Protein 8VPO (pdb70)

Nearest PDB structures (foldseek):
  8vpo-assembly1_A  TM=1.002E+00  e=7.323E-84  Paramaledivibacter caminithermalis
  4k39-assembly1_A  TM=7.616E-01  e=4.270E-11  Clostridium perfringens ATCC 13124
  4k37-assembly2_B  TM=7.480E-01  e=2.255E-10  Clostridium perfringens ATCC 13124
  4k38-assembly2_B  TM=7.263E-01  e=1.929E-10  Clostridium perfringens ATCC 13124
  3c52-assembly1_A  TM=3.795E-01  e=2.228E-02  Helicobacter pylori

Organism: Paramaledivibacter caminithermalis (strain DSM 15212 / CIP 107654 / DViRD3) (NCBI:txid1121301)

Radius of gyration: 23.8 Å; Cα contacts (8 Å, |Δi|>4): 849; chains: 1; bounding box: 66×46×62 Å

B-factor: mean 29.74, std 12.77, range [12.24, 94.48]

Structure (mmCIF, N/CA/C/O backbone):
data_8VPO
#
_entry.id   8VPO
#
_cell.length_a   69.172
_cell.length_b   74.348
_cell.length_c   91.765
_cell.angle_alpha   90.00
_cell.angle_beta   90.00
_cell.angle_gamma   90.00
#
_symmetry.space_group_name_H-M   'P 21 21 21'
#
loop_
_entity.id
_entity.type
_entity.pdbx_description
1 polymer 'Radical SAM core domain-containing protein'
2 non-polymer 'IRON/SULFUR CLUSTER'
3 non-polymer GLYCEROL
4 water water
#
loop_
_atom_site.group_PDB
_atom_site.id
_atom_site.type_symbol
_atom_site.label_atom_id
_atom_site.label_alt_id
_atom_site.label_comp_id
_atom_site.label_asym_id
_atom_site.label_entity_id
_atom_site.label_seq_id
_atom_site.pdbx_PDB_ins_code
_atom_site.Cartn_x
_atom_site.Cartn_y
_atom_site.Cartn_z
_atom_site.occupancy
_atom_site.B_iso_or_equiv
_atom_site.auth_seq_id
_atom_site.auth_comp_id
_atom_site.auth_asym_id
_atom_site.auth_atom_id
_atom_site.pdbx_PDB_model_num
ATOM 1 N N . ASN A 1 3 ? -1.910 3.601 -51.040 1.00 46.94 3 ASN A N 1
ATOM 2 C CA . ASN A 1 3 ? -2.050 4.823 -51.831 1.00 49.60 3 ASN A CA 1
ATOM 3 C C . ASN A 1 3 ? -3.288 4.693 -52.690 1.00 45.46 3 ASN A C 1
ATOM 4 O O . ASN A 1 3 ? -3.367 5.264 -53.776 1.00 65.34 3 ASN A O 1
ATOM 9 N N . SER A 1 4 ? -4.273 3.952 -52.217 1.00 51.33 4 SER A N 1
ATOM 10 C CA . SER A 1 4 ? -5.450 3.762 -53.054 1.00 63.88 4 SER A CA 1
ATOM 11 C C . SER A 1 4 ? -6.366 4.985 -53.048 1.00 54.57 4 SER A C 1
ATOM 12 O O . SER A 1 4 ? -5.927 6.113 -52.813 1.00 58.61 4 SER A O 1
ATOM 15 N N . ARG A 1 5 ? -7.641 4.777 -53.350 1.00 55.77 5 ARG A N 1
ATOM 16 C CA . ARG A 1 5 ? -8.618 5.837 -53.243 1.00 51.32 5 ARG A CA 1
ATOM 17 C C . ARG A 1 5 ? -9.614 5.576 -52.135 1.00 44.86 5 ARG A C 1
ATOM 18 O O . ARG A 1 5 ? -10.306 6.508 -51.718 1.00 43.34 5 ARG A O 1
ATOM 26 N N . GLU A 1 6 ? -9.728 4.353 -51.639 1.00 35.24 6 GLU A N 1
ATOM 27 C CA . GLU A 1 6 ? -10.675 4.171 -50.552 1.00 30.57 6 GLU A CA 1
ATOM 28 C C . GLU A 1 6 ? -10.021 4.673 -49.254 1.00 28.00 6 GLU A C 1
ATOM 29 O O . GLU A 1 6 ? -8.832 4.427 -49.028 1.00 31.42 6 GLU A O 1
ATOM 35 N N . LEU A 1 7 ? -10.780 5.436 -48.461 1.00 31.29 7 LEU A N 1
ATOM 36 C CA . LEU A 1 7 ? -10.285 6.061 -47.235 1.00 25.04 7 LEU A CA 1
ATOM 37 C C . LEU A 1 7 ? -10.954 5.428 -46.023 1.00 31.03 7 LEU A C 1
ATOM 38 O O . LEU A 1 7 ? -12.088 4.919 -46.095 1.00 29.74 7 LEU A O 1
ATOM 43 N N . LEU A 1 8 ? -10.265 5.514 -44.880 1.00 23.19 8 LEU A N 1
ATOM 44 C CA . LEU A 1 8 ? -10.725 4.811 -43.698 1.00 28.75 8 LEU A CA 1
ATOM 45 C C . LEU A 1 8 ? -10.365 5.629 -42.464 1.00 17.73 8 LEU A C 1
ATOM 46 O O . LEU A 1 8 ? -9.247 6.162 -42.414 1.00 24.38 8 LEU A O 1
ATOM 51 N N . LEU A 1 9 ? -11.294 5.731 -41.513 1.00 22.02 9 LEU A N 1
ATOM 52 C CA . LEU A 1 9 ? -10.981 6.250 -40.178 1.00 22.18 9 LEU A CA 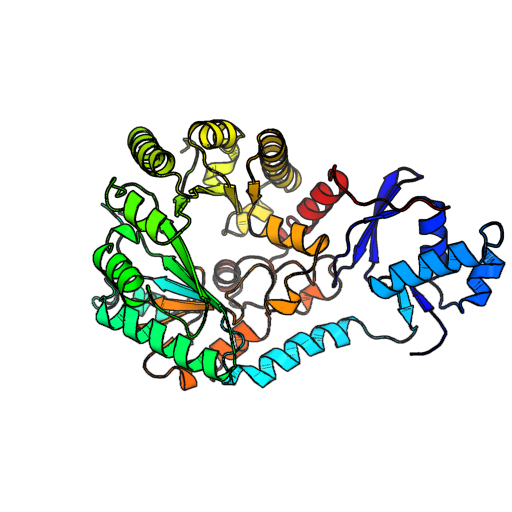1
ATOM 53 C C . LEU A 1 9 ? -10.039 5.263 -39.470 1.00 24.58 9 LEU A C 1
ATOM 54 O O . LEU A 1 9 ? -10.280 4.039 -39.448 1.00 25.44 9 LEU A O 1
ATOM 59 N N . SER A 1 10 ? -8.891 5.771 -39.015 1.00 18.69 10 SER A N 1
ATOM 60 C CA . SER A 1 10 ? -7.937 4.902 -38.323 1.00 18.15 10 SER A CA 1
ATOM 61 C C . SER A 1 10 ? -8.575 4.361 -37.050 1.00 16.96 10 SER A C 1
ATOM 62 O O . SER A 1 10 ? -9.244 5.086 -36.320 1.00 17.42 10 SER A O 1
ATOM 65 N N . LYS A 1 11 ? -8.409 3.028 -36.803 1.00 17.30 11 LYS A N 1
ATOM 66 C CA . LYS A 1 11 ? -8.848 2.436 -35.540 1.00 17.72 11 LYS A CA 1
ATOM 67 C C . LYS A 1 11 ? -8.128 3.002 -34.332 1.00 20.37 11 LYS A C 1
ATOM 68 O O . LYS A 1 11 ? -8.611 2.764 -33.219 1.00 19.16 11 LYS A O 1
ATOM 74 N N . TYR A 1 12 ? -7.039 3.754 -34.537 1.00 17.12 12 TYR A N 1
ATOM 75 C CA . TYR A 1 12 ? -6.284 4.334 -33.445 1.00 16.81 12 TYR A CA 1
ATOM 76 C C . TYR A 1 12 ? -6.790 5.701 -33.045 1.00 18.36 12 TYR A C 1
ATOM 77 O O . TYR A 1 12 ? -6.191 6.329 -32.155 1.00 16.42 12 TYR A O 1
ATOM 86 N N . VAL A 1 13 ? -7.861 6.191 -33.664 1.00 15.57 13 VAL A N 1
ATOM 87 C CA . VAL A 1 13 ? -8.439 7.468 -33.276 1.00 12.84 13 VAL A CA 1
ATOM 88 C C . VAL A 1 13 ? -9.354 7.218 -32.095 1.00 18.75 13 VAL A C 1
ATOM 89 O O . VAL A 1 13 ? -10.322 6.447 -32.199 1.00 22.49 13 VAL A O 1
ATOM 93 N N . ASN A 1 14 ? -9.054 7.866 -30.964 1.00 14.51 14 ASN A N 1
ATOM 94 C CA . ASN A 1 14 ? -9.810 7.735 -29.736 1.00 16.86 14 ASN A CA 1
ATOM 95 C C . ASN A 1 14 ? -10.703 8.945 -29.542 1.00 19.50 14 ASN A C 1
ATOM 96 O O . ASN A 1 14 ? -10.296 10.055 -29.891 1.00 19.20 14 ASN A O 1
ATOM 101 N N . THR A 1 15 ? -11.886 8.732 -28.952 1.00 19.75 15 THR A N 1
ATOM 102 C CA . THR A 1 15 ? -12.876 9.809 -28.744 1.00 21.29 15 THR A CA 1
ATOM 103 C C . THR A 1 15 ? -13.159 9.942 -27.260 1.00 20.36 15 THR A C 1
ATOM 104 O O . THR A 1 15 ? -13.469 8.947 -26.603 1.00 22.63 15 THR A O 1
ATOM 108 N N . ILE A 1 16 ? -13.111 11.183 -26.762 1.00 20.13 16 ILE A N 1
ATOM 109 C CA . ILE A 1 16 ? -13.528 11.611 -25.415 1.00 17.54 16 ILE A CA 1
ATOM 110 C C . ILE A 1 16 ? -14.610 12.665 -25.656 1.00 23.23 16 ILE A C 1
ATOM 111 O O . ILE A 1 16 ? -14.323 13.730 -26.189 1.00 25.48 16 ILE A O 1
ATOM 116 N N . LYS A 1 17 ? -15.866 12.314 -25.398 1.00 25.14 17 LYS A N 1
ATOM 117 C CA . LYS A 1 17 ? -16.961 13.211 -25.721 1.00 26.48 17 LYS A CA 1
ATOM 118 C C . LYS A 1 17 ? -17.096 14.209 -24.585 1.00 25.24 17 LYS A C 1
ATOM 119 O O . LYS A 1 17 ? -17.249 13.820 -23.421 1.00 34.01 17 LYS A O 1
ATOM 125 N N . LYS A 1 18 ? -16.978 15.497 -24.911 1.00 27.61 18 LYS A N 1
ATOM 126 C CA . LYS A 1 18 ? -17.194 16.558 -23.931 1.00 25.92 18 LYS A CA 1
ATOM 127 C C . LYS A 1 18 ? -18.666 16.984 -23.895 1.00 32.55 18 LYS A C 1
ATOM 128 O O . LYS A 1 18 ? -19.221 17.145 -22.809 1.00 36.77 18 LYS A O 1
ATOM 134 N N . ASP A 1 19 ? -19.321 17.138 -25.044 1.00 33.18 19 ASP A N 1
ATOM 135 C CA . ASP A 1 19 ? -20.780 17.369 -25.110 1.00 26.93 19 ASP A CA 1
ATOM 136 C C . ASP A 1 19 ? -21.244 17.001 -26.508 1.00 36.68 19 ASP A C 1
ATOM 137 O O . ASP A 1 19 ? -20.461 16.509 -27.329 1.00 32.38 19 ASP A O 1
ATOM 142 N N . ASP A 1 20 ? -22.519 17.259 -26.799 1.00 34.65 20 ASP A N 1
ATOM 143 C CA . ASP A 1 20 ? -23.055 16.761 -28.068 1.00 33.59 20 ASP A CA 1
ATOM 144 C C . ASP A 1 20 ? -22.520 17.529 -29.258 1.00 30.90 20 ASP A C 1
ATOM 145 O O . ASP A 1 20 ? -22.690 17.090 -30.405 1.00 36.13 20 ASP A O 1
ATOM 150 N N . ASN A 1 21 ? -21.838 18.650 -29.015 1.00 32.44 21 ASN A N 1
ATOM 151 C CA . ASN A 1 21 ? -21.177 19.324 -30.113 1.00 33.49 21 ASN A CA 1
ATOM 152 C C . ASN A 1 21 ? -19.670 19.407 -29.909 1.00 28.37 21 ASN A C 1
ATOM 153 O O . ASN A 1 21 ? -19.028 20.232 -30.566 1.00 26.86 21 ASN A O 1
ATOM 158 N N . SER A 1 22 ? -19.090 18.540 -29.056 1.00 25.86 22 SER A N 1
ATOM 159 C CA . SER A 1 22 ? -17.652 18.646 -28.740 1.00 22.23 22 SER A CA 1
ATOM 160 C C . SER A 1 22 ? -17.057 17.254 -28.506 1.00 19.35 22 SER A C 1
ATOM 161 O O . SER A 1 22 ? -17.390 16.615 -27.507 1.00 24.00 22 SER A O 1
ATOM 164 N N . PHE A 1 23 ? -16.207 16.813 -29.436 1.00 23.41 23 PHE A N 1
ATOM 165 C CA . PHE A 1 23 ? -15.574 15.497 -29.361 1.00 20.66 23 PHE A CA 1
ATOM 166 C C . PHE A 1 23 ? -14.066 15.684 -29.411 1.00 19.68 23 PHE A C 1
ATOM 167 O O . PHE A 1 23 ? -13.523 16.182 -30.410 1.00 19.04 23 PHE A O 1
ATOM 175 N N . ARG A 1 24 ? -13.374 15.242 -28.360 1.00 16.37 24 ARG A N 1
ATOM 176 C CA . ARG A 1 24 ? -11.936 15.410 -28.362 1.00 16.67 24 ARG A CA 1
ATOM 177 C C . ARG A 1 24 ? -11.290 14.133 -28.862 1.00 18.55 24 ARG A C 1
ATOM 178 O O . ARG A 1 24 ? -11.627 13.054 -28.396 1.00 19.89 24 ARG A O 1
ATOM 186 N N . LEU A 1 25 ? -10.369 14.284 -29.803 1.00 16.00 25 LEU A N 1
ATOM 187 C CA . LEU A 1 25 ? -9.868 13.154 -30.555 1.00 16.57 25 LEU A CA 1
ATOM 188 C C . LEU A 1 25 ? -8.367 13.141 -30.465 1.00 15.70 25 LEU A C 1
ATOM 189 O O . LEU A 1 25 ? -7.729 14.175 -30.550 1.00 17.05 25 LEU A O 1
ATOM 194 N N . PHE A 1 26 ? -7.777 11.944 -30.307 1.00 13.67 26 PHE A N 1
ATOM 195 C CA . PHE A 1 26 ? -6.350 11.816 -30.504 1.00 12.24 26 PHE A CA 1
ATOM 196 C C . PHE A 1 26 ? -6.036 10.411 -31.015 1.00 15.15 26 PHE A C 1
ATOM 197 O O . PHE A 1 26 ? -6.795 9.448 -30.785 1.00 17.49 26 PHE A O 1
ATOM 205 N N . HIS A 1 27 ? -4.866 10.306 -31.619 1.00 16.00 27 HIS A N 1
ATOM 206 C CA . HIS A 1 27 ? -4.422 9.048 -32.219 1.00 14.42 27 HIS A CA 1
ATOM 207 C C . HIS A 1 27 ? -3.457 8.331 -31.287 1.00 16.33 27 HIS A C 1
ATOM 208 O O . HIS A 1 27 ? -2.484 8.911 -30.809 1.00 15.82 27 HIS A O 1
ATOM 215 N N . SER A 1 28 ? -3.694 7.030 -31.065 1.00 15.62 28 SER A N 1
ATOM 216 C CA . SER A 1 28 ? -2.887 6.316 -30.073 1.00 15.60 28 SER A CA 1
ATOM 217 C C . SER A 1 28 ? -1.414 6.290 -30.411 1.00 15.90 28 SER A C 1
ATOM 218 O O . SER A 1 28 ? -0.587 6.185 -29.494 1.00 15.58 28 SER A O 1
ATOM 221 N N . ILE A 1 29 ? -1.058 6.306 -31.700 1.00 15.59 29 ILE A N 1
ATOM 222 C CA . ILE A 1 29 ? 0.334 6.373 -32.102 1.00 14.79 29 ILE A CA 1
ATOM 223 C C . ILE A 1 29 ? 0.800 7.805 -32.207 1.00 17.73 29 ILE A C 1
ATOM 224 O O . ILE A 1 29 ? 1.843 8.172 -31.641 1.00 18.47 29 ILE A O 1
ATOM 229 N N . HIS A 1 30 ? 0.064 8.630 -32.978 1.00 15.90 30 HIS A N 1
ATOM 230 C CA . HIS A 1 30 ? 0.606 9.903 -33.438 1.00 18.36 30 HIS A CA 1
ATOM 231 C C . HIS A 1 30 ? 0.339 11.041 -32.475 1.00 19.01 30 HIS A C 1
ATOM 232 O O . HIS A 1 30 ? 1.115 12.007 -32.445 1.00 21.57 30 HIS A O 1
ATOM 239 N N . GLY A 1 31 ? -0.792 11.018 -31.788 1.00 15.81 31 GLY A N 1
ATOM 240 C CA . GLY A 1 31 ? -1.214 12.159 -30.977 1.00 14.29 31 GLY A CA 1
ATOM 241 C C . GLY A 1 31 ? -2.224 13.011 -31.731 1.00 14.85 31 GLY A C 1
ATOM 242 O O . GLY A 1 31 ? -3.325 12.580 -32.099 1.00 16.48 31 GLY A O 1
ATOM 243 N N . GLY A 1 32 ? -1.826 14.249 -31.999 1.00 16.08 32 GLY A N 1
ATOM 244 C CA . GLY A 1 32 ? -2.728 15.123 -32.753 1.00 16.47 32 GLY A CA 1
ATOM 245 C C . GLY A 1 32 ? -3.956 15.614 -32.010 1.00 18.58 32 GLY A C 1
ATOM 246 O O . GLY A 1 32 ? -4.966 15.949 -32.656 1.00 18.32 32 GLY A O 1
ATOM 247 N N . LEU A 1 33 ? -3.923 15.698 -30.657 1.00 15.48 33 LEU A N 1
ATOM 248 C CA . LEU A 1 33 ? -5.134 16.031 -29.901 1.00 14.26 33 LEU A CA 1
ATOM 249 C C . LEU A 1 33 ? -5.843 17.295 -30.440 1.00 14.80 33 LEU A C 1
ATOM 250 O O . LEU A 1 33 ? -5.214 18.366 -30.634 1.00 16.97 33 LEU A O 1
ATOM 255 N N . CYS A 1 34 ? -7.155 17.191 -30.596 1.00 16.11 34 CYS A N 1
ATOM 256 C CA . CYS A 1 34 ? -7.947 18.345 -31.022 1.00 14.92 34 CYS A CA 1
ATOM 257 C C . CYS A 1 34 ? -9.374 18.087 -30.597 1.00 15.08 34 CYS A C 1
ATOM 258 O O . CYS A 1 34 ? -9.727 16.985 -30.148 1.00 17.83 34 CYS A O 1
ATOM 261 N N . GLU A 1 35 ? -10.230 19.064 -30.879 1.00 14.86 35 GLU A N 1
ATOM 262 C CA . GLU A 1 35 ? -11.647 18.947 -30.609 1.00 16.94 35 GLU A CA 1
ATOM 263 C C . GLU A 1 35 ? -12.370 19.191 -31.923 1.00 19.42 35 GLU A C 1
ATOM 264 O O . GLU A 1 35 ? -11.911 20.024 -32.739 1.00 20.21 35 GLU A O 1
ATOM 270 N N . VAL A 1 36 ? -13.436 18.391 -32.170 1.00 18.80 36 VAL A N 1
ATOM 271 C CA . VAL A 1 36 ? -14.263 18.607 -33.351 1.00 20.74 36 VAL A CA 1
ATOM 272 C C . VAL A 1 36 ? -15.734 18.771 -32.965 1.00 20.68 36 VAL A C 1
ATOM 273 O O . VAL A 1 36 ? -16.199 18.229 -31.962 1.00 22.41 36 VAL A O 1
ATOM 277 N N . ASP A 1 37 ? -16.481 19.517 -33.792 1.00 26.07 37 ASP A N 1
ATOM 278 C CA . ASP A 1 37 ? -17.915 19.648 -33.557 1.00 24.36 37 ASP A CA 1
ATOM 279 C C . ASP A 1 37 ? -18.649 18.420 -34.110 1.00 27.20 37 ASP A C 1
ATOM 280 O O . ASP A 1 37 ? -18.039 17.528 -34.710 1.00 28.57 37 ASP A O 1
ATOM 285 N N . ASN A 1 38 ? -19.983 18.404 -33.944 1.00 28.02 38 ASN A N 1
ATOM 286 C CA . ASN A 1 38 ? -20.751 17.203 -34.282 1.00 35.99 38 ASN A CA 1
ATOM 287 C C . ASN A 1 38 ? -20.694 16.886 -35.773 1.00 31.14 38 ASN A C 1
ATOM 288 O O . ASN A 1 38 ? -20.586 15.713 -36.157 1.00 35.20 38 ASN A O 1
ATOM 293 N N . GLU A 1 39 ? -20.743 17.903 -36.640 1.00 38.38 39 GLU A N 1
ATOM 294 C CA . GLU A 1 39 ? -20.771 17.622 -38.077 1.00 35.18 39 GLU A CA 1
ATOM 295 C C . GLU A 1 39 ? -19.477 17.001 -38.532 1.00 31.95 39 GLU A C 1
ATOM 296 O O . GLU A 1 39 ? -19.484 16.033 -39.312 1.00 32.11 39 GLU A O 1
ATOM 302 N N . ILE A 1 40 ? -18.341 17.496 -38.019 1.00 28.63 40 ILE A N 1
ATOM 303 C CA . ILE A 1 40 ? -17.086 16.887 -38.421 1.00 26.65 40 ILE A CA 1
ATOM 304 C C . ILE A 1 40 ? -16.992 15.464 -37.854 1.00 25.16 40 ILE A C 1
ATOM 305 O O . ILE A 1 40 ? -16.455 14.558 -38.510 1.00 30.53 40 ILE A O 1
ATOM 310 N N . TYR A 1 41 ? -17.489 15.260 -36.628 1.00 25.95 41 TYR A N 1
ATOM 311 C CA . TYR A 1 41 ? -17.454 13.923 -36.035 1.00 24.17 41 TYR A CA 1
ATOM 312 C C . TYR A 1 41 ? -18.276 12.947 -36.877 1.00 26.70 41 TYR A C 1
ATOM 313 O O . TYR A 1 41 ? -17.885 11.783 -37.064 1.00 28.38 41 TYR A O 1
ATOM 322 N N . LYS A 1 42 ? -19.403 13.425 -37.426 1.00 31.20 42 LYS A N 1
ATOM 323 C CA . LYS A 1 42 ? -20.226 12.565 -38.283 1.00 30.44 42 LYS A CA 1
ATOM 324 C C . LYS A 1 42 ? -19.483 12.173 -39.545 1.00 31.46 42 LYS A C 1
ATOM 325 O O . LYS A 1 42 ? -19.564 11.014 -39.977 1.00 34.55 42 LYS A O 1
ATOM 331 N N . VAL A 1 43 ? -18.723 13.103 -40.128 1.00 31.19 43 VAL A N 1
ATOM 332 C CA . VAL A 1 43 ? -17.907 12.814 -41.305 1.00 29.22 43 VAL A CA 1
ATOM 333 C C . VAL A 1 43 ? -16.839 11.770 -40.966 1.00 39.81 43 VAL A C 1
ATOM 334 O O . VAL A 1 43 ? -16.653 10.787 -41.693 1.00 29.53 43 VAL A O 1
ATOM 338 N N . LEU A 1 44 ? -16.125 11.950 -39.845 1.00 27.86 44 LEU A N 1
ATOM 339 C CA . LEU A 1 44 ? -15.092 10.976 -39.507 1.00 31.16 44 LEU A CA 1
ATOM 340 C C . LEU A 1 44 ? -15.703 9.592 -39.305 1.00 28.78 44 LEU A C 1
ATOM 341 O O . LEU A 1 44 ? -15.207 8.594 -39.846 1.00 33.39 44 LEU A O 1
ATOM 346 N N . ASN A 1 45 ? -16.820 9.523 -38.601 1.00 29.88 45 ASN A N 1
ATOM 347 C CA . ASN A 1 45 ? -17.454 8.235 -38.337 1.00 31.73 45 ASN A CA 1
ATOM 348 C C . ASN A 1 45 ? -18.055 7.590 -39.571 1.00 41.27 45 ASN A C 1
ATOM 349 O O . ASN A 1 45 ? -18.159 6.348 -39.635 1.00 33.14 45 ASN A O 1
ATOM 354 N N . TYR A 1 46 ? -18.463 8.387 -40.554 1.00 32.87 46 TYR A N 1
ATOM 355 C CA . TYR A 1 46 ? -18.869 7.780 -41.816 1.00 38.86 46 TYR A CA 1
ATOM 356 C C . TYR A 1 46 ? -17.714 6.980 -42.431 1.00 41.36 46 TYR A C 1
ATOM 357 O O . TYR A 1 46 ? -17.934 5.967 -43.113 1.00 36.68 46 TYR A O 1
ATOM 366 N N . LEU A 1 47 ? -16.478 7.385 -42.163 1.00 35.93 47 LEU A N 1
ATOM 367 C CA . LEU A 1 47 ? -15.327 6.679 -42.694 1.00 28.28 47 LEU A CA 1
ATOM 368 C C . LEU A 1 47 ? -14.935 5.425 -41.884 1.00 28.10 47 LEU A C 1
ATOM 369 O O . LEU A 1 47 ? -13.843 4.914 -42.115 1.00 31.48 47 LEU A O 1
ATOM 374 N N . LYS A 1 48 ? -15.788 4.923 -40.984 1.00 33.79 48 LYS A N 1
ATOM 375 C CA . LYS A 1 48 ? -15.528 3.626 -40.330 1.00 31.52 48 LYS A CA 1
ATOM 376 C C . LYS A 1 48 ? -15.573 2.478 -41.333 1.00 40.05 48 LYS A C 1
ATOM 377 O O . LYS A 1 48 ? -14.878 1.462 -41.167 1.00 39.25 48 LYS A O 1
ATOM 383 N N . LYS A 1 49 ? -16.428 2.597 -42.348 1.00 34.63 49 LYS A N 1
ATOM 384 C CA A LYS A 1 49 ? -16.358 1.781 -43.549 0.34 39.14 49 LYS A CA 1
ATOM 385 C CA B LYS A 1 49 ? -16.326 1.761 -43.524 0.66 39.16 49 LYS A CA 1
ATOM 386 C C . LYS A 1 49 ? -15.534 2.517 -44.579 1.00 37.60 49 LYS A C 1
ATOM 387 O O . LYS A 1 49 ? -15.681 3.735 -44.749 1.00 35.81 49 LYS A O 1
ATOM 398 N N . SER A 1 50 ? -14.692 1.790 -45.277 1.00 37.61 50 SER A N 1
ATOM 399 C CA . SER A 1 50 ? -13.912 2.381 -46.341 1.00 34.67 50 SER A CA 1
ATOM 400 C C . SER A 1 50 ? -14.821 3.137 -47.322 1.00 43.61 50 SER A C 1
ATOM 401 O O . SER A 1 50 ? -15.827 2.592 -47.782 1.00 35.42 50 SER A O 1
ATOM 404 N N . ARG A 1 51 ? -14.484 4.402 -47.632 1.00 37.16 51 ARG A N 1
ATOM 405 C CA . ARG A 1 51 ? -15.271 5.221 -48.565 1.00 35.10 51 ARG A CA 1
ATOM 406 C C . ARG A 1 51 ? -14.385 5.836 -49.625 1.00 36.09 51 ARG A C 1
ATOM 407 O O . ARG A 1 51 ? -13.241 6.217 -49.362 1.00 35.44 51 ARG A O 1
ATOM 415 N N . LEU A 1 52 ? -14.925 5.976 -50.844 1.00 38.42 52 LEU A N 1
ATOM 416 C CA . LEU A 1 52 ? -14.303 6.918 -51.759 1.00 38.44 52 LEU A CA 1
ATOM 417 C C . LEU A 1 52 ? -14.781 8.317 -51.406 1.00 30.66 52 LEU A C 1
ATOM 418 O O . LEU A 1 52 ? -15.861 8.496 -50.846 1.00 32.28 52 LEU A O 1
ATOM 423 N N . LEU A 1 53 ? -13.928 9.281 -51.707 1.00 31.49 53 LEU A N 1
ATOM 424 C CA . LEU A 1 53 ? -14.226 10.681 -51.436 1.00 37.74 53 LEU A CA 1
ATOM 425 C C . LEU A 1 53 ? -15.595 11.067 -51.989 1.00 46.93 53 LEU A C 1
ATOM 426 O O . LEU A 1 53 ? -16.419 11.649 -51.267 1.00 40.66 53 LEU A O 1
ATOM 431 N N . THR A 1 54 ? -15.917 10.625 -53.221 1.00 48.04 54 THR A N 1
ATOM 432 C CA . THR A 1 54 ? -17.194 11.018 -53.822 1.00 45.34 54 THR A CA 1
ATOM 433 C C . THR A 1 54 ? -18.376 10.456 -53.052 1.00 47.87 54 THR A C 1
ATOM 434 O O . THR A 1 54 ? -19.474 11.017 -53.111 1.00 43.93 54 THR A O 1
ATOM 438 N N . ASP A 1 55 ? -18.184 9.351 -52.336 1.00 38.23 55 ASP A N 1
ATOM 439 C CA . ASP A 1 55 ? -19.259 8.845 -51.485 1.00 41.07 55 ASP A CA 1
ATOM 440 C C . ASP A 1 55 ? -19.493 9.748 -50.286 1.00 48.69 55 ASP A C 1
ATOM 441 O O . ASP A 1 55 ? -20.602 9.759 -49.715 1.00 41.28 55 ASP A O 1
ATOM 446 N N . ILE A 1 56 ? -18.446 10.448 -49.836 1.00 42.52 56 ILE A N 1
ATOM 447 C CA . ILE A 1 56 ? -18.631 11.321 -48.679 1.00 44.66 56 ILE A CA 1
ATOM 448 C C . ILE A 1 56 ? -19.418 12.550 -49.097 1.00 42.39 56 ILE A C 1
ATOM 449 O O . ILE A 1 56 ? -20.372 12.953 -48.418 1.00 51.68 56 ILE A O 1
ATOM 454 N N . TYR A 1 57 ? -19.029 13.150 -50.221 1.00 37.97 57 TYR A N 1
ATOM 455 C CA . TYR A 1 57 ? -19.831 14.165 -50.899 1.00 45.78 57 TYR A CA 1
ATOM 456 C C . TYR A 1 57 ? -21.312 13.847 -50.880 1.00 49.34 57 TYR A C 1
ATOM 457 O O . TYR A 1 57 ? -22.130 14.627 -50.379 1.00 51.94 57 TYR A O 1
ATOM 466 N N . ASN A 1 58 ? -21.685 12.698 -51.431 1.00 49.46 58 ASN A N 1
ATOM 467 C CA . ASN A 1 58 ? -23.113 12.458 -51.589 1.00 51.49 58 ASN A CA 1
ATOM 468 C C . ASN A 1 58 ? -23.772 12.178 -50.252 1.00 49.68 58 ASN A C 1
ATOM 469 O O . ASN A 1 58 ? -24.927 12.555 -50.039 1.00 56.90 58 ASN A O 1
ATOM 474 N N . GLU A 1 59 ? -23.046 11.563 -49.324 1.00 45.35 59 GLU A N 1
ATOM 475 C CA . GLU A 1 59 ? -23.653 11.232 -48.046 1.00 48.30 59 GLU A CA 1
ATOM 476 C C . GLU A 1 59 ? -24.045 12.496 -47.295 1.00 47.97 59 GLU A C 1
ATOM 477 O O . GLU A 1 59 ? -25.104 12.559 -46.654 1.00 52.41 59 GLU A O 1
ATOM 483 N N . PHE A 1 60 ? -23.205 13.514 -47.375 1.00 45.40 60 PHE A N 1
ATOM 484 C CA . PHE A 1 60 ? -23.475 14.768 -46.688 1.00 58.85 60 PHE A CA 1
ATOM 485 C C . PHE A 1 60 ? -24.063 15.778 -47.679 1.00 62.33 60 PHE A C 1
ATOM 486 O O . PHE A 1 60 ? -25.287 15.947 -47.707 1.00 74.65 60 PHE A O 1
ATOM 494 N N . SER A 1 61 ? -23.237 16.424 -48.508 1.00 56.77 61 SER A N 1
ATOM 495 C CA . SER A 1 61 ? -23.723 17.259 -49.616 1.00 64.26 61 SER A CA 1
ATOM 496 C C . SER A 1 61 ? -24.541 18.470 -49.165 1.00 75.25 61 SER A C 1
ATOM 497 O O . SER A 1 61 ? -24.545 19.489 -49.867 1.00 73.26 61 SER A O 1
ATOM 500 N N . TYR A 1 62 ? -25.259 18.384 -48.030 1.00 68.94 62 TYR A N 1
ATOM 501 C CA . TYR A 1 62 ? -25.693 19.621 -47.382 1.00 69.93 62 TYR A CA 1
ATOM 502 C C . TYR A 1 62 ? -24.507 20.419 -46.873 1.00 63.11 62 TYR A C 1
ATOM 503 O O . TYR A 1 62 ? -24.678 21.567 -46.453 1.00 67.86 62 TYR A O 1
ATOM 512 N N . ILE A 1 63 ? -23.322 19.822 -46.890 1.00 57.34 63 ILE A N 1
ATOM 513 C CA . ILE A 1 63 ? -22.060 20.521 -46.740 1.00 53.98 63 ILE A CA 1
ATOM 514 C C . ILE A 1 63 ? -21.448 20.626 -48.119 1.00 48.79 63 ILE A C 1
ATOM 515 O O . ILE A 1 63 ? -21.467 19.654 -48.884 1.00 61.26 63 ILE A O 1
ATOM 520 N N . ASP A 1 64 ? -20.919 21.800 -48.454 1.00 53.90 64 ASP A N 1
ATOM 521 C CA . ASP A 1 64 ? -20.256 21.964 -49.738 1.00 53.61 64 ASP A CA 1
ATOM 522 C C . ASP A 1 64 ? -19.147 20.937 -49.878 1.00 58.59 64 ASP A C 1
ATOM 523 O O . ASP A 1 64 ? -18.454 20.624 -48.907 1.00 49.42 64 ASP A O 1
ATOM 528 N N . ASN A 1 65 ? -19.010 20.393 -51.094 1.00 56.04 65 ASN A N 1
ATOM 529 C CA . ASN A 1 65 ? -17.924 19.470 -51.401 1.00 52.27 65 ASN A CA 1
ATOM 530 C C . ASN A 1 65 ? -16.585 20.027 -50.951 1.00 51.90 65 ASN A C 1
ATOM 531 O O . ASN A 1 65 ? -15.729 19.281 -50.449 1.00 47.91 65 ASN A O 1
ATOM 536 N N . SER A 1 66 ? -16.387 21.341 -51.122 1.00 40.52 66 SER A N 1
ATOM 537 C CA . SER A 1 66 ? -15.080 21.936 -50.867 1.00 39.43 66 SER A CA 1
ATOM 538 C C . SER A 1 66 ? -14.767 21.931 -49.374 1.00 43.62 66 SER A C 1
ATOM 539 O O . SER A 1 66 ? -13.589 21.957 -48.981 1.00 42.06 66 SER A O 1
ATOM 542 N N . GLU A 1 67 ? -15.816 21.930 -48.544 1.00 38.04 67 GLU A N 1
ATOM 543 C CA . GLU A 1 67 ? -15.625 21.839 -47.103 1.00 42.50 67 GLU A CA 1
ATOM 544 C C . GLU A 1 67 ? -15.355 20.402 -46.708 1.00 41.61 67 GLU A C 1
ATOM 545 O O . GLU A 1 67 ? -14.452 20.143 -45.904 1.00 41.28 67 GLU A O 1
ATOM 551 N N . ILE A 1 68 ? -16.114 19.462 -47.287 1.00 39.23 68 ILE A N 1
ATOM 552 C CA . ILE A 1 68 ? -15.813 18.049 -47.072 1.00 35.58 68 ILE A CA 1
ATOM 553 C C . ILE A 1 68 ? -14.371 17.746 -47.470 1.00 37.61 68 ILE A C 1
ATOM 554 O O . ILE A 1 68 ? -13.639 17.083 -46.719 1.00 41.12 68 ILE A O 1
ATOM 559 N N . ASN A 1 69 ? -13.921 18.240 -48.633 1.00 33.66 69 ASN A N 1
ATOM 560 C CA . ASN A 1 69 ? -12.528 18.033 -49.056 1.00 36.62 69 ASN A CA 1
ATOM 561 C C . ASN A 1 69 ? -11.520 18.632 -48.066 1.00 43.75 69 ASN A C 1
ATOM 562 O O . ASN A 1 69 ? -10.436 18.062 -47.836 1.00 37.38 69 ASN A O 1
ATOM 567 N N . ASP A 1 70 ? -11.845 19.789 -47.480 1.00 37.36 70 ASP A N 1
ATOM 568 C CA . ASP A 1 70 ? -10.957 20.389 -46.483 1.00 41.60 70 ASP A CA 1
ATOM 569 C C . ASP A 1 70 ? -10.832 19.504 -45.232 1.00 25.52 70 ASP A C 1
ATOM 570 O O . ASP A 1 70 ? -9.736 19.330 -44.695 1.00 32.85 70 ASP A O 1
ATOM 575 N N . ILE A 1 71 ? -11.956 19.014 -44.742 1.00 29.41 71 ILE A N 1
ATOM 576 C CA . ILE A 1 71 ? -11.967 18.177 -43.542 1.00 30.08 71 ILE A CA 1
ATOM 577 C C . ILE A 1 71 ? -11.137 16.927 -43.791 1.00 33.71 71 ILE A C 1
ATOM 578 O O . ILE A 1 71 ? -10.276 16.547 -42.989 1.00 25.97 71 ILE A O 1
ATOM 583 N N . VAL A 1 72 ? -11.406 16.255 -44.911 1.00 30.34 72 VAL A N 1
ATOM 584 C CA . VAL A 1 72 ? -10.732 14.979 -45.205 1.00 25.49 72 VAL A CA 1
ATOM 585 C C . VAL A 1 72 ? -9.247 15.196 -45.379 1.00 28.44 72 VAL A C 1
ATOM 586 O O . VAL A 1 72 ? -8.425 14.437 -44.871 1.00 31.37 72 VAL A O 1
ATOM 590 N N . ASN A 1 73 ? -8.867 16.256 -46.090 1.00 30.26 73 ASN A N 1
ATOM 591 C CA . ASN A 1 73 ? -7.443 16.515 -46.246 1.00 27.76 73 ASN A CA 1
ATOM 592 C C . ASN A 1 73 ? -6.759 16.834 -44.918 1.00 27.12 73 ASN A C 1
ATOM 593 O O . ASN A 1 73 ? -5.610 16.437 -44.714 1.00 30.47 73 ASN A O 1
ATOM 598 N N . GLU A 1 74 ? -7.421 17.576 -44.030 1.00 27.81 74 GLU A N 1
ATOM 599 C CA . GLU A 1 74 ? -6.760 17.946 -42.776 1.00 25.13 74 GLU A CA 1
ATOM 600 C C . GLU A 1 74 ? -6.519 16.697 -41.932 1.00 22.77 74 GLU A C 1
ATOM 601 O O . GLU A 1 74 ? -5.416 16.479 -41.417 1.00 24.92 74 GLU A O 1
ATOM 607 N N . PHE A 1 75 ? -7.516 15.840 -41.860 1.00 24.77 75 PHE A N 1
ATOM 608 C CA . PHE A 1 75 ? -7.384 14.663 -40.986 1.00 19.81 75 PHE A CA 1
ATOM 609 C C . PHE A 1 75 ? -6.592 13.527 -41.635 1.00 23.49 75 PHE A C 1
ATOM 610 O O . PHE A 1 75 ? -5.984 12.714 -40.905 1.00 21.71 75 PHE A O 1
ATOM 618 N N . PHE A 1 76 ? -6.491 13.498 -42.986 1.00 22.70 76 PHE A N 1
ATOM 619 C CA . PHE A 1 76 ? -5.494 12.641 -43.628 1.00 26.20 76 PHE A CA 1
ATOM 620 C C . PHE A 1 76 ? -4.068 13.032 -43.241 1.00 26.70 76 PHE A C 1
ATOM 621 O O . PHE A 1 76 ? -3.253 12.188 -42.853 1.00 24.41 76 PHE A O 1
ATOM 629 N N . GLU A 1 77 ? -3.741 14.321 -43.324 1.00 24.21 77 GLU A N 1
ATOM 630 C CA . GLU A 1 77 ? -2.410 14.750 -42.960 1.00 26.83 77 GLU A CA 1
ATOM 631 C C . GLU A 1 77 ? -2.124 14.515 -41.489 1.00 21.38 77 GLU A C 1
ATOM 632 O O . GLU A 1 77 ? -0.962 14.338 -41.113 1.00 30.72 77 GLU A O 1
ATOM 638 N N . LYS A 1 78 ? -3.163 14.555 -40.635 1.00 24.32 78 LYS A N 1
ATOM 639 C CA . LYS A 1 78 ? -2.954 14.237 -39.217 1.00 22.49 78 LYS A CA 1
ATOM 640 C C . LYS A 1 78 ? -2.741 12.740 -38.995 1.00 24.41 78 LYS A C 1
ATOM 641 O O . LYS A 1 78 ? -2.328 12.342 -37.900 1.00 23.23 78 LYS A O 1
ATOM 647 N N . GLY A 1 79 ? -2.931 11.913 -40.028 1.00 21.73 79 GLY A N 1
ATOM 648 C CA . GLY A 1 79 ? -2.913 10.479 -39.832 1.00 23.96 79 GLY A CA 1
ATOM 649 C C . GLY A 1 79 ? -4.166 9.905 -39.218 1.00 17.91 79 GLY A C 1
ATOM 650 O O . GLY A 1 79 ? -4.175 8.696 -38.861 1.00 21.44 79 GLY A O 1
ATOM 651 N N . PHE A 1 80 ? -5.224 10.693 -39.059 1.00 17.01 80 PHE A N 1
ATOM 652 C CA . PHE A 1 80 ? -6.465 10.159 -38.511 1.00 16.10 80 PHE A CA 1
ATOM 653 C C . PHE A 1 80 ? -7.271 9.423 -39.569 1.00 20.51 80 PHE A C 1
ATOM 654 O O . PHE A 1 80 ? -7.996 8.485 -39.241 1.00 20.20 80 PHE A O 1
ATOM 662 N N . ILE A 1 81 ? -7.208 9.879 -40.818 1.00 20.35 81 ILE A N 1
ATOM 663 C CA . ILE A 1 81 ? -7.780 9.148 -41.948 1.00 18.57 81 ILE A CA 1
ATOM 664 C C . ILE A 1 81 ? -6.603 8.565 -42.702 1.00 18.15 81 ILE A C 1
ATOM 665 O O . ILE A 1 81 ? -5.558 9.211 -42.852 1.00 20.65 81 ILE A O 1
ATOM 670 N N . ILE A 1 82 ? -6.762 7.317 -43.157 1.00 20.64 82 ILE A N 1
ATOM 671 C CA . ILE A 1 82 ? -5.716 6.566 -43.805 1.00 17.48 82 ILE A CA 1
ATOM 672 C C . ILE A 1 82 ? -6.343 5.976 -45.074 1.00 20.63 82 ILE A C 1
ATOM 673 O O . ILE A 1 82 ? -7.561 6.017 -45.249 1.00 24.04 82 ILE A O 1
ATOM 678 N N . TYR A 1 83 ? -5.481 5.453 -45.940 1.00 23.77 83 TYR A N 1
ATOM 679 C CA . TYR A 1 83 ? -5.961 4.605 -47.025 1.00 26.27 83 TYR A CA 1
ATOM 680 C C . TYR A 1 83 ? -6.348 3.258 -46.447 1.00 28.28 83 TYR A C 1
ATOM 681 O O . TYR A 1 83 ? -5.572 2.673 -45.686 1.00 25.80 83 TYR A O 1
ATOM 690 N N . ASN A 1 84 ? -7.518 2.747 -46.853 1.00 25.30 84 ASN A N 1
ATOM 691 C CA . ASN A 1 84 ? -7.949 1.410 -46.490 1.00 24.64 84 ASN A CA 1
ATOM 692 C C . ASN A 1 84 ? -6.861 0.422 -46.844 1.00 27.79 84 ASN A C 1
ATOM 693 O O . ASN A 1 84 ? -6.302 0.475 -47.936 1.00 33.42 84 ASN A O 1
ATOM 698 N N . GLY A 1 85 ? -6.549 -0.482 -45.911 1.00 27.32 85 GLY A N 1
ATOM 699 C CA . GLY A 1 85 ? -5.487 -1.441 -46.129 1.00 24.75 85 GLY A CA 1
ATOM 700 C C . GLY A 1 85 ? -4.173 -1.093 -45.444 1.00 26.14 85 GLY A C 1
ATOM 701 O O . GLY A 1 85 ? -3.303 -1.965 -45.323 1.00 27.03 85 GLY A O 1
ATOM 702 N N . GLN A 1 86 ? -3.984 0.166 -45.022 1.00 23.12 86 GLN A N 1
ATOM 703 C CA . GLN A 1 86 ? -2.725 0.537 -44.376 1.00 20.62 86 GLN A CA 1
ATOM 704 C C . GLN A 1 86 ? -2.625 -0.169 -43.011 1.00 22.45 86 GLN A C 1
ATOM 705 O O . GLN A 1 86 ? -3.587 -0.181 -42.244 1.00 26.56 86 GLN A O 1
ATOM 711 N N . ASN A 1 87 ? -1.443 -0.681 -42.693 1.00 22.29 87 ASN A N 1
ATOM 712 C CA . ASN A 1 87 ? -1.217 -1.311 -41.390 1.00 19.96 87 ASN A CA 1
ATOM 713 C C . ASN A 1 87 ? -0.383 -0.348 -40.560 1.00 17.11 87 ASN A C 1
ATOM 714 O O . ASN A 1 87 ? 0.841 -0.288 -40.697 1.00 21.93 87 ASN A O 1
ATOM 719 N N . GLU A 1 88 ? -1.063 0.414 -39.710 1.00 20.09 88 GLU A N 1
ATOM 720 C CA . GLU A 1 88 ? -0.369 1.496 -39.015 1.00 18.52 88 GLU A CA 1
ATOM 721 C C . GLU A 1 88 ? 0.597 0.997 -37.940 1.00 20.21 88 GLU A C 1
ATOM 722 O O . GLU A 1 88 ? 1.644 1.648 -37.695 1.00 18.95 88 GLU A O 1
ATOM 728 N N . ILE A 1 89 ? 0.250 -0.104 -37.238 1.00 16.76 89 ILE A N 1
ATOM 729 C CA . ILE A 1 89 ? 1.187 -0.557 -36.213 1.00 16.61 89 ILE A CA 1
ATOM 730 C C . ILE A 1 89 ? 2.442 -1.112 -36.838 1.00 17.10 89 ILE A C 1
ATOM 731 O O . ILE A 1 89 ? 3.535 -0.884 -36.320 1.00 19.81 89 ILE A O 1
ATOM 736 N N . GLU A 1 90 ? 2.336 -1.746 -38.047 1.00 18.02 90 GLU A N 1
ATOM 737 C CA . GLU A 1 90 ? 3.558 -2.190 -38.714 1.00 19.91 90 GLU A CA 1
ATOM 738 C C . GLU A 1 90 ? 4.396 -1.002 -39.158 1.00 18.48 90 GLU A C 1
ATOM 739 O O . GLU A 1 90 ? 5.627 -1.066 -39.080 1.00 20.20 90 GLU A O 1
ATOM 745 N N . SER A 1 91 ? 3.750 0.094 -39.578 1.00 16.57 91 SER A N 1
ATOM 746 C CA . SER A 1 91 ? 4.499 1.309 -39.936 1.00 16.58 91 SER A CA 1
ATOM 747 C C . SER A 1 91 ? 5.227 1.893 -38.737 1.00 20.02 91 SER A C 1
ATOM 748 O O . SER A 1 91 ? 6.399 2.283 -38.823 1.00 21.65 91 SER A O 1
ATOM 751 N N . TYR A 1 92 ? 4.566 1.926 -37.603 1.00 18.05 92 TYR A N 1
ATOM 752 C CA . TYR A 1 92 ? 5.246 2.398 -36.393 1.00 17.93 92 TYR A CA 1
ATOM 753 C C . TYR A 1 92 ? 6.408 1.469 -36.023 1.00 19.52 92 TYR A C 1
ATOM 754 O O . TYR A 1 92 ? 7.508 1.901 -35.643 1.00 19.12 92 TYR A O 1
ATOM 763 N N . ARG A 1 93 ? 6.168 0.150 -36.048 1.00 18.24 93 ARG A N 1
ATOM 764 C CA . ARG A 1 93 ? 7.222 -0.777 -35.683 1.00 17.06 93 ARG A CA 1
ATOM 765 C C . ARG A 1 93 ? 8.423 -0.655 -36.621 1.00 21.44 93 ARG A C 1
ATOM 766 O O . ARG A 1 93 ? 9.545 -0.930 -36.216 1.00 21.36 93 ARG A O 1
ATOM 774 N N . GLU A 1 94 ? 8.216 -0.232 -37.864 1.00 21.84 94 GLU A N 1
ATOM 775 C CA . GLU A 1 94 ? 9.384 0.007 -38.735 1.00 21.54 94 GLU A CA 1
ATOM 776 C C . GLU A 1 94 ? 10.340 1.038 -38.111 1.00 23.04 94 GLU A C 1
ATOM 777 O O . GLU A 1 94 ? 11.568 0.889 -38.210 1.00 24.40 94 GLU A O 1
ATOM 783 N N . HIS A 1 95 ? 9.810 2.064 -37.430 1.00 19.27 95 HIS A N 1
ATOM 784 C CA . HIS A 1 95 ? 10.699 3.005 -36.721 1.00 21.50 95 HIS A CA 1
ATOM 785 C C . HIS A 1 95 ? 11.582 2.275 -35.705 1.00 19.16 95 HIS A C 1
ATOM 786 O O . HIS A 1 95 ? 12.771 2.610 -35.526 1.00 24.42 95 HIS A O 1
ATOM 793 N N . GLU A 1 96 ? 10.984 1.380 -34.926 1.00 19.27 96 GLU A N 1
ATOM 794 C CA . GLU A 1 96 ? 11.759 0.592 -33.978 1.00 21.92 96 GLU A CA 1
ATOM 795 C C . GLU A 1 96 ? 12.828 -0.236 -34.690 1.00 22.58 96 GLU A C 1
ATOM 796 O O . GLU A 1 96 ? 13.988 -0.266 -34.267 1.00 23.79 96 GLU A O 1
ATOM 802 N N . LYS A 1 97 ? 12.449 -0.921 -35.772 1.00 21.78 97 LYS A N 1
ATOM 803 C CA . LYS A 1 97 ? 13.382 -1.834 -36.443 1.00 24.15 97 LYS A CA 1
ATOM 804 C C . LYS A 1 97 ? 14.532 -1.072 -37.100 1.00 22.00 97 LYS A C 1
ATOM 805 O O . LYS A 1 97 ? 15.688 -1.526 -37.054 1.00 23.31 97 LYS A O 1
ATOM 811 N N . ARG A 1 98 ? 14.228 0.118 -37.637 1.00 21.56 98 ARG A N 1
ATOM 812 C CA . ARG A 1 98 ? 15.275 0.985 -38.208 1.00 23.08 98 ARG A CA 1
ATOM 813 C C . ARG A 1 98 ? 16.261 1.394 -37.131 1.00 30.59 98 ARG A C 1
ATOM 814 O O . ARG A 1 98 ? 17.489 1.301 -37.317 1.00 24.17 98 ARG A O 1
ATOM 822 N N . ARG A 1 99 ? 15.739 1.810 -35.973 1.00 21.75 99 ARG A N 1
ATOM 823 C CA . ARG A 1 99 ? 16.622 2.218 -34.880 1.00 23.56 99 ARG A CA 1
ATOM 824 C C . ARG A 1 99 ? 17.484 1.069 -34.377 1.00 23.56 99 ARG A C 1
ATOM 825 O O . ARG A 1 99 ? 18.682 1.252 -34.131 1.00 25.90 99 ARG A O 1
ATOM 833 N N . ILE A 1 100 ? 16.908 -0.139 -34.220 1.00 21.18 100 ILE A N 1
ATOM 834 C CA . ILE A 1 100 ? 17.698 -1.274 -33.825 1.00 23.09 100 ILE A 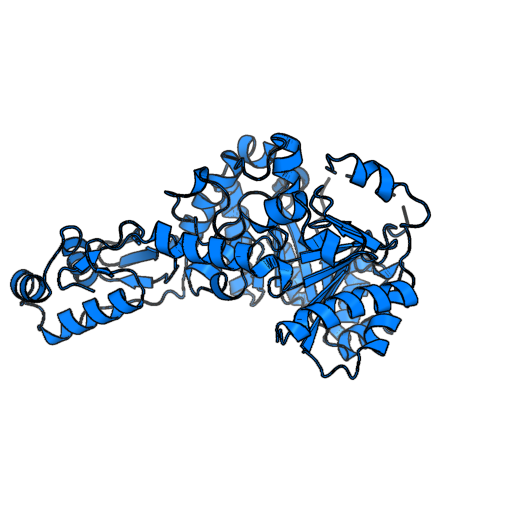CA 1
ATOM 835 C C . ILE A 1 100 ? 18.783 -1.540 -34.871 1.00 24.69 100 ILE A C 1
ATOM 836 O O . ILE A 1 100 ? 19.935 -1.860 -34.547 1.00 27.27 100 ILE A O 1
ATOM 841 N N . ASN A 1 101 ? 18.423 -1.429 -36.148 1.00 24.79 101 ASN A N 1
ATOM 842 C CA . ASN A 1 101 ? 19.379 -1.820 -37.180 1.00 34.54 101 ASN A CA 1
ATOM 843 C C . ASN A 1 101 ? 20.594 -0.885 -37.201 1.00 38.84 101 ASN A C 1
ATOM 844 O O . ASN A 1 101 ? 21.690 -1.323 -37.580 1.00 32.22 101 ASN A O 1
ATOM 849 N N . ARG A 1 102 ? 20.435 0.368 -36.737 1.00 30.78 102 ARG A N 1
ATOM 850 C CA . ARG A 1 102 ? 21.481 1.394 -36.779 1.00 26.20 102 ARG A CA 1
ATOM 851 C C . ARG A 1 102 ? 22.153 1.633 -35.419 1.00 28.20 102 ARG A C 1
ATOM 852 O O . ARG A 1 102 ? 22.881 2.636 -35.257 1.00 31.90 102 ARG A O 1
ATOM 860 N N . ILE A 1 103 ? 21.954 0.709 -34.472 1.00 27.34 103 ILE A N 1
ATOM 861 C CA . ILE A 1 103 ? 22.453 0.863 -33.106 1.00 31.01 103 ILE A CA 1
ATOM 862 C C . ILE A 1 103 ? 23.972 0.993 -33.086 1.00 31.64 103 ILE A C 1
ATOM 863 O O . ILE A 1 103 ? 24.535 1.707 -32.239 1.00 26.76 103 ILE A O 1
ATOM 868 N N . GLU A 1 104 ? 24.679 0.336 -34.018 1.00 29.14 104 GLU A N 1
ATOM 869 C CA . GLU A 1 104 ? 26.133 0.494 -33.929 1.00 40.57 104 GLU A CA 1
ATOM 870 C C . GLU A 1 104 ? 26.619 1.883 -34.327 1.00 31.56 104 GLU A C 1
ATOM 871 O O . GLU A 1 104 ? 27.762 2.225 -34.009 1.00 37.22 104 GLU A O 1
ATOM 877 N N . THR A 1 105 ? 25.790 2.711 -34.977 1.00 25.72 105 THR A N 1
ATOM 878 C CA . THR A 1 105 ? 26.171 4.083 -35.263 1.00 29.37 105 THR A CA 1
ATOM 879 C C . THR A 1 105 ? 26.203 4.915 -33.983 1.00 32.75 105 THR A C 1
ATOM 880 O O . THR A 1 105 ? 26.948 5.896 -33.901 1.00 28.78 105 THR A O 1
ATOM 884 N N . GLY A 1 106 ? 25.433 4.528 -32.973 1.00 32.56 106 GLY A N 1
ATOM 885 C CA . GLY A 1 106 ? 25.334 5.394 -31.824 1.00 24.58 106 GLY A CA 1
ATOM 886 C C . GLY A 1 106 ? 24.444 6.601 -32.034 1.00 26.27 106 GLY A C 1
ATOM 887 O O . GLY A 1 106 ? 24.292 7.407 -31.116 1.00 25.83 106 GLY A O 1
ATOM 888 N N . GLU A 1 107 ? 23.823 6.753 -33.195 1.00 28.72 107 GLU A N 1
ATOM 889 C CA . GLU A 1 107 ? 23.012 7.937 -33.394 1.00 27.68 107 GLU A CA 1
ATOM 890 C C . GLU A 1 107 ? 21.824 8.015 -32.420 1.00 22.73 107 GLU A C 1
ATOM 891 O O . GLU A 1 107 ? 21.342 9.111 -32.121 1.00 26.54 107 GLU A O 1
ATOM 897 N N . GLN A 1 108 ? 21.419 6.911 -31.854 1.00 22.99 108 GLN A N 1
ATOM 898 C CA . GLN A 1 108 ? 20.332 6.933 -30.878 1.00 22.49 108 GLN A CA 1
ATOM 899 C C . GLN A 1 108 ? 20.730 7.510 -29.531 1.00 24.53 108 GLN A C 1
ATOM 900 O O . GLN A 1 108 ? 19.845 7.751 -28.706 1.00 21.03 108 GLN A O 1
ATOM 906 N N . ILE A 1 109 ? 22.026 7.645 -29.252 1.00 22.50 109 ILE A N 1
ATOM 907 C CA . ILE A 1 109 ? 22.471 8.137 -27.950 1.00 21.77 109 ILE A CA 1
ATOM 908 C C . ILE A 1 109 ? 22.209 9.636 -27.882 1.00 26.63 109 ILE A C 1
ATOM 909 O O . ILE A 1 109 ? 22.853 10.431 -28.572 1.00 25.24 109 ILE A O 1
ATOM 914 N N . LYS A 1 110 ? 21.249 10.039 -27.068 1.00 20.69 110 LYS A N 1
ATOM 915 C CA . LYS A 1 110 ? 20.940 11.434 -26.950 1.00 19.70 110 LYS A CA 1
ATOM 916 C C . LYS A 1 110 ? 21.423 12.041 -25.648 1.00 20.26 110 LYS A C 1
ATOM 917 O O . LYS A 1 110 ? 21.414 13.254 -25.528 1.00 21.99 110 LYS A O 1
ATOM 923 N N . ALA A 1 111 ? 21.795 11.221 -24.674 1.00 19.88 111 ALA A N 1
ATOM 924 C CA . ALA A 1 111 ? 22.011 11.746 -23.327 1.00 20.03 111 ALA A CA 1
ATOM 925 C C . ALA A 1 111 ? 23.039 10.925 -22.587 1.00 20.66 111 ALA A C 1
ATOM 926 O O . ALA A 1 111 ? 23.041 9.698 -22.673 1.00 20.56 111 ALA A O 1
ATOM 928 N N . ILE A 1 112 ? 23.895 11.630 -21.842 1.00 19.72 112 ILE A N 1
ATOM 929 C CA . ILE A 1 112 ? 24.735 11.050 -20.816 1.00 16.55 112 ILE A CA 1
ATOM 930 C C . ILE A 1 112 ? 24.213 11.482 -19.433 1.00 16.09 112 ILE A C 1
ATOM 931 O O . ILE A 1 112 ? 24.036 12.686 -19.155 1.00 18.61 112 ILE A O 1
ATOM 936 N N . GLN A 1 113 ? 23.955 10.508 -18.594 1.00 16.82 113 GLN A N 1
ATOM 937 C CA . GLN A 1 113 ? 23.716 10.746 -17.177 1.00 19.16 113 GLN A CA 1
ATOM 938 C C . GLN A 1 113 ? 25.071 10.539 -16.524 1.00 15.95 113 GLN A C 1
ATOM 939 O O . GLN A 1 113 ? 25.545 9.406 -16.426 1.00 18.14 113 GLN A O 1
ATOM 945 N N . LEU A 1 114 ? 25.709 11.635 -16.113 1.00 17.39 114 LEU A N 1
ATOM 946 C CA . LEU A 1 114 ? 27.117 11.590 -15.669 1.00 17.14 114 LEU A CA 1
ATOM 947 C C . LEU A 1 114 ? 27.095 11.472 -14.150 1.00 21.16 114 LEU A C 1
ATOM 948 O O . LEU A 1 114 ? 26.829 12.445 -13.459 1.00 18.25 114 LEU A O 1
ATOM 953 N N . VAL A 1 115 ? 27.284 10.267 -13.623 1.00 20.15 115 VAL A N 1
ATOM 954 C CA . VAL A 1 115 ? 27.173 10.011 -12.180 1.00 17.10 115 VAL A CA 1
ATOM 955 C C . VAL A 1 115 ? 28.500 10.431 -11.540 1.00 19.72 115 VAL A C 1
ATOM 956 O O . VAL A 1 115 ? 29.459 9.650 -11.463 1.00 23.39 115 VAL A O 1
ATOM 960 N N . VAL A 1 116 ? 28.620 11.708 -11.176 1.00 20.44 116 VAL A N 1
ATOM 961 C CA . VAL A 1 116 ? 29.964 12.213 -10.825 1.00 18.75 116 VAL A CA 1
ATOM 962 C C . VAL A 1 116 ? 30.325 11.823 -9.418 1.00 23.26 116 VAL A C 1
ATOM 963 O O . VAL A 1 116 ? 31.501 11.871 -9.064 1.00 22.65 116 VAL A O 1
ATOM 967 N N . SER A 1 117 ? 29.360 11.404 -8.617 1.00 22.37 117 SER A N 1
ATOM 968 C CA . SER A 1 117 ? 29.634 10.993 -7.241 1.00 23.52 117 SER A CA 1
ATOM 969 C C . SER A 1 117 ? 28.567 10.016 -6.811 1.00 26.28 117 SER A C 1
ATOM 970 O O . SER A 1 117 ? 27.369 10.243 -7.068 1.00 25.82 117 SER A O 1
ATOM 973 N N . ASN A 1 118 ? 28.982 8.937 -6.127 1.00 21.45 118 ASN A N 1
ATOM 974 C CA . ASN A 1 118 ? 28.005 8.093 -5.463 1.00 22.55 118 ASN A CA 1
ATOM 975 C C . ASN A 1 118 ? 27.869 8.405 -3.964 1.00 26.13 118 ASN A C 1
ATOM 976 O O . ASN A 1 118 ? 27.188 7.664 -3.240 1.00 31.83 118 ASN A O 1
ATOM 981 N N . LYS A 1 119 ? 28.476 9.507 -3.502 1.00 25.57 119 LYS A N 1
ATOM 982 C CA . LYS A 1 119 ? 28.359 9.944 -2.113 1.00 27.79 119 LYS A CA 1
ATOM 983 C C . LYS A 1 119 ? 27.235 10.951 -1.979 1.00 31.62 119 LYS A C 1
ATOM 984 O O . LYS A 1 119 ? 26.953 11.707 -2.914 1.00 28.22 119 LYS A O 1
ATOM 990 N N . CYS A 1 120 ? 26.585 10.960 -0.830 1.00 28.57 120 CYS A N 1
ATOM 991 C CA . CYS A 1 120 ? 25.619 12.016 -0.534 1.00 30.25 120 CYS A CA 1
ATOM 992 C C . CYS A 1 120 ? 26.191 12.922 0.542 1.00 30.43 120 CYS A C 1
ATOM 993 O O . CYS A 1 120 ? 27.224 12.634 1.147 1.00 28.28 120 CYS A O 1
ATOM 996 N N . ASN A 1 121 ? 25.562 14.068 0.754 1.00 30.37 121 ASN A N 1
ATOM 997 C CA . ASN A 1 121 ? 26.134 14.842 1.830 1.00 36.83 121 ASN A CA 1
ATOM 998 C C . ASN A 1 121 ? 25.725 14.183 3.145 1.00 26.84 121 ASN A C 1
ATOM 999 O O . ASN A 1 121 ? 24.876 13.283 3.198 1.00 31.41 121 ASN A O 1
ATOM 1004 N N . TYR A 1 122 ? 26.415 14.575 4.204 1.00 25.42 122 TYR A N 1
ATOM 1005 C CA . TYR A 1 122 ? 26.246 13.848 5.439 1.00 28.25 122 TYR A CA 1
ATOM 1006 C C . TYR A 1 122 ? 24.806 14.020 6.005 1.00 32.21 122 TYR A C 1
ATOM 1007 O O . TYR A 1 122 ? 24.302 13.057 6.568 1.00 35.87 122 TYR A O 1
ATOM 1016 N N . ILE A 1 132 ? 15.609 -1.576 -4.132 1.00 58.69 132 ILE A N 1
ATOM 1017 C CA . ILE A 1 132 ? 15.562 -0.825 -5.393 1.00 65.06 132 ILE A CA 1
ATOM 1018 C C . ILE A 1 132 ? 16.180 -1.630 -6.551 1.00 62.97 132 ILE A C 1
ATOM 1019 O O . ILE A 1 132 ? 15.478 -2.020 -7.499 1.00 57.57 132 ILE A O 1
ATOM 1024 N N . TYR A 1 133 ? 17.484 -1.892 -6.459 1.00 55.35 133 TYR A N 1
ATOM 1025 C CA . TYR A 1 133 ? 18.239 -2.547 -7.522 1.00 52.16 133 TYR A CA 1
ATOM 1026 C C . TYR A 1 133 ? 18.089 -4.064 -7.462 1.00 59.06 133 TYR A C 1
ATOM 1027 O O . TYR A 1 133 ? 17.749 -4.641 -6.421 1.00 56.59 133 TYR A O 1
ATOM 1036 N N . SER A 1 134 ? 18.395 -4.714 -8.598 1.00 45.89 134 SER A N 1
ATOM 1037 C CA . SER A 1 134 ? 18.069 -6.125 -8.798 1.00 52.70 134 SER A CA 1
ATOM 1038 C C . SER A 1 134 ? 19.009 -6.766 -9.827 1.00 53.10 134 SER A C 1
ATOM 1039 O O . SER A 1 134 ? 18.571 -7.525 -10.698 1.00 54.10 134 SER A O 1
ATOM 1042 N N . SER A 1 135 ? 20.305 -6.465 -9.743 1.00 48.42 135 SER A N 1
ATOM 1043 C CA . SER A 1 135 ? 21.299 -7.113 -10.586 1.00 41.75 135 SER A CA 1
ATOM 1044 C C . SER A 1 135 ? 22.577 -7.296 -9.785 1.00 48.59 135 SER A C 1
ATOM 1045 O O . SER A 1 135 ? 22.828 -6.589 -8.805 1.00 38.62 135 SER A O 1
ATOM 1048 N N . LYS A 1 136 ? 23.385 -8.270 -10.222 1.00 47.20 136 LYS A N 1
ATOM 1049 C CA . LYS A 1 136 ? 24.684 -8.491 -9.594 1.00 44.74 136 LYS A CA 1
ATOM 1050 C C . LYS A 1 136 ? 25.593 -7.279 -9.767 1.00 41.35 136 LYS A C 1
ATOM 1051 O O . LYS A 1 136 ? 26.335 -6.917 -8.846 1.00 42.52 136 LYS A O 1
ATOM 1057 N N . GLU A 1 137 ? 25.588 -6.680 -10.968 1.00 35.46 137 GLU A N 1
ATOM 1058 C CA . GLU A 1 137 ? 26.526 -5.617 -11.285 1.00 40.36 137 GLU A CA 1
ATOM 1059 C C . GLU A 1 137 ? 26.276 -4.380 -10.422 1.00 35.35 137 GLU A C 1
ATOM 1060 O O . GLU A 1 137 ? 27.228 -3.687 -10.068 1.00 41.33 137 GLU A O 1
ATOM 1066 N N . ARG A 1 138 ? 25.023 -4.118 -10.045 1.00 31.93 138 ARG A N 1
ATOM 1067 C CA . ARG A 1 138 ? 24.737 -2.997 -9.151 1.00 28.93 138 ARG A CA 1
ATOM 1068 C C . ARG A 1 138 ? 25.342 -3.254 -7.780 1.00 39.85 138 ARG A C 1
ATOM 1069 O O . ARG A 1 138 ? 25.982 -2.383 -7.197 1.00 38.14 138 ARG A O 1
ATOM 1077 N N . GLU A 1 139 ? 25.134 -4.462 -7.249 1.00 43.25 139 GLU A N 1
ATOM 1078 C CA . GLU A 1 139 ? 25.752 -4.832 -5.981 1.00 38.58 139 GLU A CA 1
ATOM 1079 C C . GLU A 1 139 ? 27.265 -4.642 -6.036 1.00 40.84 139 GLU A C 1
ATOM 1080 O O . GLU A 1 139 ? 27.863 -4.039 -5.135 1.00 53.69 139 GLU A O 1
ATOM 1086 N N . ILE A 1 140 ? 27.891 -5.090 -7.119 1.00 38.42 140 ILE A N 1
ATOM 1087 C CA . ILE A 1 140 ? 29.342 -5.014 -7.222 1.00 42.74 140 ILE A CA 1
ATOM 1088 C C . ILE A 1 140 ? 29.808 -3.561 -7.211 1.00 51.96 140 ILE A C 1
ATOM 1089 O O . ILE A 1 140 ? 30.638 -3.167 -6.382 1.00 49.90 140 ILE A O 1
ATOM 1094 N N . TYR A 1 141 ? 29.295 -2.742 -8.142 1.00 36.00 141 TYR A N 1
ATOM 1095 C CA . TYR A 1 141 ? 29.850 -1.395 -8.317 1.00 33.09 141 TYR A CA 1
ATOM 1096 C C . TYR A 1 141 ? 29.334 -0.378 -7.305 1.00 33.21 141 TYR A C 1
ATOM 1097 O O . TYR A 1 141 ? 29.985 0.656 -7.129 1.00 37.94 141 TYR A O 1
ATOM 1106 N N . GLN A 1 142 ? 28.197 -0.612 -6.640 1.00 40.83 142 GLN A N 1
ATOM 1107 C CA . GLN A 1 142 ? 27.771 0.386 -5.655 1.00 40.83 142 GLN A CA 1
ATOM 1108 C C . GLN A 1 142 ? 28.734 0.398 -4.489 1.00 50.67 142 GLN A C 1
ATOM 1109 O O . GLN A 1 142 ? 28.909 1.430 -3.831 1.00 59.86 142 GLN A O 1
ATOM 1115 N N . LYS A 1 143 ? 29.394 -0.734 -4.265 1.00 54.84 143 LYS A N 1
ATOM 1116 C CA . LYS A 1 143 ? 30.327 -0.967 -3.176 1.00 58.73 143 LYS A CA 1
ATOM 1117 C C . LYS A 1 143 ? 31.741 -0.568 -3.549 1.00 55.94 143 LYS A C 1
ATOM 1118 O O . LYS A 1 143 ? 32.540 -0.253 -2.664 1.00 57.42 143 LYS A O 1
ATOM 1124 N N . HIS A 1 144 ? 32.063 -0.605 -4.837 1.00 45.95 144 HIS A N 1
ATOM 1125 C CA . HIS A 1 144 ? 33.446 -0.541 -5.276 1.00 42.21 144 HIS A CA 1
ATOM 1126 C C . HIS A 1 144 ? 34.058 0.785 -4.878 1.00 52.14 144 HIS A C 1
ATOM 1127 O O . HIS A 1 144 ? 33.438 1.844 -5.029 1.00 47.60 144 HIS A O 1
ATOM 1134 N N . ASP A 1 145 ? 35.283 0.724 -4.350 1.00 55.47 145 ASP A N 1
ATOM 1135 C CA . ASP A 1 145 ? 35.904 1.931 -3.827 1.00 53.00 145 ASP A CA 1
ATOM 1136 C C . ASP A 1 145 ? 36.391 2.865 -4.919 1.00 44.26 145 ASP A C 1
ATOM 1137 O O . ASP A 1 145 ? 36.481 4.069 -4.671 1.00 51.73 145 ASP A O 1
ATOM 1142 N N . LYS A 1 146 ? 36.677 2.364 -6.128 1.00 47.34 146 LYS A N 1
ATOM 1143 C CA . LYS A 1 146 ? 37.046 3.256 -7.227 1.00 43.71 146 LYS A CA 1
ATOM 1144 C C . LYS A 1 146 ? 35.841 3.777 -8.015 1.00 32.43 146 LYS A C 1
ATOM 1145 O O . LYS A 1 146 ? 36.038 4.481 -8.997 1.00 31.33 146 LYS A O 1
ATOM 1151 N N . ASN A 1 147 ? 34.629 3.461 -7.583 1.00 32.14 147 ASN A N 1
ATOM 1152 C CA . ASN A 1 147 ? 33.396 3.908 -8.244 1.00 27.93 147 ASN A CA 1
ATOM 1153 C C . ASN A 1 147 ? 32.651 4.954 -7.428 1.00 30.12 147 ASN A C 1
ATOM 1154 O O . ASN A 1 147 ? 31.405 5.041 -7.488 1.00 26.03 147 ASN A O 1
ATOM 1159 N N . GLN A 1 148 ? 33.390 5.724 -6.614 1.00 30.12 148 GLN A N 1
ATOM 1160 C CA . GLN A 1 148 ? 32.774 6.638 -5.671 1.00 30.54 148 GLN A CA 1
ATOM 1161 C C . GLN A 1 148 ? 32.841 8.075 -6.133 1.00 22.34 148 GLN A C 1
ATOM 1162 O O . GLN A 1 148 ? 31.842 8.795 -6.042 1.00 28.36 148 GLN A O 1
ATOM 1168 N N . ILE A 1 149 ? 33.965 8.495 -6.683 1.00 25.28 149 ILE A N 1
ATOM 1169 C CA . ILE A 1 149 ? 34.176 9.874 -7.059 1.00 24.95 149 ILE A CA 1
ATOM 1170 C C . ILE A 1 149 ? 34.767 9.913 -8.457 1.00 27.74 149 ILE A C 1
ATOM 1171 O O . ILE A 1 149 ? 35.856 9.372 -8.713 1.00 28.42 149 ILE A O 1
ATOM 1176 N N . MET A 1 150 ? 34.044 10.514 -9.392 1.00 22.40 150 MET A N 1
ATOM 1177 C CA . MET A 1 150 ? 34.544 10.548 -10.750 1.00 20.33 150 MET A CA 1
ATOM 1178 C C . MET A 1 150 ? 35.630 11.624 -10.867 1.00 25.08 150 MET A C 1
ATOM 1179 O O . MET A 1 150 ? 35.378 12.791 -10.543 1.00 28.24 150 MET A O 1
ATOM 1184 N N . THR A 1 151 ? 36.845 11.255 -11.338 1.00 26.65 151 THR A N 1
ATOM 1185 C CA . THR A 1 151 ? 37.867 12.284 -11.563 1.00 27.54 151 THR A CA 1
ATOM 1186 C C . THR A 1 151 ? 37.552 13.161 -12.763 1.00 26.46 151 THR A C 1
ATOM 1187 O O . THR A 1 151 ? 36.872 12.724 -13.703 1.00 28.07 151 THR A O 1
ATOM 1191 N N . PRO A 1 152 ? 38.067 14.396 -12.779 1.00 31.54 152 PRO A N 1
ATOM 1192 C CA . PRO A 1 152 ? 37.857 15.286 -13.948 1.00 24.98 152 PRO A CA 1
ATOM 1193 C C . PRO A 1 152 ? 38.392 14.670 -15.230 1.00 31.05 152 PRO A C 1
ATOM 1194 O O . PRO A 1 152 ? 37.798 14.799 -16.302 1.00 29.47 152 PRO A O 1
ATOM 1198 N N . GLU A 1 153 ? 39.544 14.016 -15.141 1.00 31.61 153 GLU A N 1
ATOM 1199 C CA . GLU A 1 153 ? 40.170 13.419 -16.312 1.00 30.13 153 GLU A CA 1
ATOM 1200 C C . GLU A 1 153 ? 39.305 12.296 -16.875 1.00 25.64 153 GLU A C 1
ATOM 1201 O O . GLU A 1 153 ? 39.077 12.219 -18.091 1.00 33.35 153 GLU A O 1
ATOM 1207 N N . ASN A 1 154 ? 38.808 11.431 -16.005 1.00 28.91 154 ASN A N 1
ATOM 1208 C CA . ASN A 1 154 ? 37.934 10.357 -16.478 1.00 25.81 154 ASN A CA 1
ATOM 1209 C C . ASN A 1 154 ? 36.624 10.922 -17.030 1.00 28.41 154 ASN A C 1
ATOM 1210 O O . ASN A 1 154 ? 36.174 10.491 -18.093 1.00 26.32 154 ASN A O 1
ATOM 1215 N N . ALA A 1 155 ? 36.000 11.885 -16.335 1.00 26.09 155 ALA A N 1
ATOM 1216 C CA . ALA A 1 155 ? 34.774 12.500 -16.859 1.00 24.07 155 ALA A CA 1
ATOM 1217 C C . ALA A 1 155 ? 34.966 13.038 -18.269 1.00 31.12 155 ALA A C 1
ATOM 1218 O O . ALA A 1 155 ? 34.135 12.801 -19.164 1.00 27.84 155 ALA A O 1
ATOM 1220 N N . ILE A 1 156 ? 36.024 13.829 -18.488 1.00 25.75 156 ILE A N 1
ATOM 1221 C CA . ILE A 1 156 ? 36.239 14.399 -19.810 1.00 25.57 156 ILE A CA 1
ATOM 1222 C C . ILE A 1 156 ? 36.455 13.289 -20.851 1.00 24.96 156 ILE A C 1
ATOM 1223 O O . ILE A 1 156 ? 35.964 13.393 -21.983 1.00 32.23 156 ILE A O 1
ATOM 1228 N N . ASN A 1 157 ? 37.233 12.259 -20.507 1.00 26.29 157 ASN A N 1
ATOM 1229 C CA . ASN A 1 157 ? 37.482 11.139 -21.423 1.00 32.90 157 ASN A CA 1
ATOM 1230 C C . ASN A 1 157 ? 36.192 10.401 -21.799 1.00 36.70 157 ASN A C 1
ATOM 1231 O O . ASN A 1 157 ? 35.970 10.087 -22.982 1.00 33.36 157 ASN A O 1
ATOM 1236 N N . TYR A 1 158 ? 35.358 10.081 -20.797 1.00 28.48 158 TYR A N 1
ATOM 1237 C CA . TYR A 1 158 ? 34.067 9.419 -21.060 1.00 28.34 158 TYR A CA 1
ATOM 1238 C C . TYR A 1 158 ? 33.213 10.241 -22.014 1.00 29.34 158 TYR A C 1
ATOM 1239 O O . TYR A 1 158 ? 32.647 9.701 -22.979 1.00 25.54 158 TYR A O 1
ATOM 1248 N N . ILE A 1 159 ? 33.074 11.550 -21.748 1.00 25.49 159 ILE A N 1
ATOM 1249 C CA . ILE A 1 159 ? 32.259 12.408 -22.599 1.00 22.88 159 ILE A CA 1
ATOM 1250 C C . ILE A 1 159 ? 32.840 12.446 -23.998 1.00 27.76 159 ILE A C 1
ATOM 1251 O O . ILE A 1 159 ? 32.112 12.417 -25.006 1.00 27.58 159 ILE A O 1
ATOM 1256 N N . GLU A 1 160 ? 34.168 12.515 -24.086 1.00 26.80 160 GLU A N 1
ATOM 1257 C CA . GLU A 1 160 ? 34.800 12.662 -25.401 1.00 28.86 160 GLU A CA 1
ATOM 1258 C C . GLU A 1 160 ? 34.586 11.418 -26.259 1.00 32.94 160 GLU A C 1
ATOM 1259 O O . GLU A 1 160 ? 34.418 11.532 -27.479 1.00 33.99 160 GLU A O 1
ATOM 1265 N N . LYS A 1 161 ? 34.582 10.240 -25.632 1.00 28.68 161 LYS A N 1
ATOM 1266 C CA . LYS A 1 161 ? 34.309 8.988 -26.343 1.00 30.35 161 LYS A CA 1
ATOM 1267 C C . LYS A 1 161 ? 32.904 8.997 -26.924 1.00 38.21 161 LYS A C 1
ATOM 1268 O O . LYS A 1 161 ? 32.691 8.579 -28.071 1.00 33.45 161 LYS A O 1
ATOM 1274 N N . VAL A 1 162 ? 31.927 9.474 -26.143 1.00 30.15 162 VAL A N 1
ATOM 1275 C CA . VAL A 1 162 ? 30.556 9.561 -26.652 1.00 26.15 162 VAL A CA 1
ATOM 1276 C C . VAL A 1 162 ? 30.472 10.577 -27.774 1.00 26.27 162 VAL A C 1
ATOM 1277 O O . VAL A 1 162 ? 29.836 10.329 -28.804 1.00 26.85 162 VAL A O 1
ATOM 1281 N N . ILE A 1 163 ? 31.078 11.770 -27.591 1.00 24.93 163 ILE A N 1
ATOM 1282 C CA . ILE A 1 163 ? 30.989 12.813 -28.613 1.00 22.50 163 ILE A CA 1
ATOM 1283 C C . ILE A 1 163 ? 31.609 12.328 -29.918 1.00 32.31 163 ILE A C 1
ATOM 1284 O O . ILE A 1 163 ? 31.050 12.521 -31.006 1.00 29.31 163 ILE A O 1
ATOM 1289 N N . GLU A 1 164 ? 32.776 11.709 -29.834 1.00 31.62 164 GLU A N 1
ATOM 1290 C CA . GLU A 1 164 ? 33.433 11.250 -31.065 1.00 39.06 164 GLU A CA 1
ATOM 1291 C C . GLU A 1 164 ? 32.557 10.260 -31.835 1.00 35.98 164 GLU A C 1
ATOM 1292 O O . GLU A 1 164 ? 32.448 10.341 -33.072 1.00 36.19 164 GLU A O 1
ATOM 1298 N N . LYS A 1 165 ? 31.903 9.347 -31.118 1.00 34.46 165 LYS A N 1
ATOM 1299 C CA . LYS A 1 165 ? 31.030 8.355 -31.759 1.00 31.15 165 LYS A CA 1
ATOM 1300 C C . LYS A 1 165 ? 29.826 9.026 -32.420 1.00 35.32 165 LYS A C 1
ATOM 1301 O O . LYS A 1 165 ? 29.579 8.835 -33.614 1.00 29.88 165 LYS A O 1
ATOM 1307 N N . ILE A 1 166 ? 29.100 9.877 -31.687 1.00 26.14 166 ILE A N 1
ATOM 1308 C CA . ILE A 1 166 ? 27.847 10.366 -32.253 1.00 29.47 166 ILE A CA 1
ATOM 1309 C C . ILE A 1 166 ? 28.071 11.426 -33.333 1.00 32.43 166 ILE A C 1
ATOM 1310 O O . ILE A 1 166 ? 27.242 11.572 -34.241 1.00 32.88 166 ILE A O 1
ATOM 1315 N N . ILE A 1 167 ? 29.163 12.202 -33.286 1.00 34.85 167 ILE A N 1
ATOM 1316 C CA . ILE A 1 167 ? 29.325 13.167 -34.379 1.00 37.54 167 ILE A CA 1
ATOM 1317 C C . ILE A 1 167 ? 29.682 12.442 -35.685 1.00 37.84 167 ILE A C 1
ATOM 1318 O O . ILE A 1 167 ? 29.399 12.946 -36.781 1.00 39.03 167 ILE A O 1
ATOM 1323 N N . LYS A 1 168 ? 30.281 11.255 -35.590 1.00 36.66 168 LYS A N 1
ATOM 1324 C CA . LYS A 1 168 ? 30.463 10.420 -36.778 1.00 42.12 168 LYS A CA 1
ATOM 1325 C C . LYS A 1 168 ? 29.121 10.044 -37.410 1.00 50.20 168 LYS A C 1
ATOM 1326 O O . LYS A 1 168 ? 29.038 9.890 -38.628 1.00 44.16 168 LYS A O 1
ATOM 1332 N N . ALA A 1 169 ? 28.054 9.927 -36.612 1.00 42.00 169 ALA A N 1
ATOM 1333 C CA . ALA A 1 169 ? 26.693 9.784 -37.119 1.00 34.93 169 ALA A CA 1
ATOM 1334 C C . ALA A 1 169 ? 26.034 11.115 -37.455 1.00 38.01 169 ALA A C 1
ATOM 1335 O O . ALA A 1 169 ? 24.818 11.151 -37.690 1.00 44.16 169 ALA A O 1
ATOM 1337 N N . ASN A 1 170 ? 26.783 12.216 -37.430 1.00 40.00 170 ASN A N 1
ATOM 1338 C CA . ASN A 1 170 ? 26.250 13.540 -37.709 1.00 40.59 170 ASN A CA 1
ATOM 1339 C C . ASN A 1 170 ? 25.252 14.023 -36.667 1.00 38.20 170 ASN A C 1
ATOM 1340 O O . ASN A 1 170 ? 24.395 14.859 -36.987 1.00 40.65 170 ASN A O 1
ATOM 1345 N N . ASN A 1 171 ? 25.303 13.504 -35.438 1.00 34.27 171 ASN A N 1
ATOM 1346 C CA . ASN A 1 171 ? 24.485 14.072 -34.368 1.00 26.58 171 ASN A CA 1
ATOM 1347 C C . ASN A 1 171 ? 24.992 15.469 -34.017 1.00 35.80 171 ASN A C 1
ATOM 1348 O O . ASN A 1 171 ? 26.202 15.728 -33.989 1.00 38.71 171 ASN A O 1
ATOM 1353 N N . LYS A 1 172 ? 24.053 16.360 -33.736 1.00 28.69 172 LYS A N 1
ATOM 1354 C CA . LYS A 1 172 ? 24.328 17.781 -33.553 1.00 37.52 172 LYS A CA 1
ATOM 1355 C C . LYS A 1 172 ? 24.105 18.261 -32.122 1.00 33.96 172 LYS A C 1
ATOM 1356 O O . LYS A 1 172 ? 24.302 19.441 -31.857 1.00 32.50 172 LYS A O 1
ATOM 1362 N N . GLU A 1 173 ? 23.705 17.383 -31.206 1.00 34.35 173 GLU A N 1
ATOM 1363 C CA . GLU A 1 173 ? 23.338 17.780 -29.855 1.00 30.76 173 GLU A CA 1
ATOM 1364 C C . GLU A 1 173 ? 23.581 16.608 -28.900 1.00 26.16 173 GLU A C 1
ATOM 1365 O O . GLU A 1 173 ? 23.609 15.434 -29.295 1.00 27.38 173 GLU A O 1
ATOM 1371 N N . LEU A 1 174 ? 23.767 16.935 -27.617 1.00 24.75 174 LEU A N 1
ATOM 1372 C CA . LEU A 1 174 ? 23.966 15.889 -26.618 1.00 21.98 174 LEU A CA 1
ATOM 1373 C C . LEU A 1 174 ? 23.590 16.510 -25.296 1.00 21.94 174 LEU A C 1
ATOM 1374 O O . LEU A 1 174 ? 23.982 17.658 -25.042 1.00 25.46 174 LEU A O 1
ATOM 1379 N N . SER A 1 175 ? 22.828 15.792 -24.465 1.00 18.47 175 SER A N 1
ATOM 1380 C CA . SER A 1 175 ? 22.529 16.319 -23.147 1.00 20.58 175 SER A CA 1
ATOM 1381 C C . SER A 1 175 ? 23.411 15.626 -22.136 1.00 21.03 175 SER A C 1
ATOM 1382 O O . SER A 1 175 ? 23.680 14.444 -22.262 1.00 22.03 175 SER A O 1
ATOM 1385 N N . ILE A 1 176 ? 23.879 16.373 -21.127 1.00 17.97 176 ILE A N 1
ATOM 1386 C CA . ILE A 1 176 ? 24.721 15.811 -20.091 1.00 16.48 176 ILE A CA 1
ATOM 1387 C C . ILE A 1 176 ? 24.125 16.213 -18.768 1.00 19.03 176 ILE A C 1
ATOM 1388 O O . ILE A 1 176 ? 24.033 17.411 -18.483 1.00 19.03 176 ILE A O 1
ATOM 1393 N N . GLN A 1 177 ? 23.717 15.221 -17.978 1.00 17.03 177 GLN A N 1
ATOM 1394 C CA . GLN A 1 177 ? 23.027 15.498 -16.724 1.00 17.53 177 GLN A CA 1
ATOM 1395 C C . GLN A 1 177 ? 23.963 15.115 -15.600 1.00 17.41 177 GLN A C 1
ATOM 1396 O O . GLN A 1 177 ? 24.286 13.937 -15.453 1.00 18.11 177 GLN A O 1
ATOM 1402 N N . PHE A 1 178 ? 24.375 16.100 -14.800 1.00 19.34 178 PHE A N 1
ATOM 1403 C CA . PHE A 1 178 ? 25.177 15.788 -13.614 1.00 18.47 178 PHE A CA 1
ATOM 1404 C C . PHE A 1 178 ? 24.289 15.169 -12.539 1.00 17.88 178 PHE A C 1
ATOM 1405 O O . PHE A 1 178 ? 23.287 15.778 -12.136 1.00 19.18 178 PHE A O 1
ATOM 1413 N N . PHE A 1 179 ? 24.654 13.966 -12.075 1.00 16.26 179 PHE A N 1
ATOM 1414 C CA . PHE A 1 179 ? 23.795 13.126 -11.261 1.00 18.71 179 PHE A CA 1
ATOM 1415 C C . PHE A 1 179 ? 24.607 12.460 -10.154 1.00 22.40 179 PHE A C 1
ATOM 1416 O O . PHE A 1 179 ? 25.842 12.425 -10.195 1.00 20.72 179 PHE A O 1
ATOM 1424 N N . GLY A 1 180 ? 23.933 11.982 -9.131 1.00 21.22 180 GLY A N 1
ATOM 1425 C CA . GLY A 1 180 ? 24.704 11.338 -8.095 1.00 21.82 180 GLY A CA 1
ATOM 1426 C C . GLY A 1 180 ? 23.919 10.277 -7.456 1.00 30.94 180 GLY A C 1
ATOM 1427 O O . GLY A 1 180 ? 23.171 9.576 -8.154 1.00 27.17 180 GLY A O 1
ATOM 1428 N N . GLY A 1 181 ? 24.427 9.954 -6.268 1.00 28.48 181 GLY A N 1
ATOM 1429 C CA . GLY A 1 181 ? 24.141 10.535 -4.972 1.00 24.77 181 GLY A CA 1
ATOM 1430 C C . GLY A 1 181 ? 23.988 12.041 -5.072 1.00 26.21 181 GLY A C 1
ATOM 1431 O O . GLY A 1 181 ? 23.093 12.472 -5.793 1.00 27.74 181 GLY A O 1
ATOM 1432 N N . GLU A 1 182 ? 24.845 12.856 -4.414 1.00 19.09 182 GLU A N 1
ATOM 1433 C CA . GLU A 1 182 ? 24.633 14.316 -4.460 1.00 18.37 182 GLU A CA 1
ATOM 1434 C C . GLU A 1 182 ? 25.724 14.949 -5.323 1.00 20.87 182 GLU A C 1
ATOM 1435 O O . GLU A 1 182 ? 26.912 14.905 -4.952 1.00 20.55 182 GLU A O 1
ATOM 1441 N N . PRO A 1 183 ? 25.448 15.444 -6.528 1.00 18.07 183 PRO A N 1
ATOM 1442 C CA . PRO A 1 183 ? 26.576 15.800 -7.418 1.00 16.55 183 PRO A CA 1
ATOM 1443 C C . PRO A 1 183 ? 27.461 16.912 -6.853 1.00 21.01 183 PRO A C 1
ATOM 1444 O O . PRO A 1 183 ? 28.648 16.982 -7.207 1.00 19.79 183 PRO A O 1
ATOM 1448 N N . LEU A 1 184 ? 26.909 17.814 -6.018 1.00 17.21 184 LEU A N 1
ATOM 1449 C CA . LEU A 1 184 ? 27.743 18.929 -5.513 1.00 18.09 184 LEU A CA 1
ATOM 1450 C C . LEU A 1 184 ? 28.802 18.461 -4.525 1.00 22.56 184 LEU A C 1
ATOM 1451 O O . LEU A 1 184 ? 29.684 19.260 -4.187 1.00 23.62 184 LEU A O 1
ATOM 1456 N N . THR A 1 185 ? 28.739 17.198 -4.068 1.00 24.44 185 THR A N 1
ATOM 1457 C CA . THR A 1 185 ? 29.889 16.630 -3.361 1.00 22.31 185 THR A CA 1
ATOM 1458 C C . THR A 1 185 ? 31.080 16.475 -4.292 1.00 27.18 185 THR A C 1
ATOM 1459 O O . THR A 1 185 ? 32.153 16.095 -3.823 1.00 28.51 185 THR A O 1
ATOM 1463 N N . ASN A 1 186 ? 30.907 16.686 -5.600 1.00 21.15 186 ASN A N 1
ATOM 1464 C CA . ASN A 1 186 ? 32.012 16.617 -6.566 1.00 21.58 186 ASN A CA 1
ATOM 1465 C C . ASN A 1 186 ? 31.956 17.802 -7.521 1.00 22.66 186 ASN A C 1
ATOM 1466 O O . ASN A 1 186 ? 32.018 17.683 -8.749 1.00 20.91 186 ASN A O 1
ATOM 1471 N N . TRP A 1 187 ? 31.851 19.017 -6.943 1.00 22.12 187 TRP A N 1
ATOM 1472 C CA . TRP A 1 187 ? 31.852 20.215 -7.763 1.00 20.84 187 TRP A CA 1
ATOM 1473 C C . TRP A 1 187 ? 33.127 20.343 -8.596 1.00 20.48 187 TRP A C 1
ATOM 1474 O O . TRP A 1 187 ? 33.099 20.854 -9.709 1.00 21.83 187 TRP A O 1
ATOM 1485 N N . ASN A 1 188 ? 34.260 19.882 -8.073 1.00 21.63 188 ASN A N 1
ATOM 1486 C CA . ASN A 1 188 ? 35.487 19.969 -8.835 1.00 18.04 188 ASN A CA 1
ATOM 1487 C C . ASN A 1 188 ? 35.342 19.354 -10.226 1.00 23.25 188 ASN A C 1
ATOM 1488 O O . ASN A 1 188 ? 35.736 19.966 -11.224 1.00 24.37 188 ASN A O 1
ATOM 1493 N N . THR A 1 189 ? 34.770 18.144 -10.298 1.00 24.76 189 THR A N 1
ATOM 1494 C CA . THR A 1 189 ? 34.647 17.488 -11.613 1.00 23.52 189 THR A CA 1
ATOM 1495 C C . THR A 1 189 ? 33.606 18.195 -12.473 1.00 27.83 189 THR A C 1
ATOM 1496 O O . THR A 1 189 ? 33.817 18.416 -13.670 1.00 22.38 189 THR A O 1
ATOM 1500 N N . ILE A 1 190 ? 32.491 18.607 -11.878 1.00 23.29 190 ILE A N 1
ATOM 1501 C CA . ILE A 1 190 ? 31.490 19.331 -12.655 1.00 18.89 190 ILE A CA 1
ATOM 1502 C C . ILE A 1 190 ? 32.093 20.589 -13.268 1.00 22.17 190 ILE A C 1
ATOM 1503 O O . ILE A 1 190 ? 31.957 20.850 -14.458 1.00 22.23 190 ILE A O 1
ATOM 1508 N N . GLU A 1 191 ? 32.800 21.383 -12.449 1.00 22.63 191 GLU A N 1
ATOM 1509 C CA . GLU A 1 191 ? 33.355 22.641 -12.915 1.00 24.50 191 GLU A CA 1
ATOM 1510 C C . GLU A 1 191 ? 34.383 22.427 -14.015 1.00 25.40 191 GLU A C 1
ATOM 1511 O O . GLU A 1 191 ? 34.393 23.157 -15.001 1.00 27.35 191 GLU A O 1
ATOM 1517 N N . ARG A 1 192 ? 35.209 21.379 -13.879 1.00 21.47 192 ARG A N 1
ATOM 1518 C CA . ARG A 1 192 ? 36.220 21.055 -14.888 1.00 26.63 192 ARG A CA 1
ATOM 1519 C C . ARG A 1 192 ? 35.588 20.586 -16.185 1.00 27.90 192 ARG A C 1
ATOM 1520 O O . ARG A 1 192 ? 36.089 20.911 -17.263 1.00 28.62 192 ARG A O 1
ATOM 1528 N N . VAL A 1 193 ? 34.454 19.898 -16.108 1.00 24.21 193 VAL A N 1
ATOM 1529 C CA . VAL A 1 193 ? 33.785 19.466 -17.334 1.00 25.91 193 VAL A CA 1
ATOM 1530 C C . VAL A 1 193 ? 33.231 20.668 -18.073 1.00 24.06 193 VAL A C 1
ATOM 1531 O O . VAL A 1 193 ? 33.403 20.824 -19.290 1.00 25.72 193 VAL A O 1
ATOM 1535 N N . LEU A 1 194 ? 32.514 21.526 -17.344 1.00 21.16 194 LEU A N 1
ATOM 1536 C CA . LEU A 1 194 ? 31.985 22.760 -17.913 1.00 21.33 194 LEU A CA 1
ATOM 1537 C C . LEU A 1 194 ? 33.091 23.588 -18.554 1.00 26.04 194 LEU A C 1
ATOM 1538 O O . LEU A 1 194 ? 32.958 24.074 -19.686 1.00 25.52 194 LEU A O 1
ATOM 1543 N N . ASP A 1 195 ? 34.208 23.745 -17.842 1.00 25.02 195 ASP A N 1
ATOM 1544 C CA . ASP A 1 195 ? 35.270 24.577 -18.409 1.00 22.51 195 ASP A CA 1
ATOM 1545 C C . ASP A 1 195 ? 35.917 23.916 -19.622 1.00 29.39 195 ASP A C 1
ATOM 1546 O O . ASP A 1 195 ? 36.259 24.598 -20.596 1.00 31.60 195 ASP A O 1
ATOM 1551 N N . HIS A 1 196 ? 36.097 22.610 -19.585 1.00 31.15 196 HIS A N 1
ATOM 1552 C CA . HIS A 1 196 ? 36.725 21.931 -20.711 1.00 29.80 196 HIS A CA 1
ATOM 1553 C C . HIS A 1 196 ? 35.931 22.120 -22.000 1.00 34.66 196 HIS A C 1
ATOM 1554 O O . HIS A 1 196 ? 36.507 22.329 -23.071 1.00 29.86 196 HIS A O 1
ATOM 1561 N N . TYR A 1 197 ? 34.609 22.009 -21.936 1.00 27.49 197 TYR A N 1
ATOM 1562 C CA . TYR A 1 197 ? 33.786 22.000 -23.138 1.00 26.23 197 TYR A CA 1
ATOM 1563 C C . TYR A 1 197 ? 33.234 23.387 -23.479 1.00 25.84 197 TYR A C 1
ATOM 1564 O O . TYR A 1 197 ? 32.355 23.525 -24.333 1.00 28.51 197 TYR A O 1
ATOM 1573 N N . LYS A 1 198 ? 33.776 24.447 -22.877 1.00 26.36 198 LYS A N 1
ATOM 1574 C CA . LYS A 1 198 ? 33.130 25.745 -23.036 1.00 32.07 198 LYS A CA 1
ATOM 1575 C C . LYS A 1 198 ? 33.189 26.256 -24.468 1.00 28.94 198 LYS A C 1
ATOM 1576 O O . LYS A 1 198 ? 32.381 27.117 -24.853 1.00 36.12 198 LYS A O 1
ATOM 1582 N N . ASN A 1 199 ? 34.130 25.747 -25.270 1.00 32.62 199 ASN A N 1
ATOM 1583 C CA . ASN A 1 199 ? 34.278 26.219 -26.642 1.00 33.39 199 ASN A CA 1
ATOM 1584 C C . ASN A 1 199 ? 33.954 25.134 -27.646 1.00 40.98 199 ASN A C 1
ATOM 1585 O O . ASN A 1 199 ? 34.357 25.230 -28.812 1.00 39.02 199 ASN A O 1
ATOM 1590 N N . GLU A 1 200 ? 33.257 24.087 -27.202 1.00 34.84 200 GLU A N 1
ATOM 1591 C CA . GLU A 1 200 ? 32.918 22.976 -28.063 1.00 32.16 200 GLU A CA 1
ATOM 1592 C C . GLU A 1 200 ? 32.101 23.444 -29.257 1.00 37.09 200 GLU A C 1
ATOM 1593 O O . GLU A 1 200 ? 31.112 24.154 -29.103 1.00 41.88 200 GLU A O 1
ATOM 1599 N N . ASP A 1 201 ? 32.474 22.992 -30.453 1.00 35.33 201 ASP A N 1
ATOM 1600 C CA . ASP A 1 201 ? 31.716 23.399 -31.630 1.00 41.22 201 ASP A CA 1
ATOM 1601 C C . ASP A 1 201 ? 31.379 22.246 -32.560 1.00 43.59 201 ASP A C 1
ATOM 1602 O O . ASP A 1 201 ? 30.808 22.492 -33.630 1.00 43.43 201 ASP A O 1
ATOM 1607 N N . ARG A 1 202 ? 31.709 21.007 -32.185 1.00 41.61 202 ARG A N 1
ATOM 1608 C CA . ARG A 1 202 ? 31.308 19.860 -32.983 1.00 36.67 202 ARG A CA 1
ATOM 1609 C C . ARG A 1 202 ? 29.822 19.547 -32.835 1.00 44.65 202 ARG A C 1
ATOM 1610 O O . ARG A 1 202 ? 29.208 19.039 -33.783 1.00 40.13 202 ARG A O 1
ATOM 1618 N N . LEU A 1 203 ? 29.235 19.823 -31.663 1.00 37.31 203 LEU A N 1
ATOM 1619 C CA . LEU A 1 203 ? 27.797 19.691 -31.430 1.00 34.62 203 LEU A CA 1
ATOM 1620 C C . LEU A 1 203 ? 27.409 20.647 -30.315 1.00 30.67 203 LEU A C 1
ATOM 1621 O O . LEU A 1 203 ? 28.275 21.252 -29.682 1.00 33.97 203 LEU A O 1
ATOM 1626 N N . LYS A 1 204 ? 26.099 20.775 -30.060 1.00 28.14 204 LYS A N 1
ATOM 1627 C CA . LYS A 1 204 ? 25.618 21.632 -28.976 1.00 27.08 204 LYS A CA 1
ATOM 1628 C C . LYS A 1 204 ? 25.424 20.745 -27.750 1.00 31.09 204 LYS A C 1
ATOM 1629 O O . LYS A 1 204 ? 24.665 19.779 -27.812 1.00 27.75 204 LYS A O 1
ATOM 1635 N N . ILE A 1 205 ? 26.096 21.051 -26.653 1.00 25.80 205 ILE A N 1
ATOM 1636 C CA . ILE A 1 205 ? 25.893 20.322 -25.397 1.00 24.19 205 ILE A CA 1
ATOM 1637 C C . ILE A 1 205 ? 24.921 21.112 -24.534 1.00 28.15 205 ILE A C 1
ATOM 1638 O O . ILE A 1 205 ? 25.096 22.324 -24.336 1.00 30.06 205 ILE A O 1
ATOM 1643 N N . ASP A 1 206 ? 23.911 20.427 -24.008 1.00 24.95 206 ASP A N 1
ATOM 1644 C CA . ASP A 1 206 ? 22.963 20.977 -23.052 1.00 24.44 206 ASP A CA 1
ATOM 1645 C C . ASP A 1 206 ? 23.207 20.299 -21.713 1.00 25.89 206 ASP A C 1
ATOM 1646 O O . ASP A 1 206 ? 23.176 19.077 -21.641 1.00 28.45 206 ASP A O 1
ATOM 1651 N N . TYR A 1 207 ? 23.348 21.073 -20.647 1.00 19.56 207 TYR A N 1
ATOM 1652 C CA . TYR A 1 207 ? 23.614 20.483 -19.351 1.00 18.35 207 TYR A CA 1
ATOM 1653 C C . TYR A 1 207 ? 22.408 20.588 -18.419 1.00 19.65 207 TYR A C 1
ATOM 1654 O O . TYR A 1 207 ? 21.527 21.428 -18.594 1.00 21.99 207 TYR A O 1
ATOM 1663 N N . SER A 1 208 ? 22.369 19.741 -17.385 1.00 18.74 208 SER A N 1
ATOM 1664 C CA . SER A 1 208 ? 21.453 19.961 -16.274 1.00 20.34 208 SER A CA 1
ATOM 1665 C C . SER A 1 208 ? 22.104 19.363 -15.035 1.00 18.20 208 SER A C 1
ATOM 1666 O O . SER A 1 208 ? 23.104 18.649 -15.131 1.00 19.03 208 SER A O 1
ATOM 1669 N N . ILE A 1 209 ? 21.570 19.690 -13.858 1.00 17.78 209 ILE A N 1
ATOM 1670 C CA . ILE A 1 209 ? 22.115 19.114 -12.628 1.00 16.75 209 ILE A CA 1
ATOM 1671 C C . ILE A 1 209 ? 20.966 18.790 -11.698 1.00 20.72 209 ILE A C 1
ATOM 1672 O O . ILE A 1 209 ? 20.023 19.571 -11.576 1.00 20.10 209 ILE A O 1
ATOM 1677 N N . VAL A 1 210 ? 21.005 17.606 -11.076 1.00 17.33 210 VAL A N 1
ATOM 1678 C CA . VAL A 1 210 ? 19.951 17.175 -10.156 1.00 16.38 210 VAL A CA 1
ATOM 1679 C C . VAL A 1 210 ? 20.546 17.094 -8.764 1.00 19.96 210 VAL A C 1
ATOM 1680 O O . VAL A 1 210 ? 21.392 16.215 -8.511 1.00 22.35 210 VAL A O 1
ATOM 1684 N N . THR A 1 211 ? 20.061 17.944 -7.848 1.00 19.26 211 THR A N 1
ATOM 1685 C CA . THR A 1 211 ? 20.747 18.160 -6.577 1.00 19.93 211 THR A CA 1
ATOM 1686 C C . THR A 1 211 ? 19.740 18.375 -5.443 1.00 24.25 211 THR A C 1
ATOM 1687 O O . THR A 1 211 ? 18.576 18.750 -5.658 1.00 23.30 211 THR A O 1
ATOM 1691 N N . ASN A 1 212 ? 20.167 18.116 -4.202 1.00 19.00 212 ASN A N 1
ATOM 1692 C CA . ASN A 1 212 ? 19.281 18.569 -3.128 1.00 23.16 212 ASN A CA 1
ATOM 1693 C C . ASN A 1 212 ? 19.516 20.034 -2.771 1.00 25.19 212 ASN A C 1
ATOM 1694 O O . ASN A 1 212 ? 18.784 20.598 -1.947 1.00 26.15 212 ASN A O 1
ATOM 1699 N N . GLY A 1 213 ? 20.525 20.652 -3.366 1.00 22.18 213 GLY A N 1
ATOM 1700 C CA . GLY A 1 213 ? 20.772 22.072 -3.270 1.00 21.09 213 GLY A CA 1
ATOM 1701 C C . GLY A 1 213 ? 21.446 22.524 -1.974 1.00 24.95 213 GLY A C 1
ATOM 1702 O O . GLY A 1 213 ? 21.824 23.714 -1.883 1.00 27.66 213 GLY A O 1
ATOM 1703 N N . ALA A 1 214 ? 21.669 21.612 -1.013 1.00 25.91 214 ALA A N 1
ATOM 1704 C CA . ALA A 1 214 ? 22.226 22.009 0.290 1.00 32.75 214 ALA A CA 1
ATOM 1705 C C . ALA A 1 214 ? 23.576 22.713 0.156 1.00 31.69 214 ALA A C 1
ATOM 1706 O O . ALA A 1 214 ? 23.853 23.691 0.877 1.00 31.01 214 ALA A O 1
ATOM 1708 N N . LEU A 1 215 ? 24.414 22.255 -0.772 1.00 22.60 215 LEU A N 1
ATOM 1709 C CA . LEU A 1 215 ? 25.770 22.768 -0.947 1.00 24.10 215 LEU A CA 1
ATOM 1710 C C . LEU A 1 215 ? 25.884 23.973 -1.902 1.00 31.07 215 LEU A C 1
ATOM 1711 O O . LEU A 1 215 ? 27.006 24.346 -2.283 1.00 30.21 215 LEU A O 1
ATOM 1716 N N . ILE A 1 216 ? 24.779 24.587 -2.313 1.00 24.95 216 ILE A N 1
ATOM 1717 C CA . ILE A 1 216 ? 24.863 25.699 -3.257 1.00 22.48 216 ILE A CA 1
ATOM 1718 C C . ILE A 1 216 ? 25.406 26.931 -2.553 1.00 28.75 216 ILE A C 1
ATOM 1719 O O . ILE A 1 216 ? 24.958 27.288 -1.462 1.00 26.40 216 ILE A O 1
ATOM 1724 N N . THR A 1 217 ? 26.396 27.536 -3.160 1.00 21.66 217 THR A N 1
ATOM 1725 C CA . THR A 1 217 ? 27.028 28.789 -2.808 1.00 26.67 217 THR A CA 1
ATOM 1726 C C . THR A 1 217 ? 26.905 29.808 -3.934 1.00 23.44 217 THR A C 1
ATOM 1727 O O . THR A 1 217 ? 26.681 29.456 -5.101 1.00 23.83 217 THR A O 1
ATOM 1731 N N . PRO A 1 218 ? 27.081 31.088 -3.631 1.00 25.16 218 PRO A N 1
ATOM 1732 C CA . PRO A 1 218 ? 27.031 32.101 -4.695 1.00 24.13 218 PRO A CA 1
ATOM 1733 C C . PRO A 1 218 ? 27.970 31.790 -5.823 1.00 25.09 218 PRO A C 1
ATOM 1734 O O . PRO A 1 218 ? 27.593 31.925 -6.994 1.00 24.70 218 PRO A O 1
ATOM 1738 N N . LYS A 1 219 ? 29.159 31.247 -5.517 1.00 24.97 219 LYS A N 1
ATOM 1739 C CA A LYS A 1 219 ? 30.101 30.943 -6.589 0.45 25.57 219 LYS A CA 1
ATOM 1740 C CA B LYS A 1 219 ? 30.105 30.943 -6.587 0.55 25.54 219 LYS A CA 1
ATOM 1741 C C . LYS A 1 219 ? 29.562 29.865 -7.519 1.00 24.69 219 LYS A C 1
ATOM 1742 O O . LYS A 1 219 ? 29.672 29.991 -8.747 1.00 23.25 219 LYS A O 1
ATOM 1753 N N . ILE A 1 220 ? 29.004 28.794 -6.941 1.00 19.65 220 ILE A N 1
ATOM 1754 C CA . ILE A 1 220 ? 28.473 27.684 -7.747 1.00 17.82 220 ILE A CA 1
ATOM 1755 C C . ILE A 1 220 ? 27.285 28.191 -8.551 1.00 19.69 220 ILE A C 1
ATOM 1756 O O . ILE A 1 220 ? 27.153 27.907 -9.739 1.00 22.29 220 ILE A O 1
ATOM 1761 N N . SER A 1 221 ? 26.416 28.945 -7.898 1.00 20.88 221 SER A N 1
ATOM 1762 C CA . SER A 1 221 ? 25.244 29.491 -8.583 1.00 23.19 221 SER A CA 1
ATOM 1763 C C . SER A 1 221 ? 25.669 30.371 -9.754 1.00 25.79 221 SER A C 1
ATOM 1764 O O . SER A 1 221 ? 25.113 30.278 -10.848 1.00 20.12 221 SER A O 1
ATOM 1767 N N . GLU A 1 222 ? 26.667 31.239 -9.552 1.00 23.18 222 GLU A N 1
ATOM 1768 C CA . GLU A 1 222 ? 27.076 32.061 -10.691 1.00 23.51 222 GLU A CA 1
ATOM 1769 C C . GLU A 1 222 ? 27.622 31.213 -11.827 1.00 20.61 222 GLU A C 1
ATOM 1770 O O . GLU A 1 222 ? 27.472 31.556 -13.003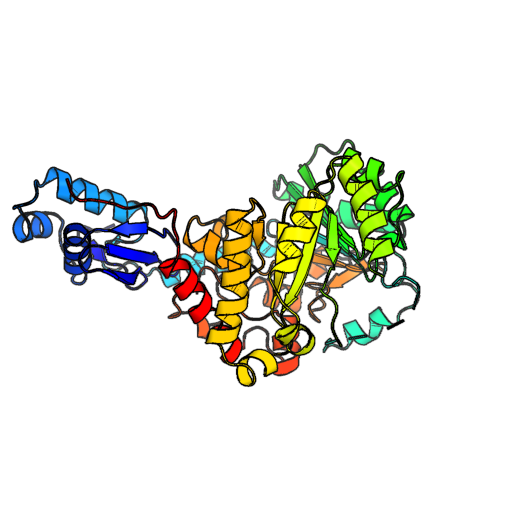 1.00 24.64 222 GLU A O 1
ATOM 1776 N N . TYR A 1 223 ? 28.282 30.109 -11.498 1.00 22.33 223 TYR A N 1
ATOM 1777 C CA . TYR A 1 223 ? 28.906 29.273 -12.509 1.00 23.59 223 TYR A CA 1
ATOM 1778 C C . TYR A 1 223 ? 27.855 28.472 -13.271 1.00 22.93 223 TYR A C 1
ATOM 1779 O O . TYR A 1 223 ? 27.915 28.358 -14.503 1.00 25.32 223 TYR A O 1
ATOM 1788 N N . LEU A 1 224 ? 26.874 27.936 -12.551 1.00 20.90 224 LEU A N 1
ATOM 1789 C CA . LEU A 1 224 ? 25.744 27.270 -13.216 1.00 20.42 224 LEU A CA 1
ATOM 1790 C C . LEU A 1 224 ? 25.018 28.230 -14.151 1.00 21.35 224 LEU A C 1
ATOM 1791 O O . LEU A 1 224 ? 24.599 27.839 -15.249 1.00 23.46 224 LEU A O 1
ATOM 1796 N N . LYS A 1 225 ? 24.890 29.504 -13.760 1.00 20.38 225 LYS A N 1
ATOM 1797 C CA . LYS A 1 225 ? 24.204 30.447 -14.640 1.00 20.24 225 LYS A CA 1
ATOM 1798 C C . LYS A 1 225 ? 25.037 30.726 -15.867 1.00 21.14 225 LYS A C 1
ATOM 1799 O O . LYS A 1 225 ? 24.506 30.852 -16.993 1.00 23.90 225 LYS A O 1
ATOM 1805 N N . LYS A 1 226 ? 26.349 30.912 -15.656 1.00 24.90 226 LYS A N 1
ATOM 1806 C CA . LYS A 1 226 ? 27.253 31.193 -16.766 1.00 26.09 226 LYS A CA 1
ATOM 1807 C C . LYS A 1 226 ? 27.168 30.121 -17.846 1.00 28.31 226 LYS A C 1
ATOM 1808 O O . LYS A 1 226 ? 27.266 30.424 -19.047 1.00 27.29 226 LYS A O 1
ATOM 1814 N N . TYR A 1 227 ? 27.042 28.847 -17.451 1.00 22.59 227 TYR A N 1
ATOM 1815 C CA . TYR A 1 227 ? 26.919 27.764 -18.413 1.00 25.67 227 TYR A CA 1
ATOM 1816 C C . TYR A 1 227 ? 25.472 27.367 -18.701 1.00 25.10 227 TYR A C 1
ATOM 1817 O O . TYR A 1 227 ? 25.256 26.358 -19.381 1.00 25.93 227 TYR A O 1
ATOM 1826 N N . ASN A 1 228 ? 24.504 28.149 -18.231 1.00 22.11 228 ASN A N 1
ATOM 1827 C CA . ASN A 1 228 ? 23.079 27.932 -18.562 1.00 25.64 228 ASN A CA 1
ATOM 1828 C C . ASN A 1 228 ? 22.649 26.514 -18.202 1.00 24.88 228 ASN A C 1
ATOM 1829 O O . ASN A 1 228 ? 22.054 25.787 -19.006 1.00 24.24 228 ASN A O 1
ATOM 1834 N N . VAL A 1 229 ? 22.924 26.145 -16.950 1.00 20.04 229 VAL A N 1
ATOM 1835 C CA . VAL A 1 229 ? 22.670 24.800 -16.432 1.00 18.70 229 VAL A CA 1
ATOM 1836 C C . VAL A 1 229 ? 21.397 24.878 -15.594 1.00 20.72 229 VAL A C 1
ATOM 1837 O O . VAL A 1 229 ? 21.443 25.391 -14.452 1.00 21.36 229 VAL A O 1
ATOM 1841 N N . PRO A 1 230 ? 20.276 24.377 -16.071 1.00 18.81 230 PRO A N 1
ATOM 1842 C CA . PRO A 1 230 ? 19.106 24.305 -15.192 1.00 19.58 230 PRO A CA 1
ATOM 1843 C C . PRO A 1 230 ? 19.361 23.404 -14.000 1.00 19.55 230 PRO A C 1
ATOM 1844 O O . PRO A 1 230 ? 19.952 22.327 -14.118 1.00 18.92 230 PRO A O 1
ATOM 1848 N N . VAL A 1 231 ? 18.846 23.845 -12.880 1.00 19.51 231 VAL A N 1
ATOM 1849 C CA . VAL A 1 231 ? 19.032 23.208 -11.570 1.00 17.24 231 VAL A CA 1
ATOM 1850 C C . VAL A 1 231 ? 17.742 22.531 -11.164 1.00 20.67 231 VAL A C 1
ATOM 1851 O O . VAL A 1 231 ? 16.725 23.200 -10.957 1.00 23.14 231 VAL A O 1
ATOM 1855 N N . ILE A 1 232 ? 17.780 21.209 -10.977 1.00 13.97 232 ILE A N 1
ATOM 1856 C CA . ILE A 1 232 ? 16.571 20.483 -10.596 1.00 15.53 232 ILE A CA 1
ATOM 1857 C C . ILE A 1 232 ? 16.772 20.110 -9.142 1.00 20.04 232 ILE A C 1
ATOM 1858 O O . ILE A 1 232 ? 17.614 19.257 -8.834 1.00 22.44 232 ILE A O 1
ATOM 1863 N N . MET A 1 233 ? 16.013 20.728 -8.264 1.00 18.07 233 MET A N 1
ATOM 1864 C CA . MET A 1 233 ? 16.218 20.553 -6.819 1.00 19.08 233 MET A CA 1
ATOM 1865 C C . MET A 1 233 ? 15.149 19.640 -6.222 1.00 22.78 233 MET A C 1
ATOM 1866 O O . MET A 1 233 ? 13.951 19.911 -6.355 1.00 19.74 233 MET A O 1
ATOM 1871 N N . SER A 1 234 ? 15.559 18.568 -5.533 1.00 24.09 234 SER A N 1
ATOM 1872 C CA . SER A 1 234 ? 14.567 17.769 -4.825 1.00 22.94 234 SER A CA 1
ATOM 1873 C C . SER A 1 234 ? 13.854 18.605 -3.774 1.00 27.32 234 SER A C 1
ATOM 1874 O O . SER A 1 234 ? 14.476 19.347 -3.010 1.00 30.48 234 SER A O 1
ATOM 1877 N N . PHE A 1 235 ? 12.539 18.520 -3.728 1.00 24.39 235 PHE A N 1
ATOM 1878 C CA . PHE A 1 235 ? 11.844 19.237 -2.658 1.00 24.29 235 PHE A CA 1
ATOM 1879 C C . PHE A 1 235 ? 10.573 18.463 -2.340 1.00 35.44 235 PHE A C 1
ATOM 1880 O O . PHE A 1 235 ? 9.829 18.110 -3.257 1.00 36.84 235 PHE A O 1
ATOM 1888 N N . ASP A 1 236 ? 10.302 18.237 -1.057 1.00 32.52 236 ASP A N 1
ATOM 1889 C CA . ASP A 1 236 ? 8.989 17.732 -0.650 1.00 43.27 236 ASP A CA 1
ATOM 1890 C C . ASP A 1 236 ? 8.461 18.507 0.554 1.00 41.54 236 ASP A C 1
ATOM 1891 O O . ASP A 1 236 ? 9.228 19.042 1.351 1.00 44.02 236 ASP A O 1
ATOM 1896 N N . SER A 1 237 ? 7.137 18.595 0.645 1.00 45.96 237 SER A N 1
ATOM 1897 C CA . SER A 1 237 ? 6.478 19.274 1.749 1.00 45.48 237 SER A CA 1
ATOM 1898 C C . SER A 1 237 ? 6.674 18.497 3.064 1.00 50.30 237 SER A C 1
ATOM 1899 O O . SER A 1 237 ? 6.980 17.299 3.057 1.00 43.21 237 SER A O 1
ATOM 1902 N N . PRO A 1 238 ? 6.528 19.162 4.216 1.00 52.51 238 PRO A N 1
ATOM 1903 C CA . PRO A 1 238 ? 6.822 18.474 5.490 1.00 52.97 238 PRO A CA 1
ATOM 1904 C C . PRO A 1 238 ? 5.894 17.275 5.695 1.00 41.76 238 PRO A C 1
ATOM 1905 O O . PRO A 1 238 ? 4.692 17.348 5.415 1.00 44.38 238 PRO A O 1
ATOM 1909 N N . ASN A 1 239 ? 6.478 16.150 6.121 1.00 46.95 239 ASN A N 1
ATOM 1910 C CA . ASN A 1 239 ? 5.769 14.865 6.184 1.00 43.79 239 ASN A CA 1
ATOM 1911 C C . ASN A 1 239 ? 6.222 14.026 7.372 1.00 54.61 239 ASN A C 1
ATOM 1912 O O . ASN A 1 239 ? 6.624 14.573 8.405 1.00 55.55 239 ASN A O 1
ATOM 1917 N N . ARG A 1 240 ? 6.167 12.699 7.206 1.00 60.12 240 ARG A N 1
ATOM 1918 C CA . ARG A 1 240 ? 6.469 11.698 8.230 1.00 58.52 240 ARG A CA 1
ATOM 1919 C C . ARG A 1 240 ? 5.436 11.777 9.334 1.00 64.22 240 ARG A C 1
ATOM 1920 O O . ARG A 1 240 ? 4.411 11.096 9.268 1.00 63.46 240 ARG A O 1
ATOM 1928 N N . SER A 1 251 ? 16.581 22.535 7.559 1.00 49.84 251 SER A N 1
ATOM 1929 C CA . SER A 1 251 ? 15.879 21.815 6.491 1.00 56.54 251 SER A CA 1
ATOM 1930 C C . SER A 1 251 ? 15.355 22.808 5.456 1.00 52.96 251 SER A C 1
ATOM 1931 O O . SER A 1 251 ? 15.887 22.968 4.347 1.00 45.96 251 SER A O 1
ATOM 1934 N N . ILE A 1 252 ? 14.283 23.478 5.849 1.00 46.36 252 ILE A N 1
ATOM 1935 C CA . ILE A 1 252 ? 13.631 24.402 4.944 1.00 48.59 252 ILE A CA 1
ATOM 1936 C C . ILE A 1 252 ? 14.382 25.719 4.922 1.00 46.88 252 ILE A C 1
ATOM 1937 O O . ILE A 1 252 ? 14.399 26.421 3.897 1.00 38.85 252 ILE A O 1
ATOM 1942 N N . LYS A 1 253 ? 15.022 26.085 6.031 1.00 35.66 253 LYS A N 1
ATOM 1943 C CA . LYS A 1 253 ? 15.823 27.290 6.008 1.00 34.38 253 LYS A CA 1
ATOM 1944 C C . LYS A 1 253 ? 16.970 27.148 5.020 1.00 31.75 253 LYS A C 1
ATOM 1945 O O . LYS A 1 253 ? 17.303 28.106 4.315 1.00 33.89 253 LYS A O 1
ATOM 1951 N N . ASN A 1 254 ? 17.583 25.960 4.944 1.00 29.41 254 ASN A N 1
ATOM 1952 C CA . ASN A 1 254 ? 18.694 25.812 4.013 1.00 37.35 254 ASN A CA 1
ATOM 1953 C C . ASN A 1 254 ? 18.181 25.739 2.582 1.00 29.69 254 ASN A C 1
ATOM 1954 O O . ASN A 1 254 ? 18.824 26.270 1.667 1.00 29.91 254 ASN A O 1
ATOM 1959 N N . THR A 1 255 ? 17.006 25.140 2.391 1.00 32.78 255 THR A N 1
ATOM 1960 C CA . THR A 1 255 ? 16.411 25.162 1.062 1.00 28.60 255 THR A CA 1
ATOM 1961 C C . THR A 1 255 ? 16.142 26.593 0.638 1.00 24.44 255 THR A C 1
ATOM 1962 O O . THR A 1 255 ? 16.516 26.979 -0.465 1.00 24.32 255 THR A O 1
ATOM 1966 N N . ILE A 1 256 ? 15.571 27.420 1.531 1.00 28.48 256 ILE A N 1
ATOM 1967 C CA . ILE A 1 256 ? 15.314 28.815 1.200 1.00 28.90 256 ILE A CA 1
ATOM 1968 C C . ILE A 1 256 ? 16.620 29.550 0.931 1.00 21.12 256 ILE A C 1
ATOM 1969 O O . ILE A 1 256 ? 16.736 30.304 -0.039 1.00 21.15 256 ILE A O 1
ATOM 1974 N N . LYS A 1 257 ? 17.654 29.294 1.752 1.00 22.27 257 LYS A N 1
ATOM 1975 C CA . LYS A 1 257 ? 18.963 29.904 1.516 1.00 27.20 257 LYS A CA 1
ATOM 1976 C C . LYS A 1 257 ? 19.467 29.587 0.106 1.00 24.49 257 LYS A C 1
ATOM 1977 O O . LYS A 1 257 ? 19.946 30.472 -0.613 1.00 22.04 257 LYS A O 1
ATOM 1983 N N . SER A 1 258 ? 19.324 28.316 -0.337 1.00 24.02 258 SER A N 1
ATOM 1984 C CA . SER A 1 258 ? 19.838 27.984 -1.664 1.00 21.42 258 SER A CA 1
ATOM 1985 C C . SER A 1 258 ? 18.991 28.578 -2.761 1.00 20.50 258 SER A C 1
ATOM 1986 O O . SER A 1 258 ? 19.503 29.030 -3.791 1.00 22.81 258 SER A O 1
ATOM 1989 N N . LEU A 1 259 ? 17.683 28.550 -2.573 1.00 20.03 259 LEU A N 1
ATOM 1990 C CA . LEU A 1 259 ? 16.819 29.158 -3.578 1.00 17.32 259 LEU A CA 1
ATOM 1991 C C . LEU A 1 259 ? 17.093 30.649 -3.714 1.00 21.14 259 LEU A C 1
ATOM 1992 O O . LEU A 1 259 ? 17.109 31.168 -4.817 1.00 20.36 259 LEU A O 1
ATOM 1997 N N . GLU A 1 260 ? 17.335 31.343 -2.604 1.00 22.37 260 GLU A N 1
A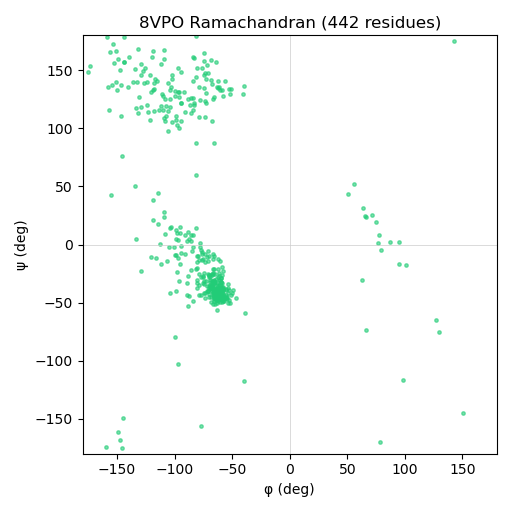TOM 1998 C CA . GLU A 1 260 ? 17.560 32.776 -2.719 1.00 24.38 260 GLU A CA 1
ATOM 1999 C C . GLU A 1 260 ? 18.820 33.066 -3.511 1.00 27.60 260 GLU A C 1
ATOM 2000 O O . GLU A 1 260 ? 18.844 34.007 -4.317 1.00 27.33 260 GLU A O 1
ATOM 2006 N N . ILE A 1 261 ? 19.868 32.240 -3.316 1.00 22.55 261 ILE A N 1
ATOM 2007 C CA . ILE A 1 261 ? 21.081 32.383 -4.122 1.00 24.40 261 ILE A CA 1
ATOM 2008 C C . ILE A 1 261 ? 20.776 32.129 -5.600 1.00 28.05 261 ILE A C 1
ATOM 2009 O O . ILE A 1 261 ? 21.157 32.912 -6.472 1.00 25.72 261 ILE A O 1
ATOM 2014 N N . LEU A 1 262 ? 20.109 31.007 -5.908 1.00 22.03 262 LEU A N 1
ATOM 2015 C CA . LEU A 1 262 ? 19.819 30.701 -7.311 1.00 21.74 262 LEU A CA 1
ATOM 2016 C C . LEU A 1 262 ? 18.960 31.776 -7.978 1.00 21.94 262 LEU A C 1
ATOM 2017 O O . LEU A 1 262 ? 19.179 32.111 -9.154 1.00 24.63 262 LEU A O 1
ATOM 2022 N N . LYS A 1 263 ? 17.964 32.304 -7.254 1.00 21.13 263 LYS A N 1
ATOM 2023 C CA . LYS A 1 263 ? 17.027 33.277 -7.819 1.00 21.85 263 LYS A CA 1
ATOM 2024 C C . LYS A 1 263 ? 17.732 34.603 -8.087 1.00 31.23 263 LYS A C 1
ATOM 2025 O O . LYS A 1 263 ? 17.426 35.287 -9.076 1.00 25.68 263 LYS A O 1
ATOM 2031 N N . GLU A 1 264 ? 18.691 34.948 -7.223 1.00 28.30 264 GLU A N 1
ATOM 2032 C CA . GLU A 1 264 ? 19.453 36.191 -7.375 1.00 36.90 264 GLU A CA 1
ATOM 2033 C C . GLU A 1 264 ? 20.178 36.240 -8.703 1.00 35.61 264 GLU A C 1
ATOM 2034 O O . GLU A 1 264 ? 20.214 37.295 -9.352 1.00 36.08 264 GLU A O 1
ATOM 2040 N N . ASN A 1 265 ? 20.803 35.117 -9.094 1.00 24.69 265 ASN A N 1
ATOM 2041 C CA . ASN A 1 265 ? 21.536 34.959 -10.346 1.00 25.19 265 ASN A CA 1
ATOM 2042 C C . ASN A 1 265 ? 20.628 34.566 -11.511 1.00 21.08 265 ASN A C 1
ATOM 2043 O O . ASN A 1 265 ? 21.119 34.396 -12.622 1.00 25.79 265 ASN A O 1
ATOM 2048 N N . ASN A 1 266 ? 19.315 34.474 -11.288 1.00 22.07 266 ASN A N 1
ATOM 2049 C CA . ASN A 1 266 ? 18.371 34.220 -12.372 1.00 24.09 266 ASN A CA 1
ATOM 2050 C C . ASN A 1 266 ? 18.620 32.853 -13.011 1.00 21.96 266 ASN A C 1
ATOM 2051 O O . ASN A 1 266 ? 18.465 32.657 -14.242 1.00 23.12 266 ASN A O 1
ATOM 2056 N N . ASN A 1 267 ? 19.088 31.925 -12.196 1.00 22.12 267 ASN A N 1
ATOM 2057 C CA . ASN A 1 267 ? 19.183 30.546 -12.661 1.00 19.98 267 ASN A CA 1
ATOM 2058 C C . ASN A 1 267 ? 17.794 29.984 -12.967 1.00 20.04 267 ASN A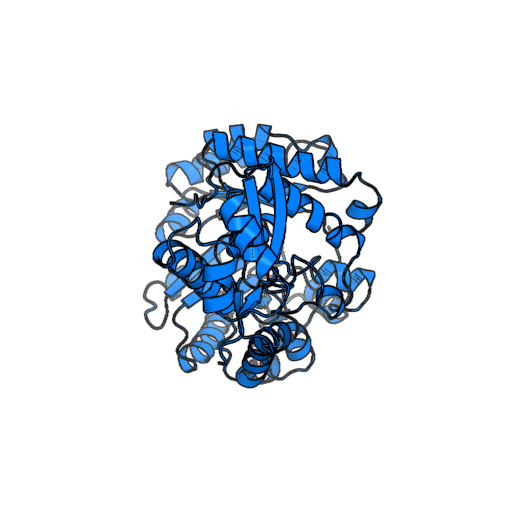 C 1
ATOM 2059 O O . ASN A 1 267 ? 16.785 30.427 -12.410 1.00 23.51 267 ASN A O 1
ATOM 2064 N N . TYR A 1 268 ? 17.754 28.965 -13.821 1.00 18.79 268 TYR A N 1
ATOM 2065 C CA . TYR A 1 268 ? 16.512 28.262 -14.111 1.00 21.53 268 TYR A CA 1
ATOM 2066 C C . TYR A 1 268 ? 16.382 27.183 -13.062 1.00 19.47 268 TYR A C 1
ATOM 2067 O O . TYR A 1 268 ? 17.298 26.366 -12.924 1.00 21.59 268 TYR A O 1
ATOM 2076 N N . ILE A 1 269 ? 15.310 27.225 -12.270 1.00 17.68 269 ILE A N 1
ATOM 2077 C CA . ILE A 1 269 ? 15.133 26.262 -11.175 1.00 15.19 269 ILE A CA 1
ATOM 2078 C C . ILE A 1 269 ? 13.877 25.431 -11.396 1.00 19.67 269 ILE A C 1
ATOM 2079 O O . ILE A 1 269 ? 12.838 25.964 -11.783 1.00 18.36 269 ILE A O 1
ATOM 2084 N N . ALA A 1 270 ? 13.964 24.119 -11.117 1.00 15.85 270 ALA A N 1
ATOM 2085 C CA . ALA A 1 270 ? 12.816 23.236 -11.078 1.00 17.03 270 ALA A CA 1
ATOM 2086 C C . ALA A 1 270 ? 12.861 22.519 -9.737 1.00 23.07 270 ALA A C 1
ATOM 2087 O O . ALA A 1 270 ? 13.948 22.288 -9.185 1.00 22.98 270 ALA A O 1
ATOM 2089 N N . PHE A 1 271 ? 11.680 22.170 -9.212 1.00 17.60 271 PHE A N 1
ATOM 2090 C CA . PHE A 1 271 ? 11.624 21.239 -8.098 1.00 17.23 271 PHE A CA 1
ATOM 2091 C C . PHE A 1 271 ? 11.344 19.863 -8.648 1.00 18.35 271 PHE A C 1
ATOM 2092 O O . PHE A 1 271 ? 10.666 19.719 -9.669 1.00 19.38 271 PHE A O 1
ATOM 2100 N N . ASN A 1 272 ? 11.811 18.841 -7.935 1.00 16.75 272 ASN A N 1
ATOM 2101 C CA . ASN A 1 272 ? 11.436 17.460 -8.200 1.00 20.36 272 ASN A CA 1
ATOM 2102 C C . ASN A 1 272 ? 10.738 16.981 -6.938 1.00 22.21 272 ASN A C 1
ATOM 2103 O O . ASN A 1 272 ? 11.385 16.941 -5.884 1.00 23.38 272 ASN A O 1
ATOM 2108 N N . SER A 1 273 ? 9.436 16.665 -7.020 1.00 17.12 273 SER A N 1
ATOM 2109 C CA . SER A 1 273 ? 8.637 16.259 -5.854 1.00 18.62 273 SER A CA 1
ATOM 2110 C C . SER A 1 273 ? 8.073 14.884 -6.124 1.00 22.09 273 SER A C 1
ATOM 2111 O O . SER A 1 273 ? 7.770 14.577 -7.257 1.00 24.96 273 SER A O 1
ATOM 2114 N N . VAL A 1 274 ? 7.955 14.083 -5.071 1.00 19.70 274 VAL A N 1
ATOM 2115 C CA . VAL A 1 274 ? 7.509 12.704 -5.192 1.00 19.65 274 VAL A CA 1
ATOM 2116 C C . VAL A 1 274 ? 6.066 12.589 -4.722 1.00 21.83 274 VAL A C 1
ATOM 2117 O O . VAL A 1 274 ? 5.700 13.112 -3.660 1.00 22.42 274 VAL A O 1
ATOM 2121 N N . LEU A 1 275 ? 5.233 11.901 -5.509 1.00 17.60 275 LEU A N 1
ATOM 2122 C CA . LEU A 1 275 ? 3.876 11.558 -5.065 1.00 17.29 275 LEU A CA 1
ATOM 2123 C C . LEU A 1 275 ? 3.903 10.062 -4.814 1.00 20.19 275 LEU A C 1
ATOM 2124 O O . LEU A 1 275 ? 3.866 9.273 -5.773 1.00 19.26 275 LEU A O 1
ATOM 2129 N N . SER A 1 276 ? 3.907 9.673 -3.533 1.00 16.15 276 SER A N 1
ATOM 2130 C CA . SER A 1 276 ? 4.109 8.259 -3.234 1.00 18.13 276 SER A CA 1
ATOM 2131 C C . SER A 1 276 ? 3.271 7.892 -2.038 1.00 19.33 276 SER A C 1
ATOM 2132 O O . SER A 1 276 ? 2.592 8.738 -1.449 1.00 21.47 276 SER A O 1
ATOM 2135 N N . ARG A 1 277 ? 3.338 6.610 -1.666 1.00 17.08 277 ARG A N 1
ATOM 2136 C CA . ARG A 1 277 ? 2.629 6.220 -0.460 1.00 21.10 277 ARG A CA 1
ATOM 2137 C C . ARG A 1 277 ? 3.014 7.096 0.724 1.00 21.96 277 ARG A C 1
ATOM 2138 O O . ARG A 1 277 ? 2.147 7.496 1.533 1.00 23.91 277 ARG A O 1
ATOM 2146 N N . ASP A 1 278 ? 4.284 7.438 0.833 1.00 22.29 278 ASP A N 1
ATOM 2147 C CA . ASP A 1 278 ? 4.747 8.194 1.998 1.00 21.73 278 ASP A CA 1
ATOM 2148 C C . ASP A 1 278 ? 4.399 9.678 1.951 1.00 26.24 278 ASP A C 1
ATOM 2149 O O . ASP A 1 278 ? 4.240 10.295 3.007 1.00 25.11 278 ASP A O 1
ATOM 2154 N N . THR A 1 279 ? 4.263 10.274 0.774 1.00 21.18 279 THR A N 1
ATOM 2155 C CA . THR A 1 279 ? 3.955 11.702 0.695 1.00 19.86 279 THR A CA 1
ATOM 2156 C C . THR A 1 279 ? 2.483 11.979 0.449 1.00 19.90 279 THR A C 1
ATOM 2157 O O . THR A 1 279 ? 2.082 13.146 0.536 1.00 22.84 279 THR A O 1
ATOM 2161 N N . PHE A 1 280 ? 1.687 10.925 0.157 1.00 20.93 280 PHE A N 1
ATOM 2162 C CA . PHE A 1 280 ? 0.341 11.106 -0.381 1.00 22.54 280 PHE A CA 1
ATOM 2163 C C . PHE A 1 280 ? -0.513 12.083 0.457 1.00 21.34 280 PHE A C 1
ATOM 2164 O O . PHE A 1 280 ? -1.161 12.986 -0.083 1.00 23.12 280 PHE A O 1
ATOM 2172 N N . ASP A 1 281 ? -0.566 11.878 1.773 1.00 24.41 281 ASP A N 1
ATOM 2173 C CA . ASP A 1 281 ? -1.424 12.726 2.586 1.00 19.85 281 ASP A CA 1
ATOM 2174 C C . ASP A 1 281 ? -0.862 14.122 2.808 1.00 24.96 281 ASP A C 1
ATOM 2175 O O . ASP A 1 281 ? -1.569 14.978 3.341 1.00 29.46 281 ASP A O 1
ATOM 2180 N N . TYR A 1 282 ? 0.398 14.345 2.486 1.00 22.00 282 TYR A N 1
ATOM 2181 C CA . TYR A 1 282 ? 1.081 15.608 2.686 1.00 21.27 282 TYR A CA 1
ATOM 2182 C C . TYR A 1 282 ? 1.279 16.381 1.399 1.00 28.00 282 TYR A C 1
ATOM 2183 O O . TYR A 1 282 ? 1.706 17.539 1.450 1.00 35.22 282 TYR A O 1
ATOM 2192 N N . PHE A 1 283 ? 0.865 15.822 0.274 1.00 24.49 283 PHE A N 1
ATOM 2193 C CA . PHE A 1 283 ? 1.147 16.397 -1.044 1.00 23.57 283 PHE A CA 1
ATOM 2194 C C . PHE A 1 283 ? 0.066 17.416 -1.359 1.00 25.82 283 PHE A C 1
ATOM 2195 O O . PHE A 1 283 ? -1.114 17.055 -1.411 1.00 26.83 283 PHE A O 1
ATOM 2203 N N . ASN A 1 284 ? 0.400 18.711 -1.426 1.00 23.62 284 ASN A N 1
ATOM 2204 C CA . ASN A 1 284 ? -0.686 19.666 -1.623 1.00 20.86 284 ASN A CA 1
ATOM 2205 C C . ASN A 1 284 ? -0.161 20.795 -2.480 1.00 24.49 284 ASN A C 1
ATOM 2206 O O . ASN A 1 284 ? 0.962 20.743 -2.982 1.00 26.33 284 ASN A O 1
ATOM 2211 N N . ASN A 1 285 ? -0.989 21.798 -2.668 1.00 21.54 285 ASN A N 1
ATOM 2212 C CA . ASN A 1 285 ? -0.639 22.799 -3.652 1.00 19.54 285 ASN A CA 1
ATOM 2213 C C . ASN A 1 285 ? 0.293 23.870 -3.111 1.00 20.12 285 ASN A C 1
ATOM 2214 O O . ASN A 1 285 ? 0.687 24.725 -3.902 1.00 24.73 285 ASN A O 1
ATOM 2219 N N . ASP A 1 286 ? 0.664 23.835 -1.809 1.00 24.54 286 ASP A N 1
ATOM 2220 C CA . ASP A 1 286 ? 1.563 24.839 -1.215 1.00 33.21 286 ASP A CA 1
ATOM 2221 C C . ASP A 1 286 ? 2.851 24.982 -1.991 1.00 30.89 286 ASP A C 1
ATOM 2222 O O . ASP A 1 286 ? 3.437 26.077 -2.052 1.00 28.14 286 ASP A O 1
ATOM 2227 N N . ILE A 1 287 ? 3.329 23.877 -2.556 1.00 26.96 287 ILE A N 1
ATOM 2228 C CA . ILE A 1 287 ? 4.609 23.917 -3.264 1.00 21.33 287 ILE A CA 1
ATOM 2229 C C . ILE A 1 287 ? 4.581 24.901 -4.430 1.00 20.64 287 ILE A C 1
ATOM 2230 O O . ILE A 1 287 ? 5.600 25.537 -4.741 1.00 22.95 287 ILE A O 1
ATOM 2235 N N . VAL A 1 288 ? 3.406 25.140 -5.042 1.00 20.03 288 VAL A N 1
ATOM 2236 C CA . VAL A 1 288 ? 3.350 26.121 -6.119 1.00 18.33 288 VAL A CA 1
ATOM 2237 C C . VAL A 1 288 ? 3.569 27.545 -5.587 1.00 17.00 288 VAL A C 1
ATOM 2238 O O . VAL A 1 288 ? 4.232 28.348 -6.238 1.00 22.48 288 VAL A O 1
ATOM 2242 N N . ASP A 1 289 ? 2.916 27.900 -4.482 1.00 24.08 289 ASP A N 1
ATOM 2243 C CA . ASP A 1 289 ? 3.120 29.201 -3.835 1.00 24.44 289 ASP A CA 1
ATOM 2244 C C . ASP A 1 289 ? 4.582 29.407 -3.434 1.00 24.98 289 ASP A C 1
ATOM 2245 O O . ASP A 1 289 ? 5.152 30.494 -3.627 1.00 27.04 289 ASP A O 1
ATOM 2250 N N . PHE A 1 290 ? 5.207 28.344 -2.925 1.00 23.56 290 PHE A N 1
ATOM 2251 C CA . PHE A 1 290 ? 6.637 28.381 -2.594 1.00 23.21 290 PHE A CA 1
ATOM 2252 C C . PHE A 1 290 ? 7.471 28.589 -3.846 1.00 23.76 290 PHE A C 1
ATOM 2253 O O . PHE A 1 290 ? 8.352 29.456 -3.900 1.00 24.23 290 PHE A O 1
ATOM 2261 N N . ALA A 1 291 ? 7.183 27.817 -4.893 1.00 19.82 291 ALA A N 1
ATOM 2262 C CA . ALA A 1 291 ? 7.904 27.972 -6.150 1.00 18.44 291 ALA A CA 1
ATOM 2263 C C . ALA A 1 291 ? 7.799 29.403 -6.676 1.00 19.85 291 ALA A C 1
ATOM 2264 O O . ALA A 1 291 ? 8.798 29.961 -7.143 1.00 19.84 291 ALA A O 1
ATOM 2266 N N . GLN A 1 292 ? 6.581 29.995 -6.670 1.00 20.77 292 GLN A N 1
ATOM 2267 C CA . GLN A 1 292 ? 6.459 31.312 -7.294 1.00 21.72 292 GLN A CA 1
ATOM 2268 C C . GLN A 1 292 ? 7.249 32.340 -6.505 1.00 19.60 292 GLN A C 1
ATOM 2269 O O . GLN A 1 292 ? 7.865 33.244 -7.098 1.00 25.64 292 GLN A O 1
ATOM 2275 N N . ASN A 1 293 ? 7.324 32.124 -5.189 1.00 20.00 293 ASN A N 1
ATOM 2276 C CA . ASN A 1 293 ? 8.021 33.088 -4.313 1.00 25.36 293 ASN A CA 1
ATOM 2277 C C . ASN A 1 293 ? 9.503 33.112 -4.628 1.00 24.18 293 ASN A C 1
ATOM 2278 O O . ASN A 1 293 ? 10.149 34.167 -4.532 1.00 24.54 293 ASN A O 1
ATOM 2283 N N . TYR A 1 294 ? 10.065 31.965 -5.034 1.00 20.73 294 TYR A N 1
ATOM 2284 C CA . TYR A 1 294 ? 11.492 31.886 -5.312 1.00 18.98 294 TYR A CA 1
ATOM 2285 C C . TYR A 1 294 ? 11.825 31.741 -6.791 1.00 20.39 294 TYR A C 1
ATOM 2286 O O . TYR A 1 294 ? 12.936 31.289 -7.131 1.00 21.53 294 TYR A O 1
ATOM 2295 N N . ASN A 1 295 ? 10.932 32.174 -7.681 1.00 17.50 295 ASN A N 1
ATOM 2296 C CA . ASN A 1 295 ? 11.164 32.130 -9.119 1.00 19.36 295 ASN A CA 1
ATOM 2297 C C . ASN A 1 295 ? 11.612 30.750 -9.575 1.00 21.77 295 ASN A C 1
ATOM 2298 O O . ASN A 1 295 ? 12.560 30.620 -10.355 1.00 21.43 295 ASN A O 1
ATOM 2303 N N . VAL A 1 296 ? 10.948 29.723 -9.060 1.00 17.87 296 VAL A N 1
ATOM 2304 C CA . VAL A 1 296 ? 11.125 28.345 -9.539 1.00 15.95 296 VAL A CA 1
ATOM 2305 C C . VAL A 1 296 ? 10.132 28.164 -10.683 1.00 17.67 296 VAL A C 1
ATOM 2306 O O . VAL A 1 296 ? 8.936 28.490 -10.525 1.00 21.29 296 VAL A O 1
ATOM 2310 N N . SER A 1 297 ? 10.627 27.755 -11.842 1.00 17.09 297 SER A N 1
ATOM 2311 C CA . SER A 1 297 ? 9.829 27.711 -13.084 1.00 18.63 297 SER A CA 1
ATOM 2312 C C . SER A 1 297 ? 9.029 26.439 -13.281 1.00 20.16 297 SER A C 1
ATOM 2313 O O . SER A 1 297 ? 8.080 26.432 -14.089 1.00 18.16 297 SER A O 1
ATOM 2316 N N . GLU A 1 298 ? 9.419 25.352 -12.623 1.00 17.64 298 GLU A N 1
ATOM 2317 C CA . GLU A 1 298 ? 8.863 24.053 -12.987 1.00 16.97 298 GLU A CA 1
ATOM 2318 C C . GLU A 1 298 ? 8.800 23.223 -11.723 1.00 17.75 298 GLU A C 1
ATOM 2319 O O . GLU A 1 298 ? 9.655 23.361 -10.835 1.00 16.88 298 GLU A O 1
ATOM 2325 N N . ILE A 1 299 ? 7.829 22.317 -11.680 1.00 15.99 299 ILE A N 1
ATOM 2326 C CA . ILE A 1 299 ? 7.701 21.342 -10.578 1.00 13.48 299 ILE A CA 1
ATOM 2327 C C . ILE A 1 299 ? 7.504 19.983 -11.226 1.00 17.21 299 ILE A C 1
ATOM 2328 O O . ILE A 1 299 ? 6.429 19.738 -11.787 1.00 18.52 299 ILE A O 1
ATOM 2333 N N . GLY A 1 300 ? 8.470 19.069 -11.087 1.00 15.47 300 GLY A N 1
ATOM 2334 C CA . GLY A 1 300 ? 8.333 17.734 -11.668 1.00 18.72 300 GLY A CA 1
ATOM 2335 C C . GLY A 1 300 ? 7.717 16.855 -10.602 1.00 19.15 300 GLY A C 1
ATOM 2336 O O . GLY A 1 300 ? 8.126 16.912 -9.433 1.00 21.79 300 GLY A O 1
ATOM 2337 N N . ILE A 1 301 ? 6.668 16.117 -10.978 1.00 14.66 301 ILE A N 1
ATOM 2338 C CA . ILE A 1 301 ? 6.014 15.192 -10.066 1.00 15.35 301 ILE A CA 1
ATOM 2339 C C . ILE A 1 301 ? 6.438 13.786 -10.484 1.00 20.26 301 ILE A C 1
ATOM 2340 O O . ILE A 1 301 ? 6.112 13.334 -11.594 1.00 20.60 301 ILE A O 1
ATOM 2345 N N . LEU A 1 302 ? 7.162 13.112 -9.611 1.00 16.90 302 LEU A N 1
ATOM 2346 C CA . LEU A 1 302 ? 7.503 11.696 -9.806 1.00 18.77 302 LEU A CA 1
ATOM 2347 C C . LEU A 1 302 ? 6.498 10.815 -9.088 1.00 18.72 302 LEU A C 1
ATOM 2348 O O . LEU A 1 302 ? 6.368 10.905 -7.859 1.00 22.23 302 LEU A O 1
ATOM 2353 N N . LEU A 1 303 ? 5.829 9.939 -9.838 1.00 20.05 303 LEU A N 1
ATOM 2354 C CA . LEU A 1 303 ? 4.879 9.012 -9.231 1.00 18.64 303 LEU A CA 1
ATOM 2355 C C . LEU A 1 303 ? 5.611 7.812 -8.627 1.00 23.67 303 LEU A C 1
ATOM 2356 O O . LEU A 1 303 ? 6.617 7.356 -9.156 1.00 25.07 303 LEU A O 1
ATOM 2361 N N . ASP A 1 304 ? 5.112 7.315 -7.502 1.00 18.24 304 ASP A N 1
ATOM 2362 C CA . ASP A 1 304 ? 5.763 6.229 -6.758 1.00 19.12 304 ASP A CA 1
ATOM 2363 C C . ASP A 1 304 ? 6.342 5.142 -7.675 1.00 20.85 304 ASP A C 1
ATOM 2364 O O . ASP A 1 304 ? 5.638 4.624 -8.553 1.00 20.59 304 ASP A O 1
ATOM 2369 N N . LEU A 1 305 ? 7.613 4.806 -7.442 1.00 20.37 305 LEU A N 1
ATOM 2370 C CA . LEU A 1 305 ? 8.237 3.671 -8.132 1.00 22.85 305 LEU A CA 1
ATOM 2371 C C . LEU A 1 305 ? 7.881 2.335 -7.524 1.00 27.59 305 LEU A C 1
ATOM 2372 O O . LEU A 1 305 ? 8.210 1.299 -8.124 1.00 27.30 305 LEU A O 1
ATOM 2377 N N . ASN A 1 306 ? 7.236 2.312 -6.354 1.00 23.25 306 ASN A N 1
ATOM 2378 C CA . ASN A 1 306 ? 6.788 1.042 -5.773 1.00 23.60 306 ASN A CA 1
ATOM 2379 C C . ASN A 1 306 ? 5.445 0.658 -6.379 1.00 23.76 306 ASN A C 1
ATOM 2380 O O . ASN A 1 306 ? 4.455 1.388 -6.190 1.00 25.79 306 ASN A O 1
ATOM 2385 N N . PRO A 1 307 ? 5.347 -0.446 -7.124 1.00 23.12 307 PRO A N 1
ATOM 2386 C CA . PRO A 1 307 ? 4.058 -0.777 -7.761 1.00 16.74 307 PRO A CA 1
ATOM 2387 C C . PRO A 1 307 ? 2.896 -0.951 -6.791 1.00 21.09 307 PRO A C 1
ATOM 2388 O O . PRO A 1 307 ? 1.735 -0.883 -7.232 1.00 20.52 307 PRO A O 1
ATOM 2392 N N . SER A 1 308 ? 3.141 -1.185 -5.491 1.00 21.82 308 SER A N 1
ATOM 2393 C CA . SER A 1 308 ? 1.991 -1.354 -4.602 1.00 23.45 308 SER A CA 1
ATOM 2394 C C . SER A 1 308 ? 1.175 -0.070 -4.480 1.00 20.24 308 SER A C 1
ATOM 2395 O O . SER A 1 308 ? -0.011 -0.123 -4.160 1.00 23.44 308 SER A O 1
ATOM 2398 N N . PHE A 1 309 ? 1.787 1.075 -4.780 1.00 19.66 309 PHE A N 1
ATOM 2399 C CA . PHE A 1 309 ? 1.042 2.329 -4.766 1.00 20.59 309 PHE A CA 1
ATOM 2400 C C . PHE A 1 309 ? -0.199 2.238 -5.635 1.00 22.27 309 PHE A C 1
ATOM 2401 O O . PHE A 1 309 ? -1.263 2.729 -5.265 1.00 21.99 309 PHE A O 1
ATOM 2409 N N . TYR A 1 310 ? -0.084 1.623 -6.814 1.00 18.05 310 TYR A N 1
ATOM 2410 C CA . TYR A 1 310 ? -1.176 1.609 -7.760 1.00 18.94 310 TYR A CA 1
ATOM 2411 C C . TYR A 1 310 ? -2.215 0.554 -7.431 1.00 28.49 310 TYR A C 1
ATOM 2412 O O . TYR A 1 310 ? -3.296 0.559 -8.033 1.00 27.04 310 TYR A O 1
ATOM 2421 N N . LYS A 1 311 ? -1.924 -0.347 -6.481 1.00 25.34 311 LYS A N 1
ATOM 2422 C CA . LYS A 1 311 ? -2.938 -1.286 -5.995 1.00 26.52 311 LYS A CA 1
ATOM 2423 C C . LYS A 1 311 ? -3.618 -0.802 -4.726 1.00 31.06 311 LYS A C 1
ATOM 2424 O O . LYS A 1 311 ? -4.806 -1.077 -4.512 1.00 34.95 311 LYS A O 1
ATOM 2430 N N . ASP A 1 312 ? -2.895 -0.063 -3.903 1.00 25.17 312 ASP A N 1
ATOM 2431 C CA . ASP A 1 312 ? -3.346 0.291 -2.564 1.00 28.74 312 ASP A CA 1
ATOM 2432 C C . ASP A 1 312 ? -4.031 1.645 -2.464 1.00 34.97 312 ASP A C 1
ATOM 2433 O O . ASP A 1 312 ? -4.685 1.918 -1.443 1.00 33.72 312 ASP A O 1
ATOM 2438 N N . PHE A 1 313 ? -3.874 2.520 -3.456 1.00 25.52 313 PHE A N 1
ATOM 2439 C CA . PHE A 1 313 ? -4.418 3.863 -3.383 1.00 22.16 313 PHE A CA 1
ATOM 2440 C C . PHE A 1 313 ? -5.447 4.029 -4.479 1.00 21.96 313 PHE A C 1
ATOM 2441 O O . PHE A 1 313 ? -5.273 3.516 -5.580 1.00 26.01 313 PHE A O 1
ATOM 2449 N N . ASN A 1 314 ? -6.516 4.742 -4.172 1.00 21.79 314 ASN A N 1
ATOM 2450 C CA . ASN A 1 314 ? -7.576 4.874 -5.141 1.00 23.77 314 ASN A CA 1
ATOM 2451 C C . ASN A 1 314 ? -7.044 5.661 -6.346 1.00 24.83 314 ASN A C 1
ATOM 2452 O O . ASN A 1 314 ? -6.501 6.744 -6.169 1.00 21.36 314 ASN A O 1
ATOM 2457 N N . LEU A 1 315 ? -7.189 5.115 -7.566 1.00 22.49 315 LEU A N 1
ATOM 2458 C CA . LEU A 1 315 ? -6.564 5.768 -8.728 1.00 20.51 315 LEU A CA 1
ATOM 2459 C C . LEU A 1 315 ? -7.146 7.154 -9.007 1.00 22.99 315 LEU A C 1
ATOM 2460 O O . LEU A 1 315 ? -6.409 8.064 -9.402 1.00 21.26 315 LEU A O 1
ATOM 2465 N N . ASP A 1 316 ? -8.460 7.346 -8.839 1.00 21.97 316 ASP A N 1
ATOM 2466 C CA . ASP A 1 316 ? -9.030 8.672 -9.032 1.00 26.87 316 ASP A CA 1
ATOM 2467 C C . ASP A 1 316 ? -8.431 9.689 -8.052 1.00 22.65 316 ASP A C 1
ATOM 2468 O O . ASP A 1 316 ? -8.233 10.858 -8.411 1.00 22.27 316 ASP A O 1
ATOM 2473 N N . ASP A 1 317 ? -8.109 9.271 -6.810 1.00 21.17 317 ASP A N 1
ATOM 2474 C CA . ASP A 1 317 ? -7.502 10.229 -5.876 1.00 23.75 317 ASP A CA 1
ATOM 2475 C C . ASP A 1 317 ? -6.074 10.584 -6.283 1.00 20.21 317 ASP A C 1
ATOM 2476 O O . ASP A 1 317 ? -5.644 11.735 -6.077 1.00 20.79 317 ASP A O 1
ATOM 2481 N N . ILE A 1 318 ? -5.312 9.605 -6.804 1.00 18.18 318 ILE A N 1
ATOM 2482 C CA . ILE A 1 318 ? -3.987 9.918 -7.363 1.00 17.44 318 ILE A CA 1
ATOM 2483 C C . ILE A 1 318 ? -4.143 10.928 -8.478 1.00 19.71 318 ILE A C 1
ATOM 2484 O O . ILE A 1 318 ? -3.457 11.950 -8.517 1.00 17.97 318 ILE A O 1
ATOM 2489 N N . VAL A 1 319 ? -5.064 10.648 -9.389 1.00 18.02 319 VAL A N 1
ATOM 2490 C CA . VAL A 1 319 ? -5.278 11.562 -10.525 1.00 16.86 319 VAL A CA 1
ATOM 2491 C C . VAL A 1 319 ? -5.635 12.944 -10.036 1.00 19.88 319 VAL A C 1
ATOM 2492 O O . VAL A 1 319 ? -5.137 13.959 -10.558 1.00 19.70 319 VAL A O 1
ATOM 2496 N N . ASN A 1 320 ? -6.541 13.032 -9.059 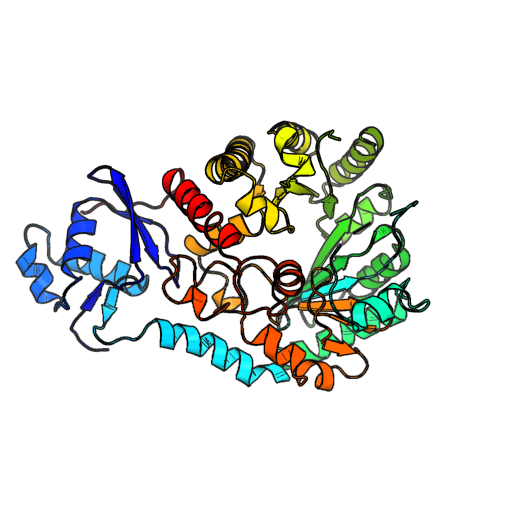1.00 18.90 320 ASN A N 1
ATOM 2497 C CA . ASN A 1 320 ? -6.927 14.387 -8.642 1.00 16.39 320 ASN A CA 1
ATOM 2498 C C . ASN A 1 320 ? -5.778 15.126 -7.965 1.00 23.61 320 ASN A C 1
ATOM 2499 O O . ASN A 1 320 ? -5.678 16.344 -8.093 1.00 21.13 320 ASN A O 1
ATOM 2504 N N . LYS A 1 321 ? -4.890 14.430 -7.271 1.00 19.51 321 LYS A N 1
ATOM 2505 C CA . LYS A 1 321 ? -3.771 15.138 -6.658 1.00 21.23 321 LYS A CA 1
ATOM 2506 C C . LYS A 1 321 ? -2.851 15.717 -7.727 1.00 16.76 321 LYS A C 1
ATOM 2507 O O . LYS A 1 321 ? -2.406 16.892 -7.626 1.00 18.92 321 LYS A O 1
ATOM 2513 N N . VAL A 1 322 ? -2.620 14.948 -8.793 1.00 15.67 322 VAL A N 1
ATOM 2514 C CA . VAL A 1 322 ? -1.766 15.417 -9.875 1.00 16.54 322 VAL A CA 1
ATOM 2515 C C . VAL A 1 322 ? -2.450 16.581 -10.573 1.00 20.65 322 VAL A C 1
ATOM 2516 O O . VAL A 1 322 ? -1.823 17.613 -10.837 1.00 17.60 322 VAL A O 1
ATOM 2520 N N . ILE A 1 323 ? -3.725 16.401 -10.970 1.00 16.53 323 ILE A N 1
ATOM 2521 C CA . ILE A 1 323 ? -4.404 17.435 -11.779 1.00 17.01 323 ILE A CA 1
ATOM 2522 C C . ILE A 1 323 ? -4.611 18.709 -10.965 1.00 18.06 323 ILE A C 1
ATOM 2523 O O . ILE A 1 323 ? -4.421 19.832 -11.471 1.00 18.76 323 ILE A O 1
ATOM 2528 N N . ASP A 1 324 ? -4.915 18.599 -9.674 1.00 17.42 324 ASP A N 1
ATOM 2529 C CA . ASP A 1 324 ? -5.049 19.820 -8.880 1.00 17.53 324 ASP A CA 1
ATOM 2530 C C . ASP A 1 324 ? -3.758 20.624 -8.853 1.00 17.76 324 ASP A C 1
ATOM 2531 O O . ASP A 1 324 ? -3.788 21.869 -8.921 1.00 18.19 324 ASP A O 1
ATOM 2536 N N . LEU A 1 325 ? -2.629 19.946 -8.614 1.00 16.07 325 LEU A N 1
ATOM 2537 C CA . LEU A 1 325 ? -1.345 20.653 -8.631 1.00 17.83 325 LEU A CA 1
ATOM 2538 C C . LEU A 1 325 ? -1.070 21.238 -10.007 1.00 17.65 325 LEU A C 1
ATOM 2539 O O . LEU A 1 325 ? -0.630 22.400 -10.123 1.00 16.62 325 LEU A O 1
ATOM 2544 N N . TYR A 1 326 ? -1.328 20.439 -11.055 1.00 16.01 326 TYR A N 1
ATOM 2545 C CA . TYR A 1 326 ? -1.051 20.873 -12.410 1.00 16.19 326 TYR A CA 1
ATOM 2546 C C . TYR A 1 326 ? -1.850 22.109 -12.760 1.00 15.32 326 TYR A C 1
ATOM 2547 O O . TYR A 1 326 ? -1.307 23.061 -13.281 1.00 15.33 326 TYR A O 1
ATOM 2556 N N . GLU A 1 327 ? -3.150 22.100 -12.455 1.00 15.99 327 GLU A N 1
ATOM 2557 C CA . GLU A 1 327 ? -3.987 23.253 -12.809 1.00 19.48 327 GLU A CA 1
ATOM 2558 C C . GLU A 1 327 ? -3.667 24.460 -11.946 1.00 18.13 327 GLU A C 1
ATOM 2559 O O . GLU A 1 327 ? -3.630 25.581 -12.450 1.00 18.03 327 GLU A O 1
ATOM 2565 N N . TYR A 1 328 ? -3.428 24.262 -10.630 1.00 15.27 328 TYR A N 1
ATOM 2566 C CA . TYR A 1 328 ? -3.023 25.434 -9.824 1.00 17.18 328 TYR A CA 1
ATOM 2567 C C . TYR A 1 328 ? -1.682 25.989 -10.320 1.00 16.49 328 TYR A C 1
ATOM 2568 O O . TYR A 1 328 ? -1.451 27.212 -10.340 1.00 17.26 328 TYR A O 1
ATOM 2577 N N . GLY A 1 329 ? -0.783 25.089 -10.769 1.00 16.35 329 GLY A N 1
ATOM 2578 C CA . GLY A 1 329 ? 0.458 25.559 -11.349 1.00 16.07 329 GLY A CA 1
ATOM 2579 C C . GLY A 1 329 ? 0.192 26.407 -12.588 1.00 18.23 329 GLY A C 1
ATOM 2580 O O . GLY A 1 329 ? 0.747 27.497 -12.739 1.00 18.73 329 GLY A O 1
ATOM 2581 N N . LEU A 1 330 ? -0.669 25.915 -13.477 1.00 17.68 330 LEU A N 1
ATOM 2582 C CA . LEU A 1 330 ? -0.981 26.657 -14.705 1.00 17.46 330 LEU A CA 1
ATOM 2583 C C . LEU A 1 330 ? -1.522 28.025 -14.355 1.00 19.83 330 LEU A C 1
ATOM 2584 O O . LEU A 1 330 ? -1.148 29.038 -14.983 1.00 18.97 330 LEU A O 1
ATOM 2589 N N . ASP A 1 331 ? -2.406 28.075 -13.351 1.00 16.96 331 ASP A N 1
ATOM 2590 C CA . ASP A 1 331 ? -2.971 29.357 -12.918 1.00 16.21 331 ASP A CA 1
ATOM 2591 C C . ASP A 1 331 ? -1.891 30.316 -12.416 1.00 17.48 331 ASP A C 1
ATOM 2592 O O . ASP A 1 331 ? -2.105 31.555 -12.393 1.00 17.34 331 ASP A O 1
ATOM 2597 N N . ASN A 1 332 ? -0.751 29.791 -11.959 1.00 16.95 332 ASN A N 1
ATOM 2598 C CA . ASN A 1 332 ? 0.353 30.582 -11.395 1.00 17.35 332 ASN A CA 1
ATOM 2599 C C . ASN A 1 332 ? 1.587 30.646 -12.305 1.00 16.09 332 ASN A C 1
ATOM 2600 O O . ASN A 1 332 ? 2.611 31.216 -11.904 1.00 22.93 332 ASN A O 1
ATOM 2605 N N . GLY A 1 333 ? 1.495 30.177 -13.546 1.00 16.91 333 GLY A N 1
ATOM 2606 C CA . GLY A 1 333 ? 2.605 30.329 -14.451 1.00 19.16 333 GLY A CA 1
ATOM 2607 C C . GLY A 1 333 ? 3.748 29.387 -14.170 1.00 17.49 333 GLY A C 1
ATOM 2608 O O . GLY A 1 333 ? 4.887 29.668 -14.563 1.00 19.42 333 GLY A O 1
ATOM 2609 N N . ILE A 1 334 ? 3.480 28.321 -13.442 1.00 16.44 334 ILE A N 1
ATOM 2610 C CA . ILE A 1 334 ? 4.482 27.326 -13.066 1.00 18.15 334 ILE A CA 1
ATOM 2611 C C . ILE A 1 334 ? 4.180 26.045 -13.842 1.00 15.95 334 ILE A C 1
ATOM 2612 O O . ILE A 1 334 ? 3.027 25.593 -13.868 1.00 19.63 334 ILE A O 1
ATOM 2617 N N . ILE A 1 335 ? 5.192 25.519 -14.530 1.00 18.74 335 ILE A N 1
ATOM 2618 C CA . ILE A 1 335 ? 5.066 24.305 -15.317 1.00 17.39 335 ILE A CA 1
ATOM 2619 C C . ILE A 1 335 ? 5.121 23.095 -14.389 1.00 20.06 335 ILE A C 1
ATOM 2620 O O . ILE A 1 335 ? 6.166 22.793 -13.821 1.00 24.25 335 ILE A O 1
ATOM 2625 N N . VAL A 1 336 ? 4.014 22.409 -14.215 1.00 17.45 336 VAL A N 1
ATOM 2626 C CA . VAL A 1 336 ? 3.976 21.165 -13.427 1.00 16.63 336 VAL A CA 1
ATOM 2627 C C . VAL A 1 336 ? 4.104 20.048 -14.441 1.00 16.11 336 VAL A C 1
ATOM 2628 O O . VAL A 1 336 ? 3.348 20.006 -15.423 1.00 17.90 336 VAL A O 1
ATOM 2632 N N . THR A 1 337 ? 5.061 19.151 -14.234 1.00 17.13 337 THR A N 1
ATOM 2633 C CA . THR A 1 337 ? 5.469 18.246 -15.301 1.00 15.53 337 THR A CA 1
ATOM 2634 C C . THR A 1 337 ? 5.884 16.919 -14.673 1.00 16.37 337 THR A C 1
ATOM 2635 O O . THR A 1 337 ? 5.591 16.650 -13.508 1.00 18.49 337 THR A O 1
ATOM 2639 N N . GLY A 1 338 ? 6.508 16.063 -15.485 1.00 14.75 338 GLY A N 1
ATOM 2640 C CA . GLY A 1 338 ? 6.810 14.697 -15.063 1.00 16.80 338 GLY A CA 1
ATOM 2641 C C . GLY A 1 338 ? 6.624 13.807 -16.264 1.00 15.76 338 GLY A C 1
ATOM 2642 O O . GLY A 1 338 ? 6.170 14.264 -17.318 1.00 17.07 338 GLY A O 1
ATOM 2643 N N . TYR A 1 339 ? 6.943 12.529 -16.113 1.00 14.47 339 TYR A N 1
ATOM 2644 C CA . TYR A 1 339 ? 6.800 11.668 -17.282 1.00 15.45 339 TYR A CA 1
ATOM 2645 C C . TYR A 1 339 ? 5.360 11.680 -17.806 1.00 14.82 339 TYR A C 1
ATOM 2646 O O . TYR A 1 339 ? 5.122 11.592 -19.018 1.00 15.42 339 TYR A O 1
ATOM 2655 N N . TRP A 1 340 ? 4.393 11.691 -16.893 1.00 16.49 340 TRP A N 1
ATOM 2656 C CA . TRP A 1 340 ? 2.975 11.691 -17.297 1.00 17.08 340 TRP A CA 1
ATOM 2657 C C . TRP A 1 340 ? 2.673 12.912 -18.136 1.00 18.22 340 TRP A C 1
ATOM 2658 O O . TRP A 1 340 ? 1.832 12.848 -19.049 1.00 15.76 340 TRP A O 1
ATOM 2669 N N . HIS A 1 341 ? 3.351 14.037 -17.868 1.00 14.62 341 HIS A N 1
ATOM 2670 C CA . HIS A 1 341 ? 3.116 15.256 -18.645 1.00 14.34 341 HIS A CA 1
ATOM 2671 C C . HIS A 1 341 ? 3.825 15.197 -19.985 1.00 16.37 341 HIS A C 1
ATOM 2672 O O . HIS A 1 341 ? 3.314 15.747 -20.961 1.00 17.35 341 HIS A O 1
ATOM 2679 N N . ILE A 1 342 ? 4.998 14.576 -20.047 1.00 14.87 342 ILE A N 1
ATOM 2680 C CA . ILE A 1 342 ? 5.617 14.323 -21.364 1.00 15.17 342 ILE A CA 1
ATOM 2681 C C . ILE A 1 342 ? 4.693 13.477 -22.234 1.00 16.09 342 ILE A C 1
ATOM 2682 O O . ILE A 1 342 ? 4.495 13.761 -23.431 1.00 16.28 342 ILE A O 1
ATOM 2687 N N . THR A 1 343 ? 4.096 12.445 -21.654 1.00 13.86 343 THR A N 1
ATOM 2688 C CA . THR A 1 343 ? 3.129 11.648 -22.403 1.00 14.32 343 THR A CA 1
ATOM 2689 C C . THR A 1 343 ? 1.976 12.504 -22.910 1.00 15.14 343 THR A C 1
ATOM 2690 O O . THR A 1 343 ? 1.595 12.423 -24.094 1.00 15.16 343 THR A O 1
ATOM 2694 N N . TYR A 1 344 ? 1.413 13.339 -22.020 1.00 14.09 344 TYR A N 1
ATOM 2695 C CA . TYR A 1 344 ? 0.293 14.207 -22.440 1.00 14.31 344 TYR A CA 1
ATOM 2696 C C . TYR A 1 344 ? 0.725 15.181 -23.521 1.00 16.73 344 TYR A C 1
ATOM 2697 O O . TYR A 1 344 ? 0.015 15.356 -24.519 1.00 15.29 344 TYR A O 1
ATOM 2706 N N . GLN A 1 345 ? 1.906 15.813 -23.366 1.00 14.28 345 GLN A N 1
ATOM 2707 C CA . GLN A 1 345 ? 2.332 16.752 -24.407 1.00 14.81 345 GLN A CA 1
ATOM 2708 C C . GLN A 1 345 ? 2.606 16.047 -25.718 1.00 16.23 345 GLN A C 1
ATOM 2709 O O . GLN A 1 345 ? 2.321 16.615 -26.764 1.00 16.99 345 GLN A O 1
ATOM 2715 N N . ASN A 1 346 ? 3.055 14.776 -25.692 1.00 14.68 346 ASN A N 1
ATOM 2716 C CA . ASN A 1 346 ? 3.256 14.065 -26.953 1.00 16.46 346 ASN A CA 1
ATOM 2717 C C . ASN A 1 346 ? 1.934 13.840 -27.670 1.00 16.80 346 ASN A C 1
ATOM 2718 O O . ASN A 1 346 ? 1.905 13.756 -28.893 1.00 17.06 346 ASN A O 1
ATOM 2723 N N . ILE A 1 347 ? 0.864 13.681 -26.914 1.00 14.85 347 ILE A N 1
ATOM 2724 C CA . ILE A 1 347 ? -0.480 13.506 -27.450 1.00 14.55 347 ILE A CA 1
ATOM 2725 C C . ILE A 1 347 ? -0.945 14.769 -28.137 1.00 17.71 347 ILE A C 1
ATOM 2726 O O . ILE A 1 347 ? -1.731 14.694 -29.078 1.00 17.13 347 ILE A O 1
ATOM 2731 N N . ILE A 1 348 ? -0.398 15.916 -27.757 1.00 15.41 348 ILE A N 1
ATOM 2732 C CA . ILE A 1 348 ? -0.739 17.159 -28.485 1.00 17.89 348 ILE A CA 1
ATOM 2733 C C . ILE A 1 348 ? 0.179 17.382 -29.688 1.00 19.32 348 ILE A C 1
ATOM 2734 O O . ILE A 1 348 ? -0.293 17.712 -30.785 1.00 22.45 348 ILE A O 1
ATOM 2739 N N . MET A 1 349 ? 1.485 17.177 -29.496 1.00 18.65 349 MET A N 1
ATOM 2740 C CA A MET A 1 349 ? 2.495 17.446 -30.518 0.57 18.31 349 MET A CA 1
ATOM 2741 C CA B MET A 1 349 ? 2.541 17.506 -30.460 0.43 18.40 349 MET A CA 1
ATOM 2742 C C . MET A 1 349 ? 3.602 16.413 -30.389 1.00 18.92 349 MET A C 1
ATOM 2743 O O . MET A 1 349 ? 4.305 16.320 -29.365 1.00 19.78 349 MET A O 1
ATOM 2752 N N . ASN A 1 350 ? 3.748 15.625 -31.430 1.00 20.11 350 ASN A N 1
ATOM 2753 C CA . ASN A 1 350 ? 4.638 14.472 -31.353 1.00 16.97 350 ASN A CA 1
ATOM 2754 C C . ASN A 1 350 ? 6.090 14.920 -31.355 1.00 21.82 350 ASN A C 1
ATOM 2755 O O . ASN A 1 350 ? 6.556 15.580 -32.311 1.00 24.98 350 ASN A O 1
ATOM 2760 N N . LYS A 1 351 ? 6.828 14.547 -30.309 1.00 18.97 351 LYS A N 1
ATOM 2761 C CA . LYS A 1 351 ? 8.272 14.717 -30.308 1.00 19.13 351 LYS A CA 1
ATOM 2762 C C . LYS A 1 351 ? 8.992 13.396 -30.145 1.00 22.45 351 LYS A C 1
ATOM 2763 O O . LYS A 1 351 ? 10.215 13.320 -30.335 1.00 22.33 351 LYS A O 1
ATOM 2769 N N . SER A 1 352 ? 8.265 12.323 -29.804 1.00 16.17 352 SER A N 1
ATOM 2770 C CA . SER A 1 352 ? 8.979 11.059 -29.527 1.00 16.56 352 SER A CA 1
ATOM 2771 C C . SER A 1 352 ? 9.581 10.418 -30.781 1.00 17.66 352 SER A C 1
ATOM 2772 O O . SER A 1 352 ? 10.629 9.772 -30.707 1.00 21.40 352 SER A O 1
ATOM 2775 N N . ILE A 1 353 ? 8.909 10.512 -31.931 1.00 19.22 353 ILE A N 1
ATOM 2776 C CA . ILE A 1 353 ? 9.443 9.898 -33.156 1.00 22.34 353 ILE A CA 1
ATOM 2777 C C . ILE A 1 353 ? 10.863 10.399 -33.471 1.00 24.31 353 ILE A C 1
ATOM 2778 O O . ILE A 1 353 ? 11.767 9.611 -33.800 1.00 26.82 353 ILE A O 1
ATOM 2783 N N . ASP A 1 354 ? 11.088 11.715 -33.374 1.00 27.41 354 ASP A N 1
ATOM 2784 C CA . ASP A 1 354 ? 12.437 12.227 -33.692 1.00 25.25 354 ASP A CA 1
ATOM 2785 C C . ASP A 1 354 ? 13.483 11.954 -32.605 1.00 29.43 354 ASP A C 1
ATOM 2786 O O . ASP A 1 354 ? 14.692 11.928 -32.890 1.00 32.06 354 ASP A O 1
ATOM 2791 N N . ARG A 1 355 ? 13.049 11.824 -31.359 1.00 23.62 355 ARG A N 1
ATOM 2792 C CA . ARG A 1 355 ? 13.935 11.544 -30.243 1.00 22.52 355 ARG A CA 1
ATOM 2793 C C . ARG A 1 355 ? 14.382 10.087 -30.238 1.00 22.96 355 ARG A C 1
ATOM 2794 O O . ARG A 1 355 ? 15.503 9.778 -29.791 1.00 24.37 355 ARG A O 1
ATOM 2802 N N . GLY A 1 356 ? 13.507 9.181 -30.698 1.00 20.23 356 GLY A N 1
ATOM 2803 C CA . GLY A 1 356 ? 13.806 7.749 -30.602 1.00 19.76 356 GLY A CA 1
ATOM 2804 C C . GLY A 1 356 ? 13.395 7.087 -29.315 1.00 15.67 356 GLY A C 1
ATOM 2805 O O . GLY A 1 356 ? 13.605 5.869 -29.153 1.00 18.67 356 GLY A O 1
ATOM 2806 N N . TYR A 1 357 ? 12.767 7.838 -28.417 1.00 18.24 357 TYR A N 1
ATOM 2807 C CA . TYR A 1 357 ? 12.217 7.272 -27.198 1.00 16.42 357 TYR A CA 1
ATOM 2808 C C . TYR A 1 357 ? 11.114 8.214 -26.734 1.00 16.72 357 TYR A C 1
ATOM 2809 O O . TYR A 1 357 ? 10.983 9.335 -27.218 1.00 18.49 357 TYR A O 1
ATOM 2818 N N . LYS A 1 358 ? 10.313 7.701 -25.816 1.00 15.76 358 LYS A N 1
ATOM 2819 C CA . LYS A 1 358 ? 9.130 8.418 -25.355 1.00 14.94 358 LYS A CA 1
ATOM 2820 C C . LYS A 1 358 ? 9.461 9.162 -24.068 1.00 17.44 358 LYS A C 1
ATOM 2821 O O . LYS A 1 358 ? 10.152 10.191 -24.119 1.00 18.19 358 LYS A O 1
ATOM 2827 N N . THR A 1 359 ? 9.041 8.653 -22.903 1.00 17.30 359 THR A N 1
ATOM 2828 C CA . THR A 1 359 ? 9.359 9.381 -21.667 1.00 16.50 359 THR A CA 1
ATOM 2829 C C . THR A 1 359 ? 10.582 8.814 -20.974 1.00 18.62 359 THR A C 1
ATOM 2830 O O . THR A 1 359 ? 11.166 9.505 -20.127 1.00 18.97 359 THR A O 1
ATOM 2834 N N . CYS A 1 360 ? 10.916 7.520 -21.222 1.00 15.42 360 CYS A N 1
ATOM 2835 C CA . CYS A 1 360 ? 12.062 6.901 -20.608 1.00 15.38 360 CYS A CA 1
ATOM 2836 C C . CYS A 1 360 ? 13.241 6.912 -21.585 1.00 17.67 360 CYS A C 1
ATOM 2837 O O . CYS A 1 360 ? 13.192 6.236 -22.620 1.00 17.92 360 CYS A O 1
ATOM 2840 N N . SER A 1 361 ? 14.274 7.711 -21.292 1.00 19.25 361 SER A N 1
ATOM 2841 C CA . SER A 1 361 ? 15.401 7.689 -22.203 1.00 19.26 361 SER A CA 1
ATOM 2842 C C . SER A 1 361 ? 16.298 6.453 -22.029 1.00 17.62 361 SER A C 1
ATOM 2843 O O . SER A 1 361 ? 17.159 6.232 -22.900 1.00 20.03 361 SER A O 1
ATOM 2846 N N . ALA A 1 362 ? 16.033 5.584 -21.030 1.00 16.17 362 ALA A N 1
ATOM 2847 C CA . ALA A 1 362 ? 16.892 4.437 -20.770 1.00 13.58 362 ALA A CA 1
ATOM 2848 C C . ALA A 1 362 ? 16.691 3.315 -21.766 1.00 16.43 362 ALA A C 1
ATOM 2849 O O . ALA A 1 362 ? 17.448 2.304 -21.730 1.00 17.43 362 ALA A O 1
ATOM 2851 N N . THR A 1 363 ? 15.674 3.431 -22.631 1.00 17.90 363 THR A N 1
ATOM 2852 C CA . THR A 1 363 ? 15.448 2.411 -23.681 1.00 17.20 363 THR A CA 1
ATOM 2853 C C . THR A 1 363 ? 16.386 2.669 -24.867 1.00 18.95 363 THR A C 1
ATOM 2854 O O . THR A 1 363 ? 15.996 2.910 -26.022 1.00 18.84 363 THR A O 1
ATOM 2858 N N . GLY A 1 364 ? 17.689 2.641 -24.578 1.00 17.38 364 GLY A N 1
ATOM 2859 C CA . GLY A 1 364 ? 18.666 2.843 -25.636 1.00 19.28 364 GLY A CA 1
ATOM 2860 C C . GLY A 1 364 ? 19.183 4.263 -25.821 1.00 20.49 364 GLY A C 1
ATOM 2861 O O . GLY A 1 364 ? 20.212 4.442 -26.504 1.00 21.09 364 GLY A O 1
ATOM 2862 N N . GLY A 1 365 ? 18.494 5.293 -25.277 1.00 16.82 365 GLY A N 1
ATOM 2863 C CA . GLY A 1 365 ? 18.808 6.692 -25.577 1.00 17.78 365 GLY A CA 1
ATOM 2864 C C . GLY A 1 365 ? 19.817 7.334 -24.637 1.00 18.77 365 GLY A C 1
ATOM 2865 O O . GLY A 1 365 ? 20.292 8.438 -24.938 1.00 19.94 365 GLY A O 1
ATOM 2866 N N . GLN A 1 366 ? 20.165 6.625 -23.576 1.00 16.94 366 GLN A N 1
ATOM 2867 C CA . GLN A 1 366 ? 20.962 7.195 -22.479 1.00 20.29 366 GLN A CA 1
ATOM 2868 C C . GLN A 1 366 ? 22.106 6.280 -22.081 1.00 19.44 366 GLN A C 1
ATOM 2869 O O . GLN A 1 366 ? 21.943 5.047 -21.965 1.00 21.20 366 GLN A O 1
ATOM 2875 N N . LEU A 1 367 ? 23.273 6.876 -21.798 1.00 20.30 367 LEU A N 1
ATOM 2876 C CA . LEU A 1 367 ? 24.340 6.122 -21.142 1.00 18.85 367 LEU A CA 1
ATOM 2877 C C . LEU A 1 367 ? 24.517 6.696 -19.744 1.00 15.64 367 LEU A C 1
ATOM 2878 O O . LEU A 1 367 ? 24.816 7.890 -19.628 1.00 18.55 367 LEU A O 1
ATOM 2883 N N . SER A 1 368 ? 24.319 5.896 -18.721 1.00 18.22 368 SER A N 1
ATOM 2884 C CA . SER A 1 368 ? 24.498 6.373 -17.365 1.00 19.85 368 SER A CA 1
ATOM 2885 C C . SER A 1 368 ? 25.888 5.893 -16.941 1.00 19.42 368 SER A C 1
ATOM 2886 O O . SER A 1 368 ? 26.117 4.708 -16.724 1.00 21.59 368 SER A O 1
ATOM 2889 N N . ILE A 1 369 ? 26.810 6.834 -16.873 1.00 17.76 369 ILE A N 1
ATOM 2890 C CA . ILE A 1 369 ? 28.237 6.552 -16.736 1.00 18.48 369 ILE A CA 1
ATOM 2891 C C . ILE A 1 369 ? 28.638 6.818 -15.299 1.00 21.45 369 ILE A C 1
ATOM 2892 O O . ILE A 1 369 ? 28.538 7.963 -14.838 1.00 20.60 369 ILE A O 1
ATOM 2897 N N . GLU A 1 370 ? 29.125 5.746 -14.603 1.00 22.24 370 GLU A N 1
ATOM 2898 C CA . GLU A 1 370 ? 29.585 5.723 -13.212 1.00 21.13 370 GLU A CA 1
ATOM 2899 C C . GLU A 1 370 ? 31.044 6.183 -13.123 1.00 23.24 370 GLU A C 1
ATOM 2900 O O . GLU A 1 370 ? 31.770 6.258 -14.140 1.00 24.46 370 GLU A O 1
ATOM 2906 N N . PRO A 1 371 ? 31.493 6.576 -11.928 1.00 22.49 371 PRO A N 1
ATOM 2907 C CA . PRO A 1 371 ? 32.872 7.092 -11.803 1.00 25.03 371 PRO A CA 1
ATOM 2908 C C . PRO A 1 371 ? 33.940 6.193 -12.421 1.00 25.35 371 PRO A C 1
ATOM 2909 O O . PRO A 1 371 ? 34.844 6.714 -13.086 1.00 28.26 371 PRO A O 1
ATOM 2913 N N . MET A 1 372 ? 33.858 4.881 -12.253 1.00 26.22 372 MET A N 1
ATOM 2914 C CA . MET A 1 372 ? 34.906 4.028 -12.818 1.00 28.68 372 MET A CA 1
ATOM 2915 C C . MET A 1 372 ? 34.656 3.655 -14.277 1.00 34.54 372 MET A C 1
ATOM 2916 O O . MET A 1 372 ? 35.411 2.870 -14.848 1.00 31.93 372 MET A O 1
ATOM 2921 N N . GLY A 1 373 ? 33.662 4.234 -14.913 1.00 29.92 373 GLY A N 1
ATOM 2922 C CA . GLY A 1 373 ? 33.512 4.044 -16.337 1.00 26.92 373 GLY A CA 1
ATOM 2923 C C . GLY A 1 373 ? 32.565 2.922 -16.683 1.00 23.71 373 GLY A C 1
ATOM 2924 O O . GLY A 1 373 ? 32.331 2.690 -17.877 1.00 27.13 373 GLY A O 1
ATOM 2925 N N . VAL A 1 374 ? 31.958 2.291 -15.686 1.00 25.15 374 VAL A N 1
ATOM 2926 C CA . VAL A 1 374 ? 30.918 1.301 -15.965 1.00 21.12 374 VAL A CA 1
ATOM 2927 C C . VAL A 1 374 ? 29.643 2.056 -16.341 1.00 27.96 374 VAL A C 1
ATOM 2928 O O . VAL A 1 374 ? 29.431 3.228 -15.957 1.00 23.45 374 VAL A O 1
ATOM 2932 N N . VAL A 1 375 ? 28.821 1.410 -17.160 1.00 21.90 375 VAL A N 1
ATOM 2933 C CA . VAL A 1 375 ? 27.711 2.077 -17.838 1.00 19.07 375 VAL A CA 1
ATOM 2934 C C . VAL A 1 375 ? 26.450 1.257 -17.653 1.00 19.98 375 VAL A C 1
ATOM 2935 O O . VAL A 1 375 ? 26.427 0.050 -17.948 1.00 21.34 375 VAL A O 1
ATOM 2939 N N . PHE A 1 376 ? 25.393 1.915 -17.169 1.00 19.40 376 PHE A N 1
ATOM 2940 C CA . PHE A 1 376 ? 24.081 1.295 -16.983 1.00 17.57 376 PHE A CA 1
ATOM 2941 C C . PHE A 1 376 ? 23.081 2.045 -17.872 1.00 19.61 376 PHE A C 1
ATOM 2942 O O . PHE A 1 376 ? 23.355 3.144 -18.382 1.00 19.40 376 PHE A O 1
ATOM 2950 N N . ALA A 1 377 ? 21.898 1.445 -18.042 1.00 19.29 377 ALA A N 1
ATOM 2951 C CA . ALA A 1 377 ? 20.844 2.157 -18.778 1.00 18.11 377 ALA A CA 1
ATOM 2952 C C . ALA A 1 377 ? 20.471 3.479 -18.116 1.00 20.11 377 ALA A C 1
ATOM 2953 O O . ALA A 1 377 ? 20.085 4.438 -18.801 1.00 20.88 377 ALA A O 1
ATOM 2955 N N . CYS A 1 378 ? 20.519 3.511 -16.779 1.00 18.36 378 CYS A N 1
ATOM 2956 C CA . CYS A 1 378 ? 20.018 4.622 -15.982 1.00 18.06 378 CYS A CA 1
ATOM 2957 C C . CYS A 1 378 ? 20.347 4.341 -14.527 1.00 16.91 378 CYS A C 1
ATOM 2958 O O . CYS A 1 378 ? 20.385 3.176 -14.107 1.00 18.04 378 CYS A O 1
ATOM 2961 N N . LYS A 1 379 ? 20.582 5.400 -13.760 1.00 18.59 379 LYS A N 1
ATOM 2962 C CA . LYS A 1 379 ? 20.702 5.217 -12.320 1.00 16.52 379 LYS A CA 1
ATOM 2963 C C . LYS A 1 379 ? 19.426 4.608 -11.731 1.00 21.49 379 LYS A C 1
ATOM 2964 O O . LYS A 1 379 ? 19.467 3.999 -10.656 1.00 23.44 379 LYS A O 1
ATOM 2970 N N . GLY A 1 380 ? 18.266 4.812 -12.385 1.00 19.37 380 GLY A N 1
ATOM 2971 C CA . GLY A 1 380 ? 17.006 4.194 -11.960 1.00 21.58 380 GLY A CA 1
ATOM 2972 C C . GLY A 1 380 ? 16.835 2.711 -12.344 1.00 23.01 380 GLY A C 1
ATOM 2973 O O . GLY A 1 380 ? 15.795 2.126 -12.016 1.00 24.92 380 GLY A O 1
ATOM 2974 N N . SER A 1 381 ? 17.829 2.092 -12.992 1.00 17.66 381 SER A N 1
ATOM 2975 C CA . SER A 1 381 ? 17.702 0.771 -13.606 1.00 18.43 381 SER A CA 1
ATOM 2976 C C . SER A 1 381 ? 18.861 -0.093 -13.127 1.00 21.50 381 SER A C 1
ATOM 2977 O O . SER A 1 381 ? 19.917 0.422 -12.720 1.00 23.39 381 SER A O 1
ATOM 2980 N N . SER A 1 382 ? 18.677 -1.420 -13.151 1.00 19.62 382 SER A N 1
ATOM 2981 C CA . SER A 1 382 ? 19.763 -2.351 -12.881 1.00 23.92 382 SER A CA 1
ATOM 2982 C C . SER A 1 382 ? 20.465 -2.841 -14.144 1.00 30.13 382 SER A C 1
ATOM 2983 O O . SER A 1 382 ? 21.431 -3.613 -14.031 1.00 28.70 382 SER A O 1
ATOM 2986 N N . GLY A 1 383 ? 20.025 -2.404 -15.334 1.00 23.92 383 GLY A N 1
ATOM 2987 C CA . GLY A 1 383 ? 20.559 -2.872 -16.611 1.00 23.22 383 GLY A CA 1
ATOM 2988 C C . GLY A 1 383 ? 21.990 -2.440 -16.864 1.00 23.01 383 GLY A C 1
ATOM 2989 O O . GLY A 1 383 ? 22.248 -1.293 -17.192 1.00 21.38 383 GLY A O 1
ATOM 2990 N N . TYR A 1 384 ? 22.940 -3.371 -16.756 1.00 23.35 384 TYR A N 1
ATOM 2991 C CA . TYR A 1 384 ? 24.359 -3.138 -17.030 1.00 24.94 384 TYR A CA 1
ATOM 2992 C C . TYR A 1 384 ? 24.645 -3.325 -18.517 1.00 26.05 384 TYR A C 1
ATOM 2993 O O . TYR A 1 384 ? 24.312 -4.366 -19.088 1.00 29.47 384 TYR A O 1
ATOM 3002 N N . PHE A 1 385 ? 25.252 -2.315 -19.139 1.00 23.59 385 PHE A N 1
ATOM 3003 C CA . PHE A 1 385 ? 25.606 -2.245 -20.554 1.00 21.34 385 PHE A CA 1
ATOM 3004 C C . PHE A 1 385 ? 27.069 -2.588 -20.793 1.00 33.51 385 PHE A C 1
ATOM 3005 O O . PHE A 1 385 ? 27.383 -3.265 -21.774 1.00 34.15 385 PHE A O 1
ATOM 3013 N N . GLY A 1 386 ? 27.978 -2.136 -19.936 1.00 30.17 386 GLY A N 1
ATOM 3014 C CA . GLY A 1 386 ? 29.384 -2.411 -20.186 1.00 30.31 386 GLY A CA 1
ATOM 3015 C C . GLY A 1 386 ? 30.257 -1.303 -19.600 1.00 31.25 386 GLY A C 1
ATOM 3016 O O . GLY A 1 386 ? 29.949 -0.775 -18.531 1.00 26.93 386 GLY A O 1
ATOM 3017 N N . ASN A 1 387 ? 31.352 -1.012 -20.288 1.00 27.58 387 ASN A N 1
ATOM 3018 C CA . ASN A 1 387 ? 32.384 -0.102 -19.789 1.00 30.83 387 ASN A CA 1
ATOM 3019 C C . ASN A 1 387 ? 32.825 0.832 -20.899 1.00 36.17 387 ASN A C 1
ATOM 3020 O O . ASN A 1 387 ? 32.984 0.411 -22.051 1.00 31.66 387 ASN A O 1
ATOM 3025 N N . MET A 1 388 ? 33.051 2.114 -20.547 1.00 27.80 388 MET A N 1
ATOM 3026 C CA . MET A 1 388 ? 33.520 3.100 -21.492 1.00 25.21 388 MET A CA 1
ATOM 3027 C C . MET A 1 388 ? 34.888 2.761 -22.103 1.00 28.87 388 MET A C 1
ATOM 3028 O O . MET A 1 388 ? 35.242 3.351 -23.119 1.00 32.37 388 MET A O 1
ATOM 3033 N N . ASN A 1 389 ? 35.629 1.810 -21.549 1.00 32.71 389 ASN A N 1
ATOM 3034 C CA . ASN A 1 389 ? 36.858 1.395 -22.234 1.00 33.76 389 ASN A CA 1
ATOM 3035 C C . ASN A 1 389 ? 36.572 0.509 -23.437 1.00 44.67 389 ASN A C 1
ATOM 3036 O O . ASN A 1 389 ? 37.499 0.185 -24.187 1.00 41.74 389 ASN A O 1
ATOM 3041 N N . ASP A 1 390 ? 35.313 0.112 -23.645 1.00 31.11 390 ASP A N 1
ATOM 3042 C CA . ASP A 1 390 ? 34.924 -0.624 -24.844 1.00 32.65 390 ASP A CA 1
ATOM 3043 C C . ASP A 1 390 ? 33.499 -0.212 -25.238 1.00 35.73 390 ASP A C 1
ATOM 3044 O O . ASP A 1 390 ? 32.551 -0.978 -25.024 1.00 29.72 390 ASP A O 1
ATOM 3049 N N . LEU A 1 391 ? 33.390 0.981 -25.828 1.00 37.44 391 LEU A N 1
ATOM 3050 C CA . LEU A 1 391 ? 32.091 1.542 -26.195 1.00 33.34 391 LEU A CA 1
ATOM 3051 C C . LEU A 1 391 ? 31.440 0.737 -27.321 1.00 40.80 391 LEU A C 1
ATOM 3052 O O . LEU A 1 391 ? 30.228 0.478 -27.292 1.00 32.33 391 LEU A O 1
ATOM 3057 N N . GLU A 1 392 ? 32.226 0.295 -28.307 1.00 41.50 392 GLU A N 1
ATOM 3058 C CA . GLU A 1 392 ? 31.661 -0.583 -29.340 1.00 41.60 392 GLU A CA 1
ATOM 3059 C C . GLU A 1 392 ? 31.127 -1.872 -28.740 1.00 40.89 392 GLU A C 1
ATOM 3060 O O . GLU A 1 392 ? 30.079 -2.365 -29.162 1.00 42.93 392 GLU A O 1
ATOM 3066 N N . GLY A 1 393 ? 31.809 -2.432 -27.742 1.00 37.56 393 GLY A N 1
ATOM 3067 C CA . GLY A 1 393 ? 31.289 -3.630 -27.106 1.00 33.33 393 GLY A CA 1
ATOM 3068 C C . GLY A 1 393 ? 30.026 -3.343 -26.319 1.00 45.11 393 GLY A C 1
ATOM 3069 O O . GLY A 1 393 ? 29.103 -4.161 -26.264 1.00 37.29 393 GLY A O 1
ATOM 3070 N N . LEU A 1 394 ? 29.968 -2.162 -25.708 1.00 34.66 394 LEU A N 1
ATOM 3071 C CA . LEU A 1 394 ? 28.780 -1.745 -24.976 1.00 34.67 394 LEU A CA 1
ATOM 3072 C C . LEU A 1 394 ? 27.560 -1.729 -25.884 1.00 35.64 394 LEU A C 1
ATOM 3073 O O . LEU A 1 394 ? 26.469 -2.202 -25.505 1.00 35.37 394 LEU A O 1
ATOM 3078 N N . LEU A 1 395 ? 27.718 -1.140 -27.071 1.00 31.48 395 LEU A N 1
ATOM 3079 C CA . LEU A 1 395 ? 26.579 -0.910 -27.948 1.00 39.05 395 LEU A CA 1
ATOM 3080 C C . LEU A 1 395 ? 26.160 -2.172 -28.697 1.00 46.13 395 LEU A C 1
ATOM 3081 O O . LEU A 1 395 ? 25.062 -2.200 -29.261 1.00 38.37 395 LEU A O 1
ATOM 3086 N N . SER A 1 396 ? 27.006 -3.213 -28.698 1.00 45.89 396 SER A N 1
ATOM 3087 C CA . SER A 1 396 ? 26.740 -4.491 -29.353 1.00 39.51 396 SER A CA 1
ATOM 3088 C C . SER A 1 396 ? 26.270 -5.564 -28.389 1.00 38.99 396 SER A C 1
ATOM 3089 O O . SER A 1 396 ? 25.872 -6.650 -28.832 1.00 39.80 396 SER A O 1
ATOM 3092 N N . CYS A 1 397 ? 26.330 -5.320 -27.089 1.00 36.60 397 CYS A N 1
ATOM 3093 C CA . CYS A 1 397 ? 25.964 -6.361 -26.143 1.00 34.43 397 CYS A CA 1
ATOM 3094 C C . CYS A 1 397 ? 24.448 -6.566 -26.077 1.00 40.14 397 CYS A C 1
ATOM 3095 O O . CYS A 1 397 ? 23.639 -5.704 -26.459 1.00 31.81 397 CYS A O 1
ATOM 3098 N N . GLU A 1 398 ? 24.075 -7.760 -25.614 1.00 37.46 398 GLU A N 1
ATOM 3099 C CA . GLU A 1 398 ? 22.677 -8.176 -25.670 1.00 42.43 398 GLU A CA 1
ATOM 3100 C C . GLU A 1 398 ? 21.820 -7.363 -24.725 1.00 41.62 398 GLU A C 1
ATOM 3101 O O . GLU A 1 398 ? 20.651 -7.084 -25.017 1.00 35.86 398 GLU A O 1
ATOM 3107 N N . ASN A 1 399 ? 22.349 -7.017 -23.564 1.00 34.80 399 ASN A N 1
ATOM 3108 C CA . ASN A 1 399 ? 21.544 -6.224 -22.660 1.00 31.50 399 ASN A CA 1
ATOM 3109 C C . ASN A 1 399 ? 21.269 -4.850 -23.250 1.00 28.60 399 ASN A C 1
ATOM 3110 O O . ASN A 1 399 ? 20.145 -4.324 -23.129 1.00 27.76 399 ASN A O 1
ATOM 3115 N N . TYR A 1 400 ? 22.269 -4.255 -23.909 1.00 23.46 400 TYR A N 1
ATOM 3116 C CA . TYR A 1 400 ? 22.014 -2.950 -24.539 1.00 20.28 400 TYR A CA 1
ATOM 3117 C C . TYR A 1 400 ? 20.968 -3.108 -25.640 1.00 27.50 400 TYR A C 1
ATOM 3118 O O . TYR A 1 400 ? 20.028 -2.308 -25.756 1.00 22.71 400 TYR A O 1
ATOM 3127 N N . ILE A 1 401 ? 21.099 -4.179 -26.447 1.00 25.97 401 ILE A N 1
ATOM 3128 C CA . ILE A 1 401 ? 20.135 -4.374 -27.520 1.00 29.29 401 ILE A CA 1
ATOM 3129 C C . ILE A 1 401 ? 18.738 -4.567 -26.945 1.00 21.76 401 ILE A C 1
ATOM 3130 O O . ILE A 1 401 ? 17.761 -3.996 -27.461 1.00 25.63 401 ILE A O 1
ATOM 3135 N N . LYS A 1 402 ? 18.624 -5.306 -25.850 1.00 20.79 402 LYS A N 1
ATOM 3136 C CA . LYS A 1 402 ? 17.320 -5.603 -25.264 1.00 23.32 402 LYS A CA 1
ATOM 3137 C C . LYS A 1 402 ? 16.669 -4.308 -24.792 1.00 23.36 402 LYS A C 1
ATOM 3138 O O . LYS A 1 402 ? 15.475 -4.086 -25.018 1.00 22.68 402 LYS A O 1
ATOM 3144 N N . TYR A 1 403 ? 17.438 -3.463 -24.093 1.00 18.83 403 TYR A N 1
ATOM 3145 C CA . TYR A 1 403 ? 16.850 -2.186 -23.643 1.00 18.31 403 TYR A CA 1
ATOM 3146 C C . TYR A 1 403 ? 16.519 -1.275 -24.815 1.00 21.50 403 TYR A C 1
ATOM 3147 O O . TYR A 1 403 ? 15.488 -0.618 -24.803 1.00 20.70 403 TYR A O 1
ATOM 3156 N N . ALA A 1 404 ? 17.394 -1.179 -25.825 1.00 19.14 404 ALA A N 1
ATOM 3157 C CA . ALA A 1 404 ? 17.127 -0.301 -26.954 1.00 18.90 404 ALA A CA 1
ATOM 3158 C C . ALA A 1 404 ? 15.959 -0.780 -27.798 1.00 17.76 404 ALA A C 1
ATOM 3159 O O . ALA A 1 404 ? 15.335 0.027 -28.514 1.00 23.59 404 ALA A O 1
ATOM 3161 N N . SER A 1 405 ? 15.694 -2.081 -27.766 1.00 18.17 405 SER A N 1
ATOM 3162 C CA . SER A 1 405 ? 14.679 -2.641 -28.659 1.00 19.28 405 SER A CA 1
ATOM 3163 C C . SER A 1 405 ? 13.257 -2.368 -28.234 1.00 22.35 405 SER A C 1
ATOM 3164 O O . SER A 1 405 ? 12.355 -2.632 -29.033 1.00 21.86 405 SER A O 1
ATOM 3167 N N . ARG A 1 406 ? 12.993 -1.902 -26.999 1.00 17.63 406 ARG A N 1
ATOM 3168 C CA . ARG A 1 406 ? 11.611 -1.610 -26.624 1.00 17.56 406 ARG A CA 1
ATOM 3169 C C . ARG A 1 406 ? 11.414 -0.111 -26.372 1.00 18.32 406 ARG A C 1
ATOM 3170 O O . ARG A 1 406 ? 10.736 0.318 -25.422 1.00 17.67 406 ARG A O 1
ATOM 3178 N N . SER A 1 407 ? 11.957 0.708 -27.254 1.00 15.73 407 SER A N 1
ATOM 3179 C CA . SER A 1 407 ? 11.868 2.158 -27.020 1.00 15.49 407 SER A CA 1
ATOM 3180 C C . SER A 1 407 ? 10.545 2.744 -27.518 1.00 20.90 407 SER A C 1
ATOM 3181 O O . SER A 1 407 ? 9.863 3.479 -26.789 1.00 21.99 407 SER A O 1
ATOM 3184 N N . PHE A 1 408 ? 10.159 2.415 -28.759 1.00 17.98 408 PHE A N 1
ATOM 3185 C CA . PHE A 1 408 ? 8.897 2.867 -29.345 1.00 16.25 408 PHE A CA 1
ATOM 3186 C C . PHE A 1 408 ? 7.694 2.036 -28.906 1.00 16.81 408 PHE A C 1
ATOM 3187 O O . PHE A 1 408 ? 6.600 2.588 -28.672 1.00 19.15 408 PHE A O 1
ATOM 3195 N N . ILE A 1 409 ? 7.870 0.699 -28.749 1.00 17.53 409 ILE A N 1
ATOM 3196 C CA . ILE A 1 409 ? 6.795 -0.187 -28.311 1.00 16.18 409 ILE A CA 1
ATOM 3197 C C . ILE A 1 409 ? 7.294 -0.888 -27.056 1.00 12.97 409 ILE A C 1
ATOM 3198 O O . ILE A 1 409 ? 8.296 -1.611 -27.101 1.00 18.91 409 ILE A O 1
ATOM 3203 N N . ASN A 1 410 ? 6.662 -0.614 -25.915 1.00 14.99 410 ASN A N 1
ATOM 3204 C CA . ASN A 1 410 ? 7.238 -1.115 -24.672 1.00 17.00 410 ASN A CA 1
ATOM 3205 C C . ASN A 1 410 ? 7.127 -2.606 -24.599 1.00 20.53 410 ASN A C 1
ATOM 3206 O O . ASN A 1 410 ? 7.953 -3.238 -23.946 1.00 19.70 410 ASN A O 1
ATOM 3211 N N . SER A 1 411 ? 6.085 -3.161 -25.220 1.00 16.24 411 SER A N 1
ATOM 3212 C CA . SER A 1 411 ? 5.699 -4.526 -24.958 1.00 16.29 411 SER A CA 1
ATOM 3213 C C . SER A 1 411 ? 4.590 -4.871 -25.942 1.00 15.39 411 SER A C 1
ATOM 3214 O O . SER A 1 411 ? 3.813 -3.995 -26.294 1.00 15.96 411 SER A O 1
ATOM 3217 N N . ASN A 1 412 ? 4.435 -6.169 -26.284 1.00 16.68 412 ASN A N 1
ATOM 3218 C CA . ASN A 1 412 ? 3.214 -6.427 -27.028 1.00 20.66 412 ASN A CA 1
ATOM 3219 C C . ASN A 1 412 ? 1.953 -6.302 -26.168 1.00 19.05 412 ASN A C 1
ATOM 3220 O O . ASN A 1 412 ? 0.848 -6.227 -26.740 1.00 22.03 412 ASN A O 1
ATOM 3225 N N . ASN A 1 413 ? 2.081 -6.101 -24.844 1.00 18.38 413 ASN A N 1
ATOM 3226 C CA . ASN A 1 413 ? 0.956 -5.698 -24.009 1.00 17.96 413 ASN A CA 1
ATOM 3227 C C . ASN A 1 413 ? 0.344 -4.382 -24.502 1.00 20.24 413 ASN A C 1
ATOM 3228 O O . ASN A 1 413 ? -0.828 -4.099 -24.197 1.00 18.81 413 ASN A O 1
ATOM 3233 N N . CYS A 1 414 ? 1.116 -3.581 -25.232 1.00 16.52 414 CYS A N 1
ATOM 3234 C CA . CYS A 1 414 ? 0.744 -2.174 -25.525 1.00 15.39 414 CYS A CA 1
ATOM 3235 C C . CYS A 1 414 ? 0.018 -1.988 -26.846 1.00 16.82 414 CYS A C 1
ATOM 3236 O O . CYS A 1 414 ? -0.486 -0.897 -27.110 1.00 16.23 414 CYS A O 1
ATOM 3239 N N . ILE A 1 415 ? -0.090 -3.030 -27.679 1.00 15.91 415 ILE A N 1
ATOM 3240 C CA . ILE A 1 415 ? -0.425 -2.769 -29.066 1.00 16.03 415 ILE A CA 1
ATOM 3241 C C . ILE A 1 415 ? -1.810 -2.142 -29.224 1.00 17.69 415 ILE A C 1
ATOM 3242 O O . ILE A 1 415 ? -2.009 -1.304 -30.106 1.00 20.74 415 ILE A O 1
ATOM 3247 N N . ASN A 1 416 ? -2.766 -2.540 -28.423 1.00 18.08 416 ASN A N 1
ATOM 3248 C CA . ASN A 1 416 ? -4.102 -1.988 -28.563 1.00 19.36 416 ASN A CA 1
ATOM 3249 C C . ASN A 1 416 ? -4.383 -0.873 -27.554 1.00 20.40 416 ASN A C 1
ATOM 3250 O O . ASN A 1 416 ? -5.545 -0.498 -27.349 1.00 18.66 416 ASN A O 1
ATOM 3255 N N . CYS A 1 417 ? -3.343 -0.379 -26.872 1.00 14.82 417 CYS A N 1
ATOM 3256 C CA . CYS A 1 417 ? -3.533 0.664 -25.852 1.00 16.36 417 CYS A CA 1
ATOM 3257 C C . CYS A 1 417 ? -3.570 2.078 -26.480 1.00 15.23 417 CYS A C 1
ATOM 3258 O O . CYS A 1 417 ? -2.776 2.394 -27.371 1.00 14.47 417 CYS A O 1
ATOM 3261 N N . GLU A 1 418 ? -4.461 2.921 -25.941 1.00 15.96 418 GLU A N 1
ATOM 3262 C CA . GLU A 1 418 ? -4.529 4.281 -26.473 1.00 15.46 418 GLU A CA 1
ATOM 3263 C C . GLU A 1 418 ? -3.270 5.095 -26.193 1.00 16.30 418 GLU A C 1
ATOM 3264 O O . GLU A 1 418 ? -3.106 6.196 -26.790 1.00 15.28 418 GLU A O 1
ATOM 3270 N N . LEU A 1 419 ? -2.372 4.609 -25.303 1.00 15.65 419 LEU A N 1
ATOM 3271 C CA . LEU A 1 419 ? -1.163 5.393 -25.061 1.00 14.33 419 LEU A CA 1
ATOM 3272 C C . LEU A 1 419 ? 0.071 4.821 -25.735 1.00 15.64 419 LEU A C 1
ATOM 3273 O O . LEU A 1 419 ? 1.179 5.267 -25.424 1.00 15.75 419 LEU A O 1
ATOM 3278 N N . ILE A 1 420 ? -0.079 3.876 -26.683 1.00 14.67 420 ILE A N 1
ATOM 3279 C CA . ILE A 1 420 ? 1.068 3.111 -27.148 1.00 13.40 420 ILE A CA 1
ATOM 3280 C C . ILE A 1 420 ? 2.211 3.987 -27.648 1.00 15.41 420 ILE A C 1
ATOM 3281 O O . ILE A 1 420 ? 3.394 3.720 -27.355 1.00 15.92 420 ILE A O 1
ATOM 3286 N N . GLY A 1 421 ? 1.893 5.102 -28.351 1.00 15.14 421 GLY A N 1
ATOM 3287 C CA . GLY A 1 421 ? 2.978 5.899 -28.889 1.00 14.60 421 GLY A CA 1
ATOM 3288 C C . GLY A 1 421 ? 3.464 7.000 -27.964 1.00 14.95 421 GLY A C 1
ATOM 3289 O O . GLY A 1 421 ? 4.305 7.820 -28.379 1.00 15.90 421 GLY A O 1
ATOM 3290 N N . HIS A 1 422 ? 2.980 7.009 -26.728 1.00 13.59 422 HIS A N 1
ATOM 3291 C CA . HIS A 1 422 ? 3.176 8.186 -25.861 1.00 14.35 422 HIS A CA 1
ATOM 3292 C C . HIS A 1 422 ? 3.734 7.815 -24.508 1.00 16.16 422 HIS A C 1
ATOM 3293 O O . HIS A 1 422 ? 4.293 8.707 -23.849 1.00 16.77 422 HIS A O 1
ATOM 3300 N N . CYS A 1 423 ? 3.554 6.577 -24.070 1.00 14.78 423 CYS A N 1
ATOM 3301 C CA . CYS A 1 423 ? 3.769 6.121 -22.695 1.00 15.16 423 CYS A CA 1
ATOM 3302 C C . CYS A 1 423 ? 4.851 5.071 -22.692 1.00 15.82 423 CYS A C 1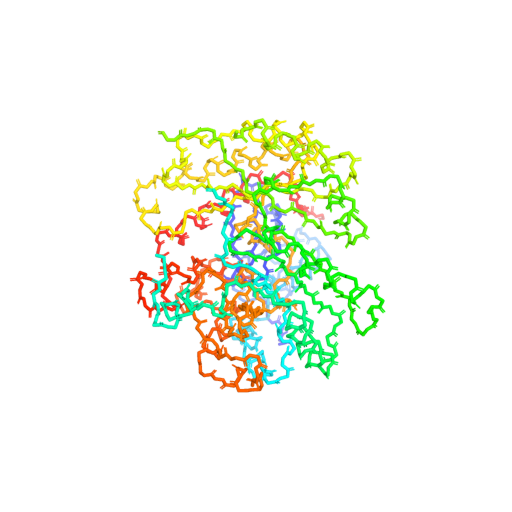
ATOM 3303 O O . CYS A 1 423 ? 4.845 4.180 -23.547 1.00 16.85 423 CYS A O 1
ATOM 3306 N N . SER A 1 424 ? 5.821 5.186 -21.755 1.00 13.25 424 SER A N 1
ATOM 3307 C CA . SER A 1 424 ? 6.900 4.198 -21.641 1.00 15.02 424 SER A CA 1
ATOM 3308 C C . SER A 1 424 ? 6.649 3.176 -20.542 1.00 15.18 424 SER A C 1
ATOM 3309 O O . SER A 1 424 ? 7.521 2.318 -20.286 1.00 16.13 424 SER A O 1
ATOM 3312 N N . GLY A 1 425 ? 5.495 3.231 -19.920 1.00 15.02 425 GLY A N 1
ATOM 3313 C CA . GLY A 1 425 ? 5.143 2.311 -18.848 1.00 15.25 425 GLY A CA 1
ATOM 3314 C C . GLY A 1 425 ? 5.811 2.713 -17.543 1.00 15.42 425 GLY A C 1
ATOM 3315 O O . GLY A 1 425 ? 6.397 3.775 -17.406 1.00 17.91 425 GLY A O 1
ATOM 3316 N N . LEU A 1 426 ? 5.710 1.803 -16.576 1.00 14.70 426 LEU A N 1
ATOM 3317 C CA . LEU A 1 426 ? 6.347 2.021 -15.293 1.00 13.56 426 LEU A CA 1
ATOM 3318 C C . LEU A 1 426 ? 7.865 1.861 -15.428 1.00 17.25 426 LEU A C 1
ATOM 3319 O O . LEU A 1 426 ? 8.370 0.967 -16.114 1.00 19.77 426 LEU A O 1
ATOM 3324 N N . CYS A 1 427 ? 8.593 2.708 -14.703 1.00 16.81 427 CYS A N 1
ATOM 3325 C CA . CYS A 1 427 ? 10.047 2.738 -14.757 1.00 15.74 427 CYS A CA 1
ATOM 3326 C C . CYS A 1 427 ? 10.665 1.346 -14.829 1.00 16.99 427 CYS A C 1
ATOM 3327 O O . CYS A 1 427 ? 10.304 0.465 -14.041 1.00 18.46 427 CYS A O 1
ATOM 3330 N N . LEU A 1 428 ? 11.662 1.217 -15.715 1.00 15.44 428 LEU A N 1
ATOM 3331 C CA . LEU A 1 428 ? 12.436 -0.031 -15.886 1.00 15.97 428 LEU A CA 1
ATOM 3332 C C . LEU A 1 428 ? 12.883 -0.621 -14.551 1.00 17.98 428 LEU A C 1
ATOM 3333 O O . LEU A 1 428 ? 12.767 -1.841 -14.322 1.00 17.09 428 LEU A O 1
ATOM 3338 N N . GLY A 1 429 ? 13.418 0.204 -13.654 1.00 17.64 429 GLY A N 1
ATOM 3339 C CA . GLY A 1 429 ? 13.877 -0.331 -12.375 1.00 18.17 429 GLY A CA 1
ATOM 3340 C C . GLY A 1 429 ? 12.775 -1.035 -11.592 1.00 17.71 429 GLY A C 1
ATOM 3341 O O . GLY A 1 429 ? 13.007 -2.086 -10.950 1.00 17.86 429 GLY A O 1
ATOM 3342 N N . ALA A 1 430 ? 11.574 -0.506 -11.660 1.00 17.05 430 ALA A N 1
ATOM 3343 C CA . ALA A 1 430 ? 10.466 -1.068 -10.905 1.00 16.34 430 ALA A CA 1
ATOM 3344 C C . ALA A 1 430 ? 9.994 -2.391 -11.519 1.00 17.77 430 ALA A C 1
ATOM 3345 O O . ALA A 1 430 ? 9.657 -3.332 -10.784 1.00 18.25 430 ALA A O 1
ATOM 3347 N N . ILE A 1 431 ? 9.909 -2.459 -12.851 1.00 16.07 431 ILE A N 1
ATOM 3348 C CA . ILE A 1 431 ? 9.445 -3.735 -13.414 1.00 16.95 431 ILE A CA 1
ATOM 3349 C C . ILE A 1 431 ? 10.567 -4.793 -13.449 1.00 19.78 431 ILE A C 1
ATOM 3350 O O . ILE A 1 431 ? 10.276 -6.011 -13.444 1.00 19.54 431 ILE A O 1
ATOM 3355 N N . GLU A 1 432 ? 11.838 -4.359 -13.489 1.00 19.34 432 GLU A N 1
ATOM 3356 C CA . GLU A 1 432 ? 12.962 -5.274 -13.252 1.00 17.05 432 GLU A CA 1
ATOM 3357 C C . GLU A 1 432 ? 12.840 -5.951 -11.912 1.00 21.67 432 GLU A C 1
ATOM 3358 O O . GLU A 1 432 ? 13.013 -7.187 -11.799 1.00 20.58 432 GLU A O 1
ATOM 3364 N N . LYS A 1 433 ? 12.525 -5.161 -10.873 1.00 21.25 433 LYS A N 1
ATOM 3365 C CA . LYS A 1 433 ? 12.415 -5.704 -9.524 1.00 21.22 433 LYS A CA 1
ATOM 3366 C C . LYS A 1 433 ? 11.201 -6.594 -9.375 1.00 24.02 433 LYS A C 1
ATOM 3367 O O . LYS A 1 433 ? 11.286 -7.692 -8.791 1.00 23.18 433 LYS A O 1
ATOM 3373 N N . LYS A 1 434 ? 10.049 -6.146 -9.879 1.00 17.03 434 LYS A N 1
ATOM 3374 C CA . LYS A 1 434 ? 8.820 -6.862 -9.648 1.00 16.62 434 LYS A CA 1
ATOM 3375 C C . LYS A 1 434 ? 8.721 -8.087 -10.535 1.00 20.59 434 LYS A C 1
ATOM 3376 O O . LYS A 1 434 ? 8.284 -9.137 -10.059 1.00 21.56 434 LYS A O 1
ATOM 3382 N N . TYR A 1 435 ? 9.083 -7.975 -11.824 1.00 17.09 435 TYR A N 1
ATOM 3383 C CA . TYR A 1 435 ? 8.802 -9.056 -12.780 1.00 19.94 435 TYR A CA 1
ATOM 3384 C C . TYR A 1 435 ? 10.050 -9.697 -13.357 1.00 17.80 435 TYR A C 1
ATOM 3385 O O . TYR A 1 435 ? 9.928 -10.672 -14.116 1.00 19.79 435 TYR A O 1
ATOM 3394 N N . GLY A 1 436 ? 11.214 -9.109 -13.156 1.00 19.97 436 GLY A N 1
ATOM 3395 C CA . GLY A 1 436 ? 12.430 -9.564 -13.782 1.00 18.02 436 GLY A CA 1
ATOM 3396 C C . GLY A 1 436 ? 12.424 -9.410 -15.282 1.00 20.36 436 GLY A C 1
ATOM 3397 O O . GLY A 1 436 ? 13.137 -10.146 -15.956 1.00 21.26 436 GLY A O 1
ATOM 3398 N N . ASN A 1 437 ? 11.614 -8.479 -15.842 1.00 17.64 437 ASN A N 1
ATOM 3399 C CA . ASN A 1 437 ? 11.394 -8.490 -17.285 1.00 18.57 437 ASN A CA 1
ATOM 3400 C C . ASN A 1 437 ? 10.961 -7.090 -17.662 1.00 16.73 437 ASN A C 1
ATOM 3401 O O . ASN A 1 437 ? 9.872 -6.658 -17.269 1.00 19.90 437 ASN A O 1
ATOM 3406 N N . ILE A 1 438 ? 11.782 -6.424 -18.466 1.00 18.74 438 ILE A N 1
ATOM 3407 C CA . ILE A 1 438 ? 11.434 -5.044 -18.804 1.00 17.62 438 ILE A CA 1
ATOM 3408 C C . ILE A 1 438 ? 10.354 -4.997 -19.866 1.00 17.24 438 ILE A C 1
ATOM 3409 O O . ILE A 1 438 ? 9.910 -3.924 -20.248 1.00 18.02 438 ILE A O 1
ATOM 3414 N N . MET A 1 439 ? 9.894 -6.147 -20.372 1.00 18.99 439 MET A N 1
ATOM 3415 C CA . MET A 1 439 ? 8.750 -6.122 -21.262 1.00 18.83 439 MET A CA 1
ATOM 3416 C C . MET A 1 439 ? 7.459 -6.419 -20.551 1.00 17.16 439 MET A C 1
ATOM 3417 O O . MET A 1 439 ? 6.416 -6.500 -21.210 1.00 19.66 439 MET A O 1
ATOM 3422 N N . TYR A 1 440 ? 7.485 -6.590 -19.239 1.00 17.11 440 TYR A N 1
ATOM 3423 C CA . TYR A 1 440 ? 6.296 -6.980 -18.491 1.00 17.01 440 TYR A CA 1
ATOM 3424 C C . TYR A 1 440 ? 5.683 -5.714 -17.891 1.00 19.18 440 TYR A C 1
ATOM 3425 O O . TYR A 1 440 ? 6.156 -5.214 -16.866 1.00 17.55 440 TYR A O 1
ATOM 3434 N N . MET A 1 441 ? 4.603 -5.241 -18.511 1.00 15.89 441 MET A N 1
ATOM 3435 C CA . MET A 1 441 ? 3.978 -3.999 -18.064 1.00 14.48 441 MET A CA 1
ATOM 3436 C C . MET A 1 441 ? 3.199 -4.204 -16.759 1.00 18.32 441 MET A C 1
ATOM 3437 O O . MET A 1 441 ? 2.656 -5.292 -16.477 1.00 19.08 441 MET A O 1
ATOM 3442 N N . ASP A 1 442 ? 3.205 -3.150 -15.917 1.00 17.08 442 ASP A N 1
ATOM 3443 C CA . ASP A 1 442 ? 2.542 -3.248 -14.621 1.00 16.61 442 ASP A CA 1
ATOM 3444 C C . ASP A 1 442 ? 1.108 -2.779 -14.798 1.00 16.99 442 ASP A C 1
ATOM 3445 O O . ASP A 1 442 ? 0.842 -1.591 -15.044 1.00 18.39 442 ASP A O 1
ATOM 3450 N N . LYS A 1 443 ? 0.157 -3.691 -14.634 1.00 18.73 443 LYS A N 1
ATOM 3451 C CA . LYS A 1 443 ? -1.228 -3.331 -14.923 1.00 20.83 443 LYS A CA 1
ATOM 3452 C C . LYS A 1 443 ? -1.744 -2.179 -14.056 1.00 19.44 443 LYS A C 1
ATOM 3453 O O . LYS A 1 443 ? -2.436 -1.295 -14.566 1.00 19.44 443 LYS A O 1
ATOM 3459 N N . GLY A 1 444 ? -1.418 -2.151 -12.741 1.00 20.75 444 GLY A N 1
ATOM 3460 C CA . GLY A 1 444 ? -1.899 -1.061 -11.899 1.00 21.89 444 GLY A CA 1
ATOM 3461 C C . GLY A 1 444 ? -1.440 0.302 -12.397 1.00 20.41 444 GLY A C 1
ATOM 3462 O O . GLY A 1 444 ? -2.218 1.262 -12.448 1.00 18.90 444 GLY A O 1
ATOM 3463 N N . ALA A 1 445 ? -0.151 0.409 -12.735 1.00 18.26 445 ALA A N 1
ATOM 3464 C CA . ALA A 1 445 ? 0.379 1.666 -13.236 1.00 16.11 445 ALA A CA 1
ATOM 3465 C C . ALA A 1 445 ? -0.266 2.026 -14.563 1.00 16.41 445 ALA A C 1
ATOM 3466 O O . ALA A 1 445 ? -0.629 3.198 -14.793 1.00 16.65 445 ALA A O 1
ATOM 3468 N N . CYS A 1 446 ? -0.412 1.044 -15.463 1.00 16.54 446 CYS A N 1
ATOM 3469 C CA . CYS A 1 446 ? -1.089 1.337 -16.733 1.00 16.59 446 CYS A CA 1
ATOM 3470 C C . CYS A 1 446 ? -2.464 1.901 -16.479 1.00 16.11 446 CYS A C 1
ATOM 3471 O O . CYS A 1 446 ? -2.886 2.857 -17.176 1.00 17.38 446 CYS A O 1
ATOM 3474 N N . ASP A 1 447 ? -3.225 1.287 -15.550 1.00 17.31 447 ASP A N 1
ATOM 3475 C CA . ASP A 1 447 ? -4.573 1.810 -15.295 1.00 20.30 447 ASP A CA 1
ATOM 3476 C C . ASP A 1 447 ? -4.544 3.273 -14.872 1.00 18.74 447 ASP A C 1
ATOM 3477 O O . ASP A 1 447 ? -5.369 4.072 -15.342 1.00 18.60 447 ASP A O 1
ATOM 3482 N N . LEU A 1 448 ? -3.594 3.633 -14.006 1.00 14.59 448 LEU A N 1
ATOM 3483 C CA A LEU A 1 448 ? -3.463 5.028 -13.579 0.26 16.15 448 LEU A CA 1
ATOM 3484 C CA B LEU A 1 448 ? -3.459 5.027 -13.571 0.74 16.07 448 LEU A CA 1
ATOM 3485 C C . LEU A 1 448 ? -3.102 5.928 -14.751 1.00 16.51 448 LEU A C 1
ATOM 3486 O O . LEU A 1 448 ? -3.691 7.024 -14.923 1.00 15.20 448 LEU A O 1
ATOM 3495 N N . TYR A 1 449 ? -2.134 5.500 -15.579 1.00 15.42 449 TYR A N 1
ATOM 3496 C CA . TYR A 1 449 ? -1.740 6.374 -16.688 1.00 16.61 449 TYR A CA 1
ATOM 3497 C C . TYR A 1 449 ? -2.919 6.690 -17.582 1.00 16.49 449 TYR A C 1
ATOM 3498 O O . TYR A 1 449 ? -3.057 7.832 -18.066 1.00 16.57 449 TYR A O 1
ATOM 3507 N N . LYS A 1 450 ? -3.701 5.658 -17.909 1.00 16.28 450 LYS A N 1
ATOM 3508 C CA . LYS A 1 450 ? -4.860 5.858 -18.775 1.00 15.62 450 LYS A CA 1
ATOM 3509 C C . LYS A 1 450 ? -5.878 6.786 -18.138 1.00 16.76 450 LYS A C 1
ATOM 3510 O O . LYS A 1 450 ? -6.399 7.672 -18.820 1.00 18.60 450 LYS A O 1
ATOM 3516 N N . LEU A 1 451 ? -6.123 6.653 -16.825 1.00 16.54 451 LEU A N 1
ATOM 3517 C CA . LEU A 1 451 ? -7.088 7.539 -16.165 1.00 19.40 451 LEU A CA 1
ATOM 3518 C C . LEU A 1 451 ? -6.587 8.968 -16.176 1.00 18.36 451 LEU A C 1
ATOM 3519 O O . LEU A 1 451 ? -7.367 9.907 -16.381 1.00 19.55 451 LEU A O 1
ATOM 3524 N N . LEU A 1 452 ? -5.297 9.145 -15.922 1.00 14.61 452 LEU A N 1
ATOM 3525 C CA . LEU A 1 452 ? -4.723 10.489 -15.822 1.00 14.81 452 LEU A CA 1
ATOM 3526 C C . LEU A 1 452 ? -4.775 11.205 -17.152 1.00 15.90 452 LEU A C 1
ATOM 3527 O O . LEU A 1 452 ? -5.194 12.357 -17.212 1.00 17.18 452 LEU A O 1
ATOM 3532 N N . ILE A 1 453 ? -4.340 10.542 -18.223 1.00 15.08 453 ILE A N 1
ATOM 3533 C CA . ILE A 1 453 ? -4.348 11.171 -19.538 1.00 14.11 453 ILE A CA 1
ATOM 3534 C C . ILE A 1 453 ? -5.788 11.509 -19.953 1.00 18.45 453 ILE A C 1
ATOM 3535 O O . ILE A 1 453 ? -6.058 12.595 -20.462 1.00 17.98 453 ILE A O 1
ATOM 3540 N N . ARG A 1 454 ? -6.736 10.605 -19.671 1.00 17.37 454 ARG A N 1
ATOM 3541 C CA . ARG A 1 454 ? -8.126 10.872 -20.014 1.00 17.17 454 ARG A CA 1
ATOM 3542 C C . ARG A 1 454 ? -8.649 12.103 -19.277 1.00 18.36 454 ARG A C 1
ATOM 3543 O O . ARG A 1 454 ? -9.332 12.942 -19.878 1.00 19.08 454 ARG A O 1
ATOM 3551 N N . ARG A 1 455 ? -8.304 12.249 -17.986 1.00 17.12 455 ARG A N 1
ATOM 3552 C CA . ARG A 1 455 ? -8.738 13.437 -17.223 1.00 18.64 455 ARG A CA 1
ATOM 3553 C C . ARG A 1 455 ? -8.061 14.689 -17.744 1.00 18.29 455 ARG A C 1
ATOM 3554 O O . ARG A 1 455 ? -8.665 15.763 -17.747 1.00 19.91 455 ARG A O 1
ATOM 3562 N N . LEU A 1 456 ? -6.779 14.593 -18.137 1.00 14.43 456 LEU A N 1
ATOM 3563 C CA . LEU A 1 456 ? -6.112 15.773 -18.667 1.00 15.39 456 LEU A CA 1
ATOM 3564 C C . LEU A 1 456 ? -6.806 16.240 -19.950 1.00 17.82 456 LEU A C 1
ATOM 3565 O O . LEU A 1 456 ? -7.015 17.444 -20.155 1.00 17.55 456 LEU A O 1
ATOM 3570 N N . ILE A 1 457 ? -7.149 15.307 -20.817 1.00 18.71 457 ILE A N 1
ATOM 3571 C CA . ILE A 1 457 ? -7.842 15.658 -22.060 1.00 15.86 457 ILE A CA 1
ATOM 3572 C C . ILE A 1 457 ? -9.194 16.272 -21.754 1.00 19.48 457 ILE A C 1
ATOM 3573 O O . ILE A 1 457 ? -9.573 17.278 -22.368 1.00 19.82 457 ILE A O 1
ATOM 3578 N N . GLU A 1 458 ? -9.933 15.679 -20.794 1.00 16.68 458 GLU A N 1
ATOM 3579 C CA . GLU A 1 458 ? -11.269 16.204 -20.467 1.00 18.54 458 GLU A CA 1
ATOM 3580 C C . GLU A 1 458 ? -11.189 17.642 -19.983 1.00 19.32 458 GLU A C 1
ATOM 3581 O O . GLU A 1 458 ? -12.076 18.461 -20.272 1.00 23.04 458 GLU A O 1
ATOM 3587 N N . ARG A 1 459 ? -10.139 17.962 -19.290 1.00 18.36 459 ARG A N 1
ATOM 3588 C CA . ARG A 1 459 ? -10.046 19.241 -18.603 1.00 22.09 459 ARG A CA 1
ATOM 3589 C C . ARG A 1 459 ? -9.213 20.272 -19.346 1.00 19.57 459 ARG A C 1
ATOM 3590 O O . ARG A 1 459 ? -9.121 21.411 -18.864 1.00 21.28 459 ARG A O 1
ATOM 3598 N N . GLU A 1 460 ? -8.623 19.928 -20.503 1.00 18.15 460 GLU A N 1
ATOM 3599 C CA . GLU A 1 460 ? -7.790 20.858 -21.263 1.00 19.53 460 GLU A CA 1
ATOM 3600 C C . GLU A 1 460 ? -8.578 22.122 -21.624 1.00 19.99 460 GLU A C 1
ATOM 3601 O O . GLU A 1 460 ? -9.688 22.021 -22.173 1.00 20.57 460 GLU A O 1
ATOM 3607 N N . LYS A 1 461 ? -8.014 23.280 -21.292 1.00 18.17 461 LYS A N 1
ATOM 3608 C CA . LYS A 1 461 ? -8.649 24.577 -21.607 1.00 18.17 461 LYS A CA 1
ATOM 3609 C C . LYS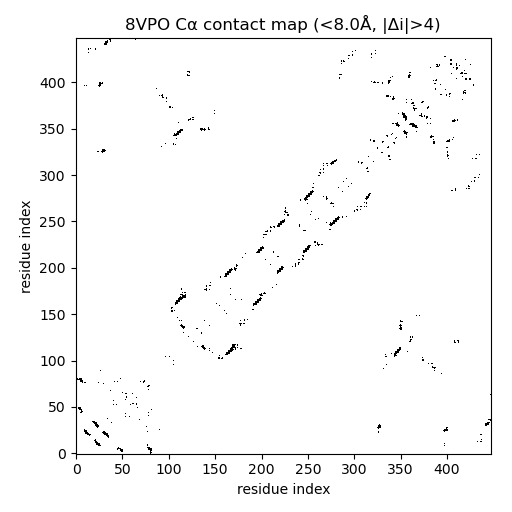 A 1 461 ? -8.126 25.224 -22.873 1.00 22.79 461 LYS A C 1
ATOM 3610 O O . LYS A 1 461 ? -8.748 26.191 -23.351 1.00 24.26 461 LYS A O 1
ATOM 3616 N N . ASN A 1 462 ? -7.029 24.738 -23.442 1.00 16.97 462 ASN A N 1
ATOM 3617 C CA . ASN A 1 462 ? -6.425 25.352 -24.624 1.00 19.28 462 ASN A CA 1
ATOM 3618 C C . ASN A 1 462 ? -6.398 24.383 -25.802 1.00 16.65 462 ASN A C 1
ATOM 3619 O O . ASN A 1 462 ? -5.472 24.372 -26.616 1.00 19.95 462 ASN A O 1
ATOM 3624 N N . ILE A 1 463 ? -7.457 23.607 -25.931 1.00 16.15 463 ILE A N 1
ATOM 3625 C CA . ILE A 1 463 ? -7.559 22.713 -27.077 1.00 18.12 463 ILE A CA 1
ATOM 3626 C C . ILE A 1 463 ? -7.803 23.487 -28.372 1.00 21.24 463 ILE A C 1
ATOM 3627 O O . ILE A 1 463 ? -8.462 24.547 -28.411 1.00 17.71 463 ILE A O 1
ATOM 3632 N N . PHE A 1 464 ? -7.276 22.944 -29.450 1.00 19.55 464 PHE A N 1
ATOM 3633 C CA . PHE A 1 464 ? -7.569 23.436 -30.792 1.00 18.09 464 PHE A CA 1
ATOM 3634 C C . PHE A 1 464 ? -8.869 22.805 -31.287 1.00 18.54 464 PHE A C 1
ATOM 3635 O O . PHE A 1 464 ? -8.986 21.570 -31.286 1.00 19.43 464 PHE A O 1
ATOM 3643 N N . ARG A 1 465 ? -9.851 23.630 -31.713 1.00 18.14 465 ARG A N 1
ATOM 3644 C CA . ARG A 1 465 ? -11.179 23.128 -32.054 1.00 15.91 465 ARG A CA 1
ATOM 3645 C C . ARG A 1 465 ? -11.475 23.411 -33.511 1.00 21.50 465 ARG A C 1
ATOM 3646 O O . ARG A 1 465 ? -11.271 24.538 -33.986 1.00 22.60 465 ARG A O 1
ATOM 3654 N N . TYR A 1 466 ? -11.980 22.397 -34.214 1.00 18.81 466 TYR A N 1
ATOM 3655 C CA . TYR A 1 466 ? -12.442 22.538 -35.598 1.00 23.69 466 TYR A CA 1
ATOM 3656 C C . TYR A 1 466 ? -13.950 22.679 -35.618 1.00 22.28 466 TYR A C 1
ATOM 3657 O O . TYR A 1 466 ? -14.670 21.853 -35.059 1.00 23.15 466 TYR A O 1
ATOM 3666 N N . ASP A 1 467 ? -14.429 23.723 -36.286 1.00 29.38 467 ASP A N 1
ATOM 3667 C CA . ASP A 1 467 ? -15.851 23.943 -36.489 1.00 28.15 467 ASP A CA 1
ATOM 3668 C C . ASP A 1 467 ? -16.135 23.855 -37.980 1.00 27.80 467 ASP A C 1
ATOM 3669 O O . ASP A 1 467 ? -15.338 24.315 -38.792 1.00 30.91 467 ASP A O 1
ATOM 3674 N N . ILE A 1 468 ? -17.263 23.254 -38.332 1.00 30.88 468 ILE A N 1
ATOM 3675 C CA . ILE A 1 468 ? -17.563 23.096 -39.739 1.00 32.69 468 ILE A CA 1
ATOM 3676 C C . ILE A 1 468 ? -17.968 24.448 -40.283 1.00 36.65 468 ILE A C 1
ATOM 3677 O O . ILE A 1 468 ? -18.551 25.271 -39.564 1.00 38.38 468 ILE A O 1
ATOM 3682 N N . ASP A 1 469 ? -17.635 24.673 -41.551 1.00 39.33 469 ASP A N 1
ATOM 3683 C CA . ASP A 1 469 ? -17.903 25.905 -42.273 1.00 50.17 469 ASP A CA 1
ATOM 3684 C C . ASP A 1 469 ? -18.495 25.607 -43.645 1.00 57.68 469 ASP A C 1
ATOM 3685 O O . ASP A 1 469 ? -19.433 24.819 -43.783 1.00 61.22 469 ASP A O 1
#

InterPro domains:
  IPR007197 Radical SAM [PF04055] (115-270)
  IPR007197 Radical SAM [PS51918] (106-331)
  IPR007197 Radical SAM [SFLDS00029] (107-463)
  IPR013785 Aldolase-type TIM barrel [G3DSA:3.20.20.70] (106-465)
  IPR023867 Anaerobic sulphatase maturase, radical SAM [PTHR43273] (108-462)
  IPR023867 Anaerobic sulphatase maturase, radical SAM [SFLDG01384] (107-463)
  IPR058240 Radical SAM superfamily [SSF102114] (109-427)

Secondary structure (DSSP, 8-state):
--S-EEE-TTEEEEEEETTEEEEEETTTEEEEEE-HHHHHHHHHTTS-B-HHHHHHHS-SS-HHHHHHHHHHHHHTTSEEETT--HHHHHHHHHHHHHHTGGGTTT--EEEEE-BS-------SHHHHHHHH-GGGSB--HHHHHHHHHHHHHHHHHTT--EEEEEEESS-GGGGHHHHHHHHHHTTT--SSEEEEEEEE--TT--HHHHHHHHHTT--EEEE---S---HHHHHHHHHHHHHTT--EEEEEEESTTTGGG--THHHHHHHHTT--EEEEEE-SSTHHHHHS-HHHHHHHHHHHHHHHHHHT-EEESHHHHHHHHHHS--HHHHT-SS-TTTTTEEEE-TTSEEES-TT---EEEEGGGHHHHHHSHHHHHHHTTSS---GGGTT-TTTTT---S-HHHHHHHHS-TT---HHHHHHHHHHHHHHHHH-SS--EE---

Sequence (448 aa):
NSRELLLSKYVNTIKKDDNSFRLFHSIHGGLCEVDNEIYKVLNYLKKKSRLLTDIYNEFSYIDNSEINDIVNEFFEKGFIIYNGQNEIESYREHEKRRINRIETGEQIKAIQLVVSNKCNYIYSSKEREIYQKHDKNQIMTPENAINYIEKVIEKIIKANNKELSIQFFGGEPLTNWNTIERVLDHYKNEDRLKIDYSIVTNGALITPKKISEYLKKYNVPVIMSFDSPNRSIKNTIKSLEILKENNNYIAFNSVLSRDTFDYFNNDIVDFAQNYNVSEIGILLDLNPSFYKDFNLDDIVNKVIDLYEYGLDNGIIVTGYWHITYQNIIMMNKSIDRGYKTCSATGGQLSIEPMGVVFACKGSSGYFGNMNDLEGLLSCENYIKYASRSFINSNNCINCELIGHCSGLCLGAIEKKYGNIMYMDKGACDLLYKLLIRRLIEREKNIFRYDID

Solvent-accessible surface area: 20796 Å² total; per-residue (Å²): 168,69,168,68,15,39,22,2,172,23,23,36,49,6,112,121,61,106,75,7,12,10,1,5,0,4,4,73,0,18,12,2,8,0,9,51,44,5,40,77,0,1,55,43,0,156,138,29,44,71,34,80,54,0,42,123,88,14,72,137,11,110,75,80,28,0,50,84,8,8,75,69,2,69,143,49,15,0,1,10,53,69,74,86,82,13,24,83,63,8,57,77,69,8,102,128,22,55,123,97,4,126,46,0,54,6,4,48,13,1,8,0,0,0,0,30,110,87,58,266,174,58,47,24,153,56,3,88,89,44,73,158,59,103,146,0,36,73,0,57,14,98,55,0,22,81,20,0,43,88,1,0,91,33,1,54,150,28,109,18,134,100,2,44,0,45,0,45,9,34,6,0,10,49,10,38,84,1,0,61,95,0,1,60,99,12,117,122,42,131,88,11,141,16,71,23,22,0,27,5,54,0,35,70,10,60,71,158,15,0,96,39,1,82,142,32,114,3,43,0,41,0,56,29,61,23,121,48,246,130,80,170,61,23,48,112,1,0,85,13,0,74,141,34,104,10,95,0,10,0,62,4,55,0,13,98,114,15,21,123,83,17,66,47,91,13,0,60,34,0,93,81,28,80,2,35,42,0,9,2,63,14,14,77,82,18,39,0,7,118,89,42,89,32,82,69,0,4,59,51,0,4,79,0,20,27,70,0,87,116,57,65,11,81,1,27,14,120,13,22,69,8,1,74,6,0,62,120,50,128,2,55,132,58,8,27,4,15,24,25,3,1,0,0,13,1,0,0,0,2,57,0,1,0,0,0,28,22,31,1,6,4,53,4,11,38,1,122,75,13,106,25,3,3,56,38,137,47,0,45,94,7,0,37,1,1,6,7,3,5,114,104,12,33,140,29,59,2,3,1,1,16,5,15,5,36,4,8,10,0,17,121,90,60,67,64,4,74,114,16,0,144,3,0,32,42,0,30,69,73,0,4,112,92,6,0,74,105,32,141,136,33,130,78,40,88,44,147

Foldseek 3Di:
DDQWKAFDPQWDWDALDQQWTWIFGLAQFATFIEGNVLVVLSVVRNDTHGLVVSCVVPVVAPSVLSVVSVVVCVVSVRMDHPPDDVVVVLLVLLVVCLVCLLLLQLAAEEAEAQAADAVVQADDPVCVVLNPDPLQGGADLVNSQVLVVLSLVSNVSVVAAEHEYEHHYNASVVHVVNVLSNCVVCVPPDSHYYAYEYEHLQLPDDLVNLLSCVVSLYEYEHEDAADFPNVVSVVVRLQSNLVNPHAYEYEYECEPGCPVVQAQVVLVVCLVSVHAEYEYHYDLALVRLVPDDLVSVLCSLVVNCVVNVVSNHHYHYLLRQLLVCSNPNDCSVSLAASQCLLLHYWHATSQFWTASDPNANQTQGGSVCVSSSSPDPSSSQSVSPGQAQAPVPSSPSNRRHHNARDNSSCCVVPVHSRDHSVSRVVSSVVNSSVCSSPDPDRHYDYRD